Protein AF-A0A817ELL1-F1 (afdb_monomer_lite)

Sequence (654 aa):
MAMKWSDLLGENLIEANARQDSIIYRHVPISELDNKVVGIYFSAHWCGPCRNFTPKLAKCYEEVQSELQDRFEIVFVSSDQDEKSFDEYFQTMPWKAMPFSDRDRKKSLSEKFKVEGIPTLVVLSADGNLLSPDGSNDIASKGPDAIRSWLKDEPKSSAVQQEYLWPGVSCNGCQMNPLVGERHKCSTCDDYNLCSACQKKGHEHELTIVPDTLATVSELVYKEIIPSVTLYFGQYWHDNIGHALFDGLYPAYVALIRFSPRHLHPFRILAGLGDCNVCWSEDIYRSFGGLGILTQINLNKMSRGNWFMFEELIMGSGTLCHRCIQPNLQLSGGVELDASRLFRDKMYQQHGLVQPIVREKSSSEKRTSHDLLLAYVIDNQRFTSSDRTEINAAITEINNYTNSYLNKTLNSTTKLQWPLVHVSYLSYNQMKTLNLSSIQINSTPFNFQSSTYELSENDFIGQLKIFRQMDIHITGPGTRQMYQTFLSDGSVTINLGGIRPFGTENTERAYSSYLEQYMTSGTPYIKGLYYPINERHKGIKKNEVIKLIRQASQIILQGFSLPVNARDNLAPDGQLFVEMCENDKEFCSLVTMRTDDKHLACLDIWIEDFVHEHHQWQLEGFIDNGRNITCPFNHSLLHELREKYGIKHKQTNH

Radius of gyration: 31.67 Å; chains: 1; bounding box: 63×89×94 Å

pLDDT: mean 80.67, std 18.15, range [25.17, 98.62]

Foldseek 3Di:
DQDQQCVQQNQWWWDWDDDPDDTDTDIDGSCLLAQAKEKEWEAFLPDPVRVVQQVLVQVLCVVCVVVCVSRYFYEYQYPYPDVVRVRVVNNVHRGIYRDPVPVVSSVVNCVVLVPPDPRAIWIAGSSGHTPDSRVSVLCVVPNNVSVVVSPPPDDPPPDDPDWDWQAPQAAPQPRDHRATHWWWDFPPDDSHIHHPVRVVVPDPGDTDTPDPPDDDPVPPDPQVAAEDEEQEEEDDDLVQPLCCVFQTVLQSLLLQLVVPPSSVDAYEYEYAPPDDPDGPCQVLNQLLRVNGYDYPVNVVVVPPVNHHHYSHYRYGDHRQGVQPLDLLLARPCLPVSVSLQVSLQSSQVSVVHDAFAADDWWLQVVHALADEAEAEEEDDPQADPVQVVLQVLLQVVLQCLLVVVVPPDPPDPDDDPFRHYHYYYDYLVNLQPDPPPPDPDPDDDDDDPDPPDDDDDGSVNSNLVVQRRHQEYEYEDDSSVLCVSSHHFLHEYEYLFGWDDQPPDNDPLIFTGRRSLSSQLSNQRYAYHYQDRVCSNVHHHNVSSNVRVRVRSCCSNVIDTPRHHSLNSGALLSVLSSVQVVPKVLLSCQANDDDPPPPSPSDRDRSVCCLSCGAQNPPQHHQDPNDGHHDDGDPVSSVVSCVVSVPDDDPPDD

Structure (mmCIF, N/CA/C/O backbone):
data_AF-A0A817ELL1-F1
#
_entry.id   AF-A0A817ELL1-F1
#
loop_
_atom_site.group_PDB
_atom_site.id
_atom_site.type_symbol
_atom_site.label_atom_id
_atom_site.label_alt_id
_atom_site.label_comp_id
_atom_site.label_asym_id
_atom_site.label_entity_id
_atom_site.label_seq_id
_atom_site.pdbx_PDB_ins_code
_atom_site.Cartn_x
_atom_site.Cartn_y
_atom_site.Cartn_z
_atom_site.occupancy
_atom_site.B_iso_or_equiv
_atom_site.auth_seq_id
_atom_site.auth_comp_id
_atom_site.auth_asym_id
_atom_site.auth_atom_id
_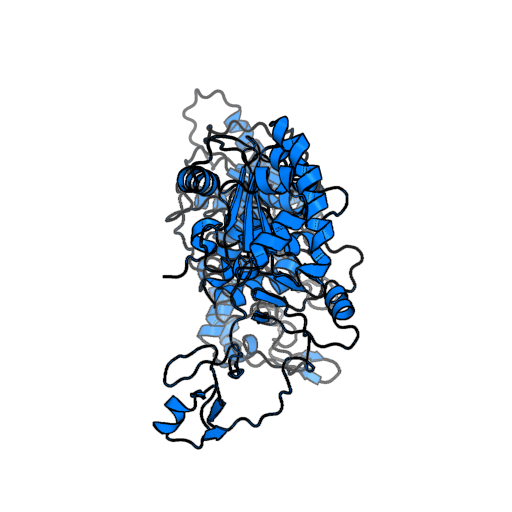atom_site.pdbx_PDB_model_num
ATOM 1 N N . MET A 1 1 ? -25.430 -28.702 30.426 1.00 43.25 1 MET A N 1
ATOM 2 C CA . MET A 1 1 ? -24.257 -28.237 29.656 1.00 43.25 1 MET A CA 1
ATOM 3 C C . MET A 1 1 ? -23.368 -27.510 30.636 1.00 43.25 1 MET A C 1
ATOM 5 O O . MET A 1 1 ? -23.906 -26.680 31.357 1.00 43.25 1 MET A O 1
ATOM 9 N N . ALA A 1 2 ? -22.085 -27.865 30.714 1.00 56.94 2 ALA A N 1
ATOM 10 C CA . ALA A 1 2 ? -21.123 -27.092 31.496 1.00 56.94 2 ALA A CA 1
ATOM 11 C C . ALA A 1 2 ? -21.108 -25.651 30.966 1.00 56.94 2 ALA A C 1
ATOM 13 O O . ALA A 1 2 ? -21.168 -25.444 29.749 1.00 56.94 2 ALA A O 1
ATOM 14 N N . MET A 1 3 ? -21.142 -24.674 31.869 1.00 67.25 3 MET A N 1
ATOM 15 C CA . MET A 1 3 ? -21.109 -23.262 31.499 1.00 67.25 3 MET A CA 1
ATOM 16 C C . MET A 1 3 ? -19.714 -22.933 30.967 1.00 67.25 3 MET A C 1
ATOM 18 O O . MET A 1 3 ? -18.726 -23.296 31.596 1.00 67.25 3 MET A O 1
ATOM 22 N N . LYS A 1 4 ? -19.619 -22.255 29.819 1.00 82.94 4 LYS A N 1
ATOM 23 C CA . LYS A 1 4 ? -18.327 -21.784 29.312 1.00 82.94 4 LYS A CA 1
ATOM 24 C C . LYS A 1 4 ? -17.996 -20.427 29.915 1.00 82.94 4 LYS A C 1
ATOM 26 O O . LYS A 1 4 ? -18.852 -19.544 29.969 1.00 82.94 4 LYS A O 1
ATOM 31 N N . TRP A 1 5 ? -16.740 -20.233 30.306 1.00 87.81 5 TRP A N 1
ATOM 32 C CA . TRP A 1 5 ? -16.265 -18.944 30.810 1.00 87.81 5 TRP A CA 1
ATOM 33 C C . TRP A 1 5 ? -16.415 -17.816 29.784 1.00 87.81 5 TRP A C 1
ATOM 35 O O . TRP A 1 5 ? -16.751 -16.694 30.165 1.00 87.81 5 TRP A O 1
ATOM 45 N N . SER A 1 6 ? -16.273 -18.119 28.489 1.00 87.69 6 SER A N 1
ATOM 46 C CA . SER A 1 6 ? -16.448 -17.148 27.401 1.00 87.69 6 SER A CA 1
ATOM 47 C C . SER A 1 6 ? -17.861 -16.554 27.333 1.00 87.69 6 SER A C 1
ATOM 49 O O . SER A 1 6 ? -18.027 -15.361 27.059 1.00 87.69 6 SER A O 1
ATOM 51 N N . ASP A 1 7 ? -18.887 -17.338 27.679 1.00 85.75 7 ASP A N 1
ATOM 52 C CA . ASP A 1 7 ? -20.273 -16.864 27.727 1.00 85.75 7 ASP A CA 1
ATOM 53 C C . ASP A 1 7 ? -20.470 -15.820 28.839 1.00 85.75 7 ASP A C 1
ATOM 55 O O . ASP A 1 7 ? -21.269 -14.895 28.695 1.00 85.75 7 ASP A O 1
ATOM 59 N N . LEU A 1 8 ? -19.727 -15.941 29.945 1.00 88.19 8 LEU A N 1
ATOM 60 C CA . LEU A 1 8 ? -19.797 -15.017 31.077 1.00 88.19 8 LEU A CA 1
ATOM 61 C C . LEU A 1 8 ? -18.898 -13.794 30.893 1.00 88.19 8 LEU A C 1
ATOM 63 O O . LEU A 1 8 ? -19.377 -12.669 31.001 1.00 88.19 8 LEU A O 1
ATOM 67 N N . LEU A 1 9 ? -17.611 -14.005 30.621 1.00 91.25 9 LEU A N 1
ATOM 68 C CA . LEU A 1 9 ? -16.551 -13.000 30.774 1.00 91.25 9 LEU A CA 1
ATOM 69 C C . LEU A 1 9 ? -15.925 -12.556 29.441 1.00 91.25 9 LEU A C 1
ATOM 71 O O . LEU A 1 9 ? -15.099 -11.649 29.432 1.00 91.25 9 LEU A O 1
ATOM 75 N N . GLY A 1 10 ? -16.368 -13.133 28.320 1.00 86.62 10 GLY A N 1
ATOM 76 C CA . GLY A 1 10 ? -15.834 -12.855 26.987 1.00 86.62 10 GLY A CA 1
ATOM 77 C C . GLY A 1 10 ? -14.631 -13.731 26.644 1.00 86.62 10 GLY A C 1
ATOM 78 O O . GLY A 1 10 ? -14.157 -14.510 27.462 1.00 86.62 10 GLY A O 1
ATOM 79 N N . GLU A 1 11 ? -14.149 -13.623 25.406 1.00 83.69 11 GLU A N 1
ATOM 80 C CA . GLU A 1 11 ? -13.059 -14.472 24.892 1.00 83.69 11 GLU A CA 1
ATOM 81 C C . GLU A 1 11 ? -11.677 -14.094 25.453 1.00 83.69 11 GLU A C 1
ATOM 83 O O . GLU A 1 11 ? -10.761 -14.915 25.456 1.00 83.69 11 GLU A O 1
ATOM 88 N N . ASN A 1 12 ? -11.517 -12.856 25.938 1.00 84.88 12 ASN A N 1
ATOM 89 C CA . ASN A 1 12 ? -10.245 -12.343 26.440 1.00 84.88 12 ASN A CA 1
ATOM 90 C C . ASN A 1 12 ? -10.427 -11.532 27.723 1.00 84.88 12 ASN A C 1
ATOM 92 O O . ASN A 1 12 ? -11.302 -10.671 27.815 1.00 84.88 12 ASN A O 1
ATOM 96 N N . LEU A 1 13 ? -9.519 -11.760 28.663 1.00 90.88 13 LEU A N 1
ATOM 97 C CA . LEU A 1 13 ? -9.296 -10.947 29.851 1.00 90.88 13 LEU A CA 1
ATOM 98 C C . LEU A 1 13 ? -8.080 -10.043 29.642 1.00 90.88 13 LEU A C 1
ATOM 100 O O . LEU A 1 13 ? -7.365 -10.155 28.642 1.00 90.88 13 LEU A O 1
ATOM 104 N N . ILE A 1 14 ? -7.837 -9.153 30.595 1.00 88.88 14 ILE A N 1
ATOM 105 C CA . ILE A 1 14 ? -6.638 -8.325 30.655 1.00 88.88 14 ILE A CA 1
ATOM 106 C C . ILE A 1 14 ? -5.896 -8.514 31.979 1.00 88.88 14 ILE A C 1
ATOM 108 O O . ILE A 1 14 ? -6.502 -8.754 33.020 1.00 88.88 14 ILE A O 1
ATOM 112 N N . GLU A 1 15 ? -4.578 -8.384 31.931 1.00 86.31 15 GLU A N 1
ATOM 113 C CA . GLU A 1 15 ? -3.664 -8.435 33.071 1.00 86.31 15 GLU A CA 1
ATOM 114 C C . GLU A 1 15 ? -2.775 -7.181 33.049 1.00 86.31 15 GLU A C 1
ATOM 116 O O . GLU A 1 15 ? -2.275 -6.782 31.989 1.00 86.31 15 GLU A O 1
ATOM 121 N N . ALA A 1 16 ? -2.603 -6.525 34.198 1.00 79.88 16 ALA A N 1
ATOM 122 C CA . ALA A 1 16 ? -1.780 -5.322 34.306 1.00 79.88 16 ALA A CA 1
ATOM 123 C C . ALA A 1 16 ? -0.283 -5.670 34.212 1.00 79.88 16 ALA A C 1
ATOM 125 O O . ALA A 1 16 ? 0.218 -6.495 34.972 1.00 79.88 16 ALA A O 1
ATOM 126 N N . ASN A 1 17 ? 0.454 -5.025 33.298 1.00 63.91 17 ASN A N 1
ATOM 127 C CA . ASN A 1 17 ? 1.904 -5.184 33.177 1.00 63.91 17 ASN A CA 1
ATOM 128 C C . ASN A 1 17 ? 2.611 -3.903 33.640 1.00 63.91 17 ASN A C 1
ATOM 130 O O . ASN A 1 17 ? 2.511 -2.858 32.998 1.00 63.91 17 ASN A O 1
ATOM 134 N N . ALA A 1 18 ? 3.329 -3.968 34.760 1.00 43.66 18 ALA A N 1
ATOM 135 C CA . ALA A 1 18 ? 4.050 -2.819 35.294 1.00 43.66 18 ALA A CA 1
ATOM 136 C C . ALA A 1 18 ? 5.368 -2.595 34.526 1.00 43.66 18 ALA A C 1
ATOM 138 O O . ALA A 1 18 ? 6.394 -3.208 34.827 1.00 43.66 18 ALA A O 1
ATOM 139 N N . ARG A 1 19 ? 5.370 -1.685 33.545 1.00 37.19 19 ARG A N 1
ATOM 140 C CA . ARG A 1 19 ? 6.595 -1.028 33.053 1.00 37.19 19 ARG A CA 1
ATOM 141 C C . ARG A 1 19 ? 6.382 0.483 32.972 1.00 37.19 19 ARG A C 1
ATOM 143 O O . ARG A 1 19 ? 5.321 0.942 32.577 1.00 37.19 19 ARG A O 1
ATOM 150 N N . GLN A 1 20 ? 7.404 1.221 33.405 1.00 37.47 20 GLN A N 1
ATOM 151 C CA . GLN A 1 20 ? 7.419 2.674 33.582 1.00 37.47 20 GLN A CA 1
ATOM 152 C C . GLN A 1 20 ? 6.841 3.462 32.389 1.00 37.47 20 GLN A C 1
ATOM 154 O O . GLN A 1 20 ? 7.184 3.211 31.235 1.00 37.47 20 GLN A O 1
ATOM 159 N N . ASP A 1 21 ? 5.997 4.435 32.745 1.00 39.38 21 ASP A N 1
ATOM 160 C CA . ASP A 1 21 ? 5.447 5.560 31.972 1.00 39.38 21 ASP A CA 1
ATOM 161 C C . ASP A 1 21 ? 4.326 5.305 30.939 1.00 39.38 21 ASP A C 1
ATOM 163 O O . ASP A 1 21 ? 3.870 6.253 30.303 1.00 39.38 21 ASP A O 1
ATOM 167 N N . SER A 1 22 ? 3.776 4.088 30.824 1.00 42.16 22 SER A N 1
ATOM 168 C CA . SER A 1 22 ? 2.471 3.861 30.160 1.00 42.16 22 SER A CA 1
ATOM 169 C C . SER A 1 22 ? 1.823 2.543 30.598 1.00 42.16 22 SER A C 1
ATOM 171 O O . SER A 1 22 ? 2.508 1.538 30.782 1.00 42.16 22 SER A O 1
ATOM 173 N N . ILE A 1 23 ? 0.499 2.537 30.774 1.00 52.78 23 ILE A N 1
ATOM 174 C CA . ILE A 1 23 ? -0.248 1.345 31.194 1.00 52.78 23 ILE A CA 1
ATOM 175 C C . ILE A 1 23 ? -0.482 0.485 29.953 1.00 52.78 23 ILE A C 1
ATOM 177 O O . ILE A 1 23 ? -1.244 0.863 29.066 1.00 52.78 23 ILE A O 1
ATOM 181 N N . ILE A 1 24 ? 0.197 -0.659 29.871 1.00 58.34 24 ILE A N 1
ATOM 182 C CA . ILE A 1 24 ? -0.016 -1.644 28.807 1.00 58.34 24 ILE A CA 1
ATOM 183 C C . ILE A 1 24 ? -0.639 -2.882 29.440 1.00 58.34 24 ILE A C 1
ATOM 185 O O . ILE A 1 24 ? -0.020 -3.553 30.268 1.00 58.34 24 ILE A O 1
ATOM 189 N N . TYR A 1 25 ? -1.859 -3.202 29.022 1.00 71.88 25 TYR A N 1
ATOM 190 C CA . TYR A 1 25 ? -2.520 -4.442 29.399 1.00 71.88 25 TYR A CA 1
ATOM 191 C C . TYR A 1 25 ? -2.069 -5.592 28.509 1.00 71.88 25 TYR A C 1
ATOM 193 O O . TYR A 1 25 ? -2.027 -5.478 27.283 1.00 71.88 25 TYR A O 1
ATOM 201 N N . ARG A 1 26 ? -1.757 -6.732 29.123 1.00 79.50 26 ARG A N 1
ATOM 202 C CA . ARG A 1 26 ? -1.608 -7.993 28.401 1.00 79.50 26 ARG A CA 1
ATOM 203 C C . ARG A 1 26 ? -2.991 -8.616 28.252 1.00 79.50 26 ARG A C 1
ATOM 205 O O . ARG A 1 26 ? -3.656 -8.853 29.254 1.00 79.50 26 ARG A O 1
ATOM 212 N N . HIS A 1 27 ? -3.408 -8.916 27.025 1.00 78.06 27 HIS A N 1
ATOM 213 C CA . HIS A 1 27 ? -4.591 -9.746 26.805 1.00 78.06 27 HIS A CA 1
ATOM 214 C C . HIS A 1 27 ? -4.284 -11.211 27.127 1.00 78.06 27 HIS A C 1
ATOM 216 O O . HIS A 1 27 ? -3.231 -11.734 26.752 1.00 78.06 27 HIS A O 1
ATOM 222 N N . VAL A 1 28 ? -5.219 -11.852 27.819 1.00 79.50 28 VAL A N 1
ATOM 223 C CA . VAL A 1 28 ? -5.116 -13.219 28.325 1.00 79.50 28 VAL A CA 1
ATOM 224 C C . VAL A 1 28 ? -6.321 -14.017 27.816 1.00 79.50 28 VAL A C 1
ATOM 226 O O . VAL A 1 28 ? -7.450 -13.555 28.006 1.00 79.50 28 VAL A O 1
ATOM 229 N N . PRO A 1 29 ? -6.130 -15.176 27.157 1.00 81.12 29 PRO A N 1
ATOM 230 C CA . PRO A 1 29 ? -7.250 -15.974 26.669 1.00 81.12 29 PRO A CA 1
ATOM 231 C C . PRO A 1 29 ? -8.090 -16.508 27.832 1.00 81.12 29 PRO A C 1
ATOM 233 O O . PRO A 1 29 ? -7.560 -16.900 28.874 1.00 81.12 29 PRO A O 1
ATOM 236 N N . ILE A 1 30 ? -9.409 -16.573 27.642 1.00 85.62 30 ILE A N 1
ATOM 237 C CA . ILE A 1 30 ? -10.339 -17.035 28.683 1.00 85.62 30 ILE A CA 1
ATOM 238 C C . ILE A 1 30 ? -10.102 -18.493 29.119 1.00 85.62 30 ILE A C 1
ATOM 240 O O . ILE A 1 30 ? -10.448 -18.856 30.240 1.00 85.62 30 ILE A O 1
ATOM 244 N N . SER A 1 31 ? -9.449 -19.305 28.278 1.00 84.56 31 SER A N 1
ATOM 245 C CA . SER A 1 31 ? -9.048 -20.683 28.595 1.00 84.56 31 SER A CA 1
ATOM 246 C C . SER A 1 31 ? -8.057 -20.778 29.759 1.00 84.56 31 SER A C 1
ATOM 248 O O . SER A 1 31 ? -7.905 -21.842 30.347 1.00 84.56 31 SER A O 1
ATOM 250 N N . GLU A 1 32 ? -7.397 -19.679 30.150 1.00 84.62 32 GLU A N 1
ATOM 251 C CA . GLU A 1 32 ? -6.609 -19.647 31.390 1.00 84.62 32 GLU A CA 1
ATOM 252 C C . GLU A 1 32 ? -7.464 -19.806 32.657 1.00 84.62 32 GLU A C 1
ATOM 254 O O . GLU A 1 32 ? -6.901 -19.988 33.733 1.00 84.62 32 GLU A O 1
ATOM 259 N N . LEU A 1 33 ? -8.796 -19.738 32.561 1.00 87.00 33 LEU A N 1
ATOM 260 C CA . LEU A 1 33 ? -9.714 -20.037 33.664 1.00 87.00 33 LEU A CA 1
ATOM 261 C C . LEU A 1 33 ? -10.180 -21.504 33.690 1.00 87.00 33 LEU A C 1
ATOM 263 O O . LEU A 1 33 ? -10.893 -21.902 34.615 1.00 87.00 33 LEU A O 1
ATOM 267 N N . ASP A 1 34 ? -9.814 -22.315 32.694 1.00 84.56 34 ASP A N 1
ATOM 268 C CA . ASP A 1 34 ? -10.263 -23.705 32.613 1.00 84.56 34 ASP A CA 1
ATOM 269 C C . ASP A 1 34 ? -9.728 -24.518 33.800 1.00 84.56 34 ASP A C 1
ATOM 271 O O . ASP A 1 34 ? -8.553 -24.439 34.158 1.00 84.56 34 ASP A O 1
ATOM 275 N N . ASN A 1 35 ? -10.599 -25.332 34.405 1.00 83.81 35 ASN A N 1
ATOM 276 C CA . ASN A 1 35 ? -10.306 -26.121 35.610 1.00 83.81 35 ASN A CA 1
ATOM 277 C C . ASN A 1 35 ? -9.949 -25.288 36.860 1.00 83.81 35 ASN A C 1
ATOM 279 O O . ASN A 1 35 ? -9.327 -25.815 37.785 1.00 83.81 35 ASN A O 1
ATOM 283 N N . LYS A 1 36 ? -10.337 -24.004 36.909 1.00 90.19 36 LYS A N 1
ATOM 284 C CA . LYS A 1 36 ? -10.125 -23.128 38.072 1.00 90.19 36 LYS A CA 1
ATOM 285 C C . LYS A 1 36 ? -11.435 -22.737 38.735 1.00 90.19 36 LYS A C 1
ATOM 287 O O . LYS A 1 36 ? -12.446 -22.506 38.079 1.00 90.19 36 LYS A O 1
ATOM 292 N N . VAL A 1 37 ? -11.387 -22.562 40.050 1.00 93.25 37 VAL A N 1
ATOM 293 C CA . VAL A 1 37 ? -12.403 -21.795 40.773 1.00 93.25 37 VAL A CA 1
ATOM 294 C C . VAL A 1 37 ? -12.199 -20.311 40.445 1.00 93.25 37 VAL A C 1
ATOM 296 O O . VAL A 1 37 ? -11.087 -19.799 40.559 1.00 93.25 37 VAL A O 1
ATOM 299 N N . VAL A 1 38 ? -13.259 -19.608 40.047 1.00 96.06 38 VAL A N 1
ATOM 300 C CA . VAL A 1 38 ? -13.180 -18.208 39.600 1.00 96.06 38 VAL A CA 1
ATOM 301 C C . VAL A 1 38 ? -13.977 -17.301 40.529 1.00 96.06 38 VAL A C 1
ATOM 303 O O . VAL A 1 38 ? -15.180 -17.486 40.723 1.00 96.06 38 VAL A O 1
ATOM 306 N N . GLY A 1 39 ? -13.311 -16.288 41.082 1.00 96.94 39 GLY A N 1
ATOM 307 C CA . GLY A 1 39 ? -13.937 -15.189 41.812 1.00 96.94 39 GLY A CA 1
ATOM 308 C C . GLY A 1 39 ? -14.216 -13.993 40.900 1.00 96.94 39 GLY A C 1
ATOM 309 O O . GLY A 1 39 ? -13.294 -13.286 40.510 1.00 96.94 39 GLY A O 1
ATOM 310 N N . ILE A 1 40 ? -15.479 -13.715 40.584 1.00 97.69 40 ILE A N 1
ATOM 311 C CA . ILE A 1 40 ? -15.891 -12.527 39.825 1.00 97.69 40 ILE A CA 1
ATOM 312 C C . ILE A 1 40 ? -16.054 -11.357 40.797 1.00 97.69 40 ILE A C 1
ATOM 314 O O . ILE A 1 40 ? -16.981 -11.332 41.611 1.00 97.69 40 ILE A O 1
ATOM 318 N N . TYR A 1 41 ? -15.142 -10.390 40.720 1.00 98.19 41 TYR A N 1
ATOM 319 C CA . TYR A 1 41 ? -15.037 -9.289 41.670 1.00 98.19 41 TYR A CA 1
ATOM 320 C C . TYR A 1 41 ? -15.611 -7.986 41.103 1.00 98.19 41 TYR A C 1
ATOM 322 O O . TYR A 1 41 ? -14.985 -7.320 40.284 1.00 98.19 41 TYR A O 1
ATOM 330 N N . PHE A 1 42 ? -16.791 -7.586 41.569 1.00 97.62 42 PHE A N 1
ATOM 331 C CA . PHE A 1 42 ? -17.432 -6.321 41.217 1.00 97.62 42 PHE A CA 1
ATOM 332 C C . PHE A 1 42 ? -16.993 -5.213 42.171 1.00 97.62 42 PHE A C 1
ATOM 334 O O . PHE A 1 42 ? -17.286 -5.252 43.370 1.00 97.62 42 PHE A O 1
ATOM 341 N N . SER A 1 43 ? -16.320 -4.197 41.633 1.00 96.94 43 SER A N 1
ATOM 342 C CA . SER A 1 43 ? -15.781 -3.088 42.426 1.00 96.94 43 SER A CA 1
ATOM 343 C C . SER A 1 43 ? -15.616 -1.807 41.599 1.00 96.94 43 SER A C 1
ATOM 345 O O . SER A 1 43 ? -15.798 -1.835 40.384 1.00 96.94 43 SER A O 1
ATOM 347 N N . ALA A 1 44 ? -15.301 -0.678 42.236 1.00 93.56 44 ALA A N 1
ATOM 348 C CA . ALA A 1 44 ? -14.974 0.579 41.557 1.00 93.56 44 ALA A CA 1
ATOM 349 C C . ALA A 1 44 ? -14.044 1.468 42.388 1.00 93.56 44 ALA A C 1
ATOM 351 O O . ALA A 1 44 ? -14.118 1.468 43.621 1.00 93.56 44 ALA A O 1
ATOM 352 N N . HIS A 1 45 ? -13.241 2.290 41.714 1.00 90.56 45 HIS A N 1
ATOM 353 C CA . HIS A 1 45 ? -12.310 3.224 42.337 1.00 90.56 45 HIS A CA 1
ATOM 354 C C . HIS A 1 45 ? -13.031 4.261 43.202 1.00 90.56 45 HIS A C 1
ATOM 356 O O . HIS A 1 45 ? -12.619 4.544 44.328 1.00 90.56 45 HIS A O 1
ATOM 362 N N . TRP A 1 46 ? -14.160 4.793 42.722 1.00 89.62 46 TRP A N 1
ATOM 363 C CA . TRP A 1 46 ? -14.949 5.817 43.421 1.00 89.62 46 TRP A CA 1
ATOM 364 C C . TRP A 1 46 ? -15.623 5.304 44.708 1.00 89.62 46 TRP A C 1
ATOM 366 O O . TRP A 1 46 ? -15.948 6.092 45.602 1.00 89.62 46 TRP A O 1
ATOM 376 N N . CYS A 1 47 ? -15.772 3.988 44.867 1.00 91.94 47 CYS A N 1
ATOM 377 C CA . CYS A 1 47 ? -16.473 3.358 45.984 1.00 91.94 47 CYS A CA 1
ATOM 378 C C . CYS A 1 47 ? -15.602 3.273 47.256 1.00 91.94 47 CYS A C 1
ATOM 380 O O . CYS A 1 47 ? -14.582 2.588 47.308 1.00 91.94 47 CYS A O 1
ATOM 382 N N . GLY A 1 48 ? -16.033 3.940 48.333 1.00 89.06 48 GLY A N 1
ATOM 383 C CA . GLY A 1 48 ? -15.321 3.951 49.621 1.00 89.06 48 GLY A CA 1
ATOM 384 C C . GLY A 1 48 ? -15.106 2.560 50.243 1.00 89.06 48 GLY A C 1
ATOM 385 O O . GLY A 1 48 ? -13.958 2.198 50.506 1.00 89.06 48 GLY A O 1
ATOM 386 N N . PRO A 1 49 ? -16.164 1.749 50.449 1.00 92.38 49 PRO A N 1
ATOM 387 C CA . PRO A 1 49 ? -16.029 0.382 50.965 1.00 92.38 49 PRO A CA 1
ATOM 388 C C . PRO A 1 49 ? -15.109 -0.508 50.112 1.00 92.38 49 PRO A C 1
ATOM 390 O O . PRO A 1 49 ? -14.341 -1.304 50.648 1.00 92.38 49 PRO A O 1
ATOM 393 N N . CYS A 1 50 ? -15.123 -0.317 48.793 1.00 94.44 50 CYS A N 1
ATOM 394 C CA . CYS A 1 50 ? -14.312 -1.054 47.829 1.00 94.44 50 CYS A CA 1
ATOM 395 C C . CYS A 1 50 ? -12.808 -0.823 48.012 1.00 94.44 50 CYS A C 1
ATOM 397 O O . CYS A 1 50 ? -12.025 -1.779 48.061 1.00 94.44 50 CYS A O 1
ATOM 399 N N . ARG A 1 51 ? -12.403 0.441 48.200 1.00 91.75 51 ARG A N 1
ATOM 400 C CA . ARG A 1 51 ? -11.005 0.807 48.484 1.00 91.75 51 ARG A CA 1
ATOM 401 C C . ARG A 1 51 ? -10.494 0.215 49.802 1.00 91.75 51 ARG A C 1
ATOM 403 O O . ARG A 1 51 ? -9.308 -0.063 49.917 1.00 91.75 51 ARG A O 1
ATOM 410 N N . ASN A 1 52 ? -11.380 -0.044 50.768 1.00 90.38 52 ASN A N 1
ATOM 411 C CA . ASN A 1 52 ? -11.019 -0.706 52.028 1.00 90.38 52 ASN A CA 1
ATOM 412 C C . ASN A 1 52 ? -10.942 -2.237 51.909 1.00 90.38 52 ASN A C 1
ATOM 414 O O . ASN A 1 52 ? -10.202 -2.877 52.658 1.00 90.38 52 ASN A O 1
ATOM 418 N N . PHE A 1 53 ? -11.732 -2.836 51.015 1.00 95.25 53 PHE A N 1
ATOM 419 C CA . PHE A 1 53 ? -11.795 -4.288 50.844 1.00 95.25 53 PHE A CA 1
ATOM 420 C C . PHE A 1 53 ? -10.702 -4.826 49.911 1.00 95.25 53 PHE A C 1
ATOM 422 O O . PHE A 1 53 ? -10.091 -5.845 50.215 1.00 95.25 53 PHE A O 1
ATOM 429 N N . THR A 1 54 ? -10.395 -4.115 48.824 1.00 95.88 54 THR A N 1
ATOM 430 C CA . THR A 1 54 ? -9.446 -4.574 47.785 1.00 95.88 54 THR A CA 1
ATOM 431 C C . THR A 1 54 ? -8.069 -4.950 48.330 1.00 95.88 54 THR A C 1
ATOM 433 O O . THR A 1 54 ? -7.613 -6.045 48.014 1.00 95.88 54 THR A O 1
ATOM 436 N N . PRO A 1 55 ? -7.427 -4.149 49.209 1.00 94.25 55 PRO A N 1
ATOM 437 C CA . PRO A 1 55 ? -6.129 -4.524 49.769 1.00 94.25 55 PRO A CA 1
ATOM 438 C C . PRO A 1 55 ? -6.198 -5.780 50.649 1.00 94.25 55 PRO A C 1
ATOM 440 O O . PRO A 1 55 ? -5.241 -6.545 50.718 1.00 94.25 55 PRO A O 1
ATOM 443 N N . LYS A 1 56 ? -7.337 -6.021 51.319 1.00 94.31 56 LYS A N 1
ATOM 444 C CA . LYS A 1 56 ? -7.546 -7.240 52.118 1.00 94.31 56 LYS A CA 1
ATOM 445 C C . LYS A 1 56 ? -7.684 -8.465 51.220 1.00 94.31 56 LYS A C 1
ATOM 447 O O . LYS A 1 56 ? -7.104 -9.501 51.530 1.00 94.31 56 LYS A O 1
ATOM 452 N N . LEU A 1 57 ? -8.429 -8.334 50.122 1.00 96.44 57 LEU A N 1
ATOM 453 C CA . LEU A 1 57 ? -8.602 -9.401 49.141 1.00 96.44 57 LEU A CA 1
ATOM 454 C C . LEU A 1 57 ? -7.276 -9.734 48.440 1.00 96.44 57 LEU A C 1
ATOM 456 O O . LEU A 1 57 ? -6.927 -10.907 48.375 1.00 96.44 57 LEU A O 1
ATOM 460 N N . ALA A 1 58 ? -6.513 -8.723 48.007 1.00 94.38 58 ALA A N 1
ATOM 461 C CA . ALA A 1 58 ? -5.185 -8.898 47.409 1.00 94.38 58 ALA A CA 1
ATOM 462 C C . ALA A 1 58 ? -4.235 -9.650 48.350 1.00 94.38 58 ALA A C 1
ATOM 464 O O . ALA A 1 58 ? -3.655 -10.659 47.963 1.00 94.38 58 ALA A O 1
ATOM 465 N N . LYS A 1 59 ? -4.183 -9.246 49.626 1.00 93.12 59 LYS A N 1
ATOM 466 C CA . LYS A 1 59 ? -3.381 -9.939 50.638 1.00 93.12 59 LYS A CA 1
ATOM 467 C C . LYS A 1 59 ? -3.789 -11.408 50.807 1.00 93.12 59 LYS A C 1
ATOM 469 O O . LYS A 1 59 ? -2.925 -12.275 50.853 1.00 93.12 59 LYS A O 1
ATOM 474 N N . CYS A 1 60 ? -5.091 -11.699 50.888 1.00 93.81 60 CYS A N 1
ATOM 475 C CA . CYS A 1 60 ? -5.563 -13.082 51.003 1.00 93.81 60 CYS A CA 1
ATOM 476 C C . CYS A 1 60 ? -5.215 -13.906 49.756 1.00 93.81 60 CYS A C 1
ATOM 478 O O . CYS A 1 60 ? -4.838 -15.063 49.899 1.00 93.81 60 CYS A O 1
ATOM 480 N N . TYR A 1 61 ? -5.339 -13.316 48.562 1.00 93.56 61 TYR A N 1
ATOM 481 C CA . TYR A 1 61 ? -5.020 -13.945 47.279 1.00 93.56 61 TYR A CA 1
ATOM 482 C C . TYR A 1 61 ? -3.535 -14.321 47.177 1.00 93.56 61 TYR A C 1
ATOM 484 O O . TYR A 1 61 ? -3.209 -15.472 46.896 1.00 93.56 61 TYR A O 1
ATOM 492 N N . GLU A 1 62 ? -2.646 -13.379 47.494 1.00 90.94 62 GLU A N 1
ATOM 493 C CA . GLU A 1 62 ? -1.193 -13.582 47.482 1.00 90.94 62 GLU A CA 1
ATOM 494 C C . GLU A 1 62 ? -0.742 -14.626 48.518 1.00 90.94 62 GLU A C 1
ATOM 496 O O . GLU A 1 62 ? 0.104 -15.470 48.220 1.00 90.94 62 GLU A O 1
ATOM 501 N N . GLU A 1 63 ? -1.328 -14.621 49.725 1.00 89.88 63 GLU A N 1
ATOM 502 C CA . GLU A 1 63 ? -0.985 -15.568 50.798 1.00 89.88 63 GLU A CA 1
ATOM 503 C C . GLU A 1 63 ? -1.216 -17.028 50.396 1.00 89.88 63 GLU A C 1
ATOM 505 O O . GLU A 1 63 ? -0.413 -17.900 50.732 1.00 89.88 63 GLU A O 1
ATOM 510 N N . VAL A 1 64 ? -2.302 -17.307 49.673 1.00 86.62 64 VAL A N 1
ATOM 511 C CA . VAL A 1 64 ? -2.644 -18.680 49.286 1.00 86.62 64 VAL A CA 1
ATOM 512 C C . VAL A 1 64 ? -2.017 -19.095 47.960 1.00 86.62 64 VAL A C 1
ATOM 514 O O . VAL A 1 64 ? -1.978 -20.287 47.683 1.00 86.62 64 VAL A O 1
ATOM 517 N N . GLN A 1 65 ? -1.478 -18.174 47.155 1.00 81.69 65 GLN A N 1
ATOM 518 C CA . GLN A 1 65 ? -1.073 -18.417 45.763 1.00 81.69 65 GLN A CA 1
ATOM 519 C C . GLN A 1 65 ? -0.118 -19.610 45.579 1.00 81.69 65 GLN A C 1
ATOM 521 O O . GLN A 1 65 ? -0.278 -20.393 44.642 1.00 81.69 65 GLN A O 1
ATOM 526 N N . SER A 1 66 ? 0.813 -19.814 46.517 1.00 75.75 66 SER A N 1
ATOM 527 C CA . SER A 1 66 ? 1.721 -20.976 46.518 1.00 75.75 66 SER A CA 1
ATOM 528 C C . SER A 1 66 ? 1.028 -22.322 46.805 1.00 75.75 66 SER A C 1
ATOM 530 O O . SER A 1 66 ? 1.489 -23.363 46.340 1.00 75.75 66 SER A O 1
ATOM 532 N N . GLU A 1 67 ? -0.098 -22.311 47.525 1.00 78.81 67 GLU A N 1
ATOM 533 C CA . GLU A 1 67 ? -0.919 -23.485 47.859 1.00 78.81 67 GLU A CA 1
ATOM 534 C C . GLU A 1 67 ? -1.910 -23.845 46.736 1.00 78.81 67 GLU A C 1
ATOM 536 O O . GLU A 1 67 ? -2.325 -25.001 46.616 1.00 78.81 67 GLU A O 1
ATOM 541 N N . LEU A 1 68 ? -2.312 -22.864 45.917 1.00 71.00 68 LEU A N 1
ATOM 542 C CA . LEU A 1 68 ? -3.376 -23.034 44.922 1.00 71.00 68 LEU A CA 1
ATOM 543 C C . LEU A 1 68 ? -2.955 -23.907 43.734 1.00 71.00 68 LEU A C 1
ATOM 545 O O . LEU A 1 68 ? -3.835 -24.515 43.132 1.00 71.00 68 LEU A O 1
ATOM 549 N N . GLN A 1 69 ? -1.659 -23.995 43.402 1.00 68.88 69 GLN A N 1
ATOM 550 C CA . GLN A 1 69 ? -1.158 -24.671 42.187 1.00 68.88 69 GLN A CA 1
ATOM 551 C C . GLN A 1 69 ? -1.954 -24.278 40.928 1.00 68.88 69 GLN A C 1
ATOM 553 O O . GLN A 1 69 ? -2.334 -25.134 40.137 1.00 68.88 69 GLN A O 1
ATOM 558 N N . ASP A 1 70 ? -2.249 -22.983 40.780 1.00 79.19 70 ASP A N 1
ATOM 559 C CA . ASP A 1 70 ? -3.032 -22.426 39.667 1.00 79.19 70 ASP A CA 1
ATOM 560 C C . ASP A 1 70 ? -4.524 -22.838 39.623 1.00 79.19 70 ASP A C 1
ATOM 562 O O . ASP A 1 70 ? -5.175 -22.691 38.601 1.00 79.19 70 ASP A O 1
ATOM 566 N N . ARG A 1 71 ? -5.120 -23.321 40.727 1.00 85.69 71 ARG A N 1
ATOM 567 C CA . ARG A 1 71 ? -6.542 -23.750 40.772 1.00 85.69 71 ARG A CA 1
ATOM 568 C C . ARG A 1 71 ? -7.565 -22.656 41.113 1.00 85.69 71 ARG A C 1
ATOM 570 O O . ARG A 1 71 ? -8.756 -22.951 41.194 1.00 85.69 71 ARG A O 1
ATOM 577 N N . PHE A 1 72 ? -7.139 -21.419 41.361 1.00 92.50 72 PHE A N 1
ATOM 578 C CA . PHE A 1 72 ? -8.035 -20.304 41.693 1.00 92.50 72 PHE A CA 1
ATOM 579 C C . PHE A 1 72 ? -7.565 -19.002 41.045 1.00 92.50 72 PHE A C 1
ATOM 581 O O . PHE A 1 72 ? -6.370 -18.722 41.046 1.00 92.50 72 PHE A O 1
ATOM 588 N N . GLU A 1 73 ? -8.504 -18.210 40.531 1.00 94.75 73 GLU A N 1
ATOM 589 C CA . GLU A 1 73 ? -8.246 -16.916 39.891 1.00 94.75 73 GLU A CA 1
ATOM 590 C C . GLU A 1 73 ? -9.358 -15.908 40.226 1.00 94.75 73 GLU A C 1
ATOM 592 O O . GLU A 1 73 ? -10.514 -16.283 40.441 1.00 94.75 73 GLU A O 1
ATOM 597 N N . ILE A 1 74 ? -9.020 -14.617 40.252 1.00 96.62 74 ILE A N 1
ATOM 598 C CA . ILE A 1 74 ? -9.979 -13.520 40.415 1.00 96.62 74 ILE A CA 1
ATOM 599 C C . ILE A 1 74 ? -10.081 -12.731 39.103 1.00 96.62 74 ILE A C 1
ATOM 601 O O . ILE A 1 74 ? -9.086 -12.402 38.463 1.00 96.62 74 ILE A O 1
ATOM 605 N N . VAL A 1 75 ? -11.308 -12.400 38.699 1.00 97.62 75 VAL A N 1
ATOM 606 C CA . VAL A 1 75 ? -11.578 -11.541 37.541 1.00 97.62 75 VAL A CA 1
ATOM 607 C C . VAL A 1 75 ? -12.311 -10.291 37.998 1.00 97.62 75 VAL A C 1
ATOM 609 O O . VAL A 1 75 ? -13.474 -10.336 38.402 1.00 97.62 75 VAL A O 1
ATOM 612 N N . PHE A 1 76 ? -11.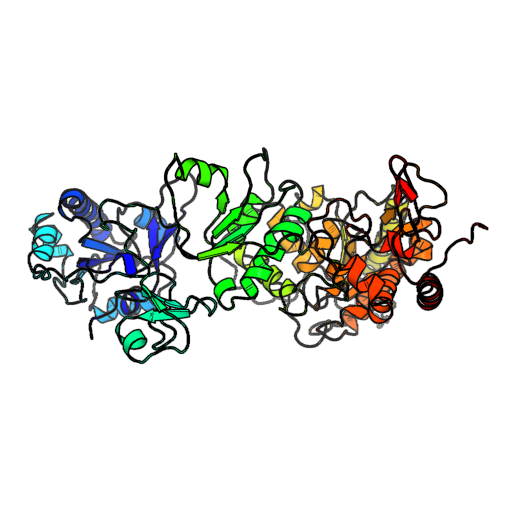625 -9.155 37.925 1.00 98.06 76 PHE A N 1
ATOM 613 C CA . PHE A 1 76 ? -12.182 -7.847 38.230 1.00 98.06 76 PHE A CA 1
ATOM 614 C C . PHE A 1 76 ? -13.168 -7.392 37.145 1.00 98.06 76 PHE A C 1
ATOM 616 O O . PHE A 1 76 ? -12.861 -7.368 35.953 1.00 98.06 76 PHE A O 1
ATOM 623 N N . VAL A 1 77 ? -14.363 -6.999 37.579 1.00 97.38 77 VAL A N 1
ATOM 624 C CA . VAL A 1 77 ? -15.443 -6.452 36.757 1.00 97.38 77 VAL A CA 1
ATOM 625 C C . VAL A 1 77 ? -15.768 -5.048 37.262 1.00 97.38 77 VAL A C 1
ATOM 627 O O . VAL A 1 77 ? -16.461 -4.852 38.266 1.00 97.38 77 VAL A O 1
ATOM 630 N N . SER A 1 78 ? -15.246 -4.046 36.561 1.00 96.75 78 SER A N 1
ATOM 631 C CA . SER A 1 78 ? -15.306 -2.662 37.021 1.00 96.75 78 SER A CA 1
ATOM 632 C C . SER A 1 78 ? -16.698 -2.040 36.934 1.00 96.75 78 SER A C 1
ATOM 634 O O . SER A 1 78 ? -17.435 -2.189 35.961 1.00 96.75 78 SER A O 1
ATOM 636 N N . SER A 1 79 ? -17.049 -1.291 37.977 1.00 95.19 79 SER A N 1
ATOM 637 C CA . SER A 1 79 ? -18.187 -0.372 38.022 1.00 95.19 79 SER A CA 1
ATOM 638 C C . SER A 1 79 ? -17.747 1.097 37.954 1.00 95.19 79 SER A C 1
ATOM 640 O O . SER A 1 79 ? -18.537 1.988 38.271 1.00 95.19 79 SER A O 1
ATOM 642 N N . ASP A 1 80 ? -16.506 1.368 37.544 1.00 93.81 80 ASP A N 1
ATOM 643 C CA . ASP A 1 80 ? -16.026 2.720 37.260 1.00 93.81 80 ASP A CA 1
ATOM 644 C C . ASP A 1 80 ? -16.796 3.348 36.094 1.00 93.81 80 ASP A C 1
ATOM 646 O O . ASP A 1 80 ? -17.369 2.657 35.238 1.00 93.81 80 ASP A O 1
ATOM 650 N N . GLN A 1 81 ? -16.876 4.677 36.111 1.00 91.00 81 GLN A N 1
ATOM 651 C CA . GLN A 1 81 ? -17.629 5.453 35.124 1.00 91.00 81 GLN A CA 1
ATOM 652 C C . GLN A 1 81 ? -16.778 5.822 33.906 1.00 91.00 81 GLN A C 1
ATOM 654 O O . GLN A 1 81 ? -17.329 6.077 32.838 1.00 91.00 81 GLN A O 1
ATOM 659 N N . ASP A 1 82 ? -15.457 5.795 34.055 1.00 90.56 82 ASP A N 1
ATOM 660 C CA . ASP A 1 82 ? -14.478 6.139 33.034 1.00 90.56 82 ASP A CA 1
ATOM 661 C C . ASP A 1 82 ? -13.273 5.186 33.086 1.00 90.56 82 ASP A C 1
ATOM 663 O O . ASP A 1 82 ? -12.976 4.586 34.123 1.00 90.56 82 ASP A O 1
ATOM 667 N N . GLU A 1 83 ? -12.602 5.042 31.944 1.00 87.06 83 GLU A N 1
ATOM 668 C CA . GLU A 1 83 ? -11.504 4.088 31.758 1.00 87.06 83 GLU A CA 1
ATOM 669 C C . GLU A 1 83 ? -10.263 4.475 32.567 1.00 87.06 83 GLU A C 1
ATOM 671 O O . GLU A 1 83 ? -9.575 3.611 33.089 1.00 87.06 83 GLU A O 1
ATOM 676 N N . LYS A 1 84 ? -10.029 5.772 32.796 1.00 86.25 84 LYS A N 1
ATOM 677 C CA . LYS A 1 84 ? -8.902 6.235 33.611 1.00 86.25 84 LYS A CA 1
ATOM 678 C C . LYS A 1 84 ? -9.041 5.798 35.074 1.00 86.25 84 LYS A C 1
ATOM 680 O O . LYS A 1 84 ? -8.086 5.292 35.656 1.00 86.25 84 LYS A O 1
ATOM 685 N N . SER A 1 85 ? -10.222 5.965 35.668 1.00 86.25 85 SER A N 1
ATOM 686 C CA . SER A 1 85 ? -10.500 5.496 37.032 1.00 86.25 85 SER A CA 1
ATOM 687 C C . SER A 1 85 ? -10.380 3.974 37.144 1.00 86.25 85 SER A C 1
ATOM 689 O O . SER A 1 85 ? -9.871 3.468 38.144 1.00 86.25 85 SER A O 1
ATOM 691 N N . PHE A 1 86 ? -10.829 3.249 36.113 1.00 93.25 86 PHE A N 1
ATOM 692 C CA . PHE A 1 86 ? -10.623 1.807 36.011 1.00 93.25 86 PHE A CA 1
ATOM 693 C C . PHE A 1 86 ? -9.137 1.455 36.012 1.00 93.25 86 PHE A C 1
ATOM 695 O O . PHE A 1 86 ? -8.709 0.619 36.806 1.00 93.25 86 PHE A O 1
ATOM 702 N N . ASP A 1 87 ? -8.364 2.129 35.169 1.00 88.56 87 ASP A N 1
ATOM 703 C CA . ASP A 1 87 ? -6.951 1.874 34.963 1.00 88.56 87 ASP A CA 1
ATOM 704 C C . ASP A 1 87 ? -6.122 2.108 36.230 1.00 88.56 87 ASP A C 1
ATOM 706 O O . ASP A 1 87 ? -5.317 1.262 36.627 1.00 88.56 87 ASP A O 1
ATOM 710 N N . GLU A 1 88 ? -6.325 3.251 36.890 1.00 87.50 88 GLU A N 1
ATOM 711 C CA . GLU A 1 88 ? -5.635 3.615 38.135 1.00 87.50 88 GLU A CA 1
ATOM 712 C C . GLU A 1 88 ? -5.898 2.592 39.244 1.00 87.50 88 GLU A C 1
ATOM 714 O O . GLU A 1 88 ? -5.010 2.259 40.030 1.00 87.50 88 GLU A O 1
ATOM 719 N N . TYR A 1 89 ? -7.118 2.063 39.298 1.00 91.69 89 TYR A N 1
ATOM 720 C CA . TYR A 1 89 ? -7.524 1.131 40.333 1.00 91.69 89 TYR A CA 1
ATOM 721 C C . TYR A 1 89 ? -7.109 -0.309 40.035 1.00 91.69 89 TYR A C 1
ATOM 723 O O . TYR A 1 89 ? -6.608 -0.995 40.928 1.00 91.69 89 TYR A O 1
ATOM 731 N N . PHE A 1 90 ? -7.262 -0.764 38.791 1.00 93.69 90 PHE A N 1
ATOM 732 C CA . PHE A 1 90 ? -6.907 -2.119 38.378 1.00 93.69 90 PHE A CA 1
ATOM 733 C C . PHE A 1 90 ? -5.404 -2.394 38.521 1.00 93.69 90 PHE A C 1
ATOM 735 O O . PHE A 1 90 ? -5.029 -3.476 38.960 1.00 93.69 90 PHE A O 1
ATOM 742 N N . GLN A 1 91 ? -4.542 -1.400 38.283 1.00 88.50 91 GLN A N 1
ATOM 743 C CA . GLN A 1 91 ? -3.090 -1.517 38.506 1.00 88.50 91 GLN A CA 1
ATOM 744 C C . GLN A 1 91 ? -2.691 -1.905 39.935 1.00 88.50 91 GLN A C 1
ATOM 746 O O . GLN A 1 91 ? -1.580 -2.381 40.158 1.00 88.50 91 GLN A O 1
ATOM 751 N N . THR A 1 92 ? -3.569 -1.686 40.914 1.00 87.19 92 THR A N 1
ATOM 752 C CA . THR A 1 92 ? -3.314 -2.058 42.312 1.00 87.19 92 THR A CA 1
ATOM 753 C C . THR A 1 92 ? -3.663 -3.516 42.623 1.00 87.19 92 THR A C 1
ATOM 755 O O . THR A 1 92 ? -3.511 -3.945 43.766 1.00 87.19 92 THR A O 1
ATOM 758 N N . MET A 1 93 ? -4.160 -4.274 41.639 1.00 92.25 93 MET A N 1
ATOM 759 C CA . MET A 1 93 ? -4.703 -5.617 41.824 1.00 92.25 93 MET A CA 1
ATOM 760 C C . MET A 1 93 ? -3.787 -6.697 41.215 1.00 92.25 93 MET A C 1
ATOM 762 O O . MET A 1 93 ? -3.347 -6.540 40.078 1.00 92.25 93 MET A O 1
ATOM 766 N N . PRO A 1 94 ? -3.536 -7.820 41.916 1.00 91.88 94 PRO A N 1
ATOM 767 C CA . PRO A 1 94 ? -2.634 -8.886 41.457 1.00 91.88 94 PRO A CA 1
ATOM 768 C C . PRO A 1 94 ? -3.307 -9.935 40.547 1.00 91.88 94 PRO A C 1
ATOM 770 O O . PRO A 1 94 ? -2.784 -11.036 40.382 1.00 91.88 94 PRO A O 1
ATOM 773 N N . TRP A 1 95 ? -4.489 -9.638 40.006 1.00 93.94 95 TRP A N 1
ATOM 774 C CA . TRP A 1 95 ? -5.340 -10.585 39.276 1.00 93.94 95 TRP A CA 1
ATOM 775 C C . TRP A 1 95 ? -5.808 -10.017 37.932 1.00 93.94 95 TRP A C 1
ATOM 777 O O . TRP A 1 95 ? -5.424 -8.915 37.540 1.00 93.94 95 TRP A O 1
ATOM 787 N N . LYS A 1 96 ? -6.640 -10.766 37.204 1.00 95.38 96 LYS A N 1
ATOM 788 C CA . LYS A 1 96 ? -7.117 -10.405 35.859 1.00 95.38 96 LYS A CA 1
ATOM 789 C C . LYS A 1 96 ? -8.338 -9.478 35.914 1.00 95.38 96 LYS A C 1
ATOM 791 O O . LYS A 1 96 ? -9.019 -9.386 36.934 1.00 95.38 96 LYS A O 1
ATOM 796 N N . ALA A 1 97 ? -8.669 -8.815 34.809 1.00 96.44 97 ALA A N 1
ATOM 797 C CA . ALA A 1 97 ? -9.905 -8.047 34.656 1.00 96.44 97 ALA A CA 1
ATOM 798 C C . ALA A 1 97 ? -10.615 -8.343 33.334 1.00 96.44 97 ALA A C 1
ATOM 800 O O . ALA A 1 97 ? -10.001 -8.719 32.337 1.00 96.44 97 ALA A O 1
ATOM 801 N N . MET A 1 98 ? -11.927 -8.136 33.323 1.00 96.00 98 MET A N 1
ATOM 802 C CA . MET A 1 98 ? -12.692 -8.012 32.088 1.00 96.00 98 MET A CA 1
ATOM 803 C C . MET A 1 98 ? -12.408 -6.632 31.462 1.00 96.00 98 MET A C 1
ATOM 805 O O . MET A 1 98 ? -12.378 -5.645 32.206 1.00 96.00 98 MET A O 1
ATOM 809 N N . PRO A 1 99 ? -12.220 -6.523 30.130 1.00 93.38 99 PRO A N 1
ATOM 810 C CA . PRO A 1 99 ? -11.969 -5.241 29.474 1.00 93.38 99 PRO A CA 1
ATOM 811 C C . PRO A 1 99 ? -13.021 -4.181 29.822 1.00 93.38 99 PRO A C 1
ATOM 813 O O . PRO A 1 99 ? -14.224 -4.449 29.757 1.00 93.38 99 PRO A O 1
ATOM 816 N N . PHE A 1 100 ? -12.579 -2.960 30.140 1.00 91.38 100 PHE A N 1
ATOM 817 C CA . PHE A 1 100 ? -13.477 -1.861 30.517 1.00 91.38 100 PHE A CA 1
ATOM 818 C C . PHE A 1 100 ? -14.499 -1.519 29.424 1.00 91.38 100 PHE A C 1
ATOM 820 O O . PHE A 1 100 ? -15.628 -1.126 29.727 1.00 91.38 100 PHE A O 1
ATOM 827 N N . SER A 1 101 ? -14.118 -1.704 28.160 1.00 91.50 101 SER A N 1
ATOM 828 C CA . SER A 1 101 ? -14.960 -1.448 26.992 1.00 91.50 101 SER A CA 1
ATOM 829 C C . SER A 1 101 ? -16.199 -2.352 26.905 1.00 91.50 101 SER A C 1
ATOM 831 O O . SER A 1 101 ? -17.193 -1.938 26.307 1.00 91.50 101 SER A O 1
ATOM 833 N N . ASP A 1 102 ? -16.211 -3.533 27.539 1.00 90.62 102 ASP A N 1
ATOM 834 C CA . ASP A 1 102 ? -17.341 -4.477 27.482 1.00 90.62 102 ASP A CA 1
ATOM 835 C C . ASP A 1 102 ? -18.423 -4.168 28.542 1.00 90.62 102 ASP A C 1
ATOM 837 O O . ASP A 1 102 ? -18.700 -4.917 29.489 1.00 90.62 102 ASP A O 1
ATOM 841 N N . ARG A 1 103 ? -19.042 -2.991 28.398 1.00 93.06 103 ARG A N 1
ATOM 842 C CA . ARG A 1 103 ? -20.042 -2.466 29.345 1.00 93.06 103 ARG A CA 1
ATOM 843 C C . ARG A 1 103 ? -21.351 -3.256 29.339 1.00 93.06 103 ARG A C 1
ATOM 845 O O . ARG A 1 103 ? -21.984 -3.381 30.392 1.00 93.06 103 ARG A O 1
ATOM 852 N N . ASP A 1 104 ? -21.744 -3.806 28.194 1.00 91.94 104 ASP A N 1
ATOM 853 C CA . ASP A 1 104 ? -22.969 -4.599 28.061 1.00 91.94 104 ASP A CA 1
ATOM 854 C C . ASP A 1 104 ? -22.844 -5.941 28.787 1.00 91.94 104 ASP A C 1
ATOM 856 O O . ASP A 1 104 ? -23.758 -6.355 29.513 1.00 91.94 104 ASP A O 1
ATOM 860 N N . ARG A 1 105 ? -21.678 -6.592 28.692 1.00 93.56 105 ARG A N 1
ATOM 861 C CA . ARG A 1 105 ? -21.387 -7.801 29.466 1.00 93.56 105 ARG A CA 1
ATOM 862 C C . ARG A 1 105 ? -21.299 -7.511 30.951 1.00 93.56 105 ARG A C 1
ATOM 864 O O . ARG A 1 105 ? -21.897 -8.240 31.740 1.00 93.56 105 ARG A O 1
ATOM 871 N N . LYS A 1 106 ? -20.657 -6.404 31.345 1.00 94.88 106 LYS A N 1
ATOM 872 C CA . LYS A 1 106 ? -20.658 -5.943 32.743 1.00 94.88 106 LYS A CA 1
ATOM 873 C C . LYS A 1 106 ? -22.075 -5.844 33.297 1.00 94.88 106 LYS A C 1
ATOM 875 O O . LYS A 1 106 ? -22.345 -6.339 34.395 1.00 94.88 106 LYS A O 1
ATOM 880 N N . LYS A 1 107 ? -22.975 -5.192 32.553 1.00 91.56 107 LYS A N 1
ATOM 881 C CA . LYS A 1 107 ? -24.382 -5.028 32.933 1.00 91.56 107 LYS A CA 1
ATOM 882 C C . LYS A 1 107 ? -25.080 -6.385 33.058 1.00 91.56 107 LYS A C 1
ATOM 884 O O . LYS A 1 107 ? -25.677 -6.658 34.096 1.00 91.56 107 LYS A O 1
ATOM 889 N N . SER A 1 108 ? -24.909 -7.254 32.065 1.00 92.69 108 SER A N 1
ATOM 890 C CA . SER A 1 108 ? -25.477 -8.608 32.049 1.00 92.69 108 SER A CA 1
ATOM 891 C C . SER A 1 108 ? -25.003 -9.457 33.236 1.00 92.69 108 SER A C 1
ATOM 893 O O . SER A 1 108 ? -25.797 -10.163 33.854 1.00 92.69 108 SER A O 1
ATOM 895 N N . LEU A 1 109 ? -23.722 -9.359 33.605 1.00 93.81 109 LEU A N 1
ATOM 896 C CA . LEU A 1 109 ? -23.148 -10.034 34.771 1.00 93.81 109 LEU A CA 1
ATOM 897 C C . LEU A 1 109 ? -23.717 -9.492 36.088 1.00 93.81 109 LEU A C 1
ATOM 899 O O . LEU A 1 109 ? -24.080 -10.278 36.962 1.00 93.81 109 LEU A O 1
ATOM 903 N N . SER A 1 110 ? -23.832 -8.164 36.219 1.00 92.75 110 SER A N 1
ATOM 904 C CA . SER A 1 110 ? -24.438 -7.533 37.402 1.00 92.75 110 SER A CA 1
ATOM 905 C C . SER A 1 110 ? -25.894 -7.982 37.593 1.00 92.75 110 SER A C 1
ATOM 907 O O . SER A 1 110 ? -26.286 -8.319 38.707 1.00 92.75 110 SER A O 1
ATOM 909 N N . GLU A 1 111 ? -26.678 -8.054 36.514 1.00 93.31 111 GLU A N 1
ATOM 910 C CA . GLU A 1 111 ? -28.066 -8.537 36.544 1.00 93.31 111 GLU A CA 1
ATOM 911 C C . GLU A 1 111 ? -28.145 -10.037 36.873 1.00 93.31 111 GLU A C 1
ATOM 913 O O . GLU A 1 111 ? -28.905 -10.441 37.756 1.00 93.31 111 GLU A O 1
ATOM 918 N N . LYS A 1 112 ? -27.320 -10.866 36.218 1.00 92.19 112 LYS A N 1
ATOM 919 C CA . LYS A 1 112 ? -27.292 -12.326 36.402 1.00 92.19 112 LYS A CA 1
ATOM 920 C C . LYS A 1 112 ? -27.003 -12.735 37.843 1.00 92.19 112 LYS A C 1
ATOM 922 O O . LYS A 1 112 ? -27.659 -13.638 38.361 1.00 92.19 112 LYS A O 1
ATOM 927 N N . PHE A 1 113 ? -26.040 -12.074 38.482 1.00 93.19 113 PHE A N 1
ATOM 928 C CA . PHE A 1 113 ? -25.647 -12.364 39.860 1.00 93.19 113 PHE A CA 1
ATOM 929 C C . PHE A 1 113 ? -26.350 -11.485 40.900 1.00 93.19 113 PHE A C 1
ATOM 931 O O . PHE A 1 113 ? -26.021 -11.574 42.078 1.00 93.19 113 PHE A O 1
ATOM 938 N N . LYS A 1 114 ? -27.344 -10.681 40.488 1.00 92.44 114 LYS A N 1
ATOM 939 C CA . LYS A 1 114 ? -28.135 -9.805 41.370 1.00 92.44 114 LYS A CA 1
ATOM 940 C C . LYS A 1 114 ? -27.255 -8.894 42.235 1.00 92.44 114 LYS A C 1
ATOM 942 O O . LYS A 1 114 ? -27.441 -8.784 43.443 1.00 92.44 114 LYS A O 1
ATOM 947 N N . VAL A 1 115 ? -26.274 -8.252 41.606 1.00 91.81 115 VAL A N 1
ATOM 948 C CA . VAL A 1 115 ? -25.337 -7.348 42.281 1.00 91.81 115 VAL A CA 1
ATOM 949 C C . VAL A 1 115 ? -26.047 -6.028 42.599 1.00 91.81 115 VAL A C 1
ATOM 951 O O . VAL A 1 115 ? -26.165 -5.155 41.741 1.00 91.81 115 VAL A O 1
ATOM 954 N N . GLU A 1 116 ? -26.524 -5.882 43.837 1.00 88.19 116 GLU A N 1
ATOM 955 C CA . GLU A 1 116 ? -27.218 -4.674 44.324 1.00 88.19 116 GLU A CA 1
ATOM 956 C C . GLU A 1 116 ? -26.263 -3.612 44.901 1.00 88.19 116 GLU A C 1
ATOM 958 O O . GLU A 1 116 ? -26.630 -2.446 45.047 1.00 88.19 116 GLU A O 1
ATOM 963 N N . GLY A 1 117 ? -25.017 -3.992 45.201 1.00 88.56 117 GLY A N 1
ATOM 964 C CA . GLY A 1 117 ? -23.996 -3.109 45.760 1.00 88.56 117 GLY A CA 1
ATOM 965 C C . GLY A 1 117 ? -22.576 -3.610 45.501 1.00 88.56 117 GLY A C 1
ATOM 966 O O . GLY A 1 117 ? -22.365 -4.757 45.112 1.00 88.56 117 GLY A O 1
ATOM 967 N N . ILE A 1 118 ? -21.591 -2.737 45.710 1.00 94.81 118 ILE A N 1
ATOM 968 C CA . ILE A 1 118 ? -20.158 -3.056 45.626 1.00 94.81 118 ILE A CA 1
ATOM 969 C C . ILE A 1 118 ? -19.458 -2.689 46.950 1.00 94.81 118 ILE A C 1
ATOM 971 O O . ILE A 1 118 ? -19.860 -1.709 47.585 1.00 94.81 118 ILE A O 1
ATOM 975 N N . PRO A 1 119 ? -18.417 -3.430 47.381 1.00 95.00 119 PRO A N 1
ATOM 976 C CA . PRO A 1 119 ? -17.767 -4.545 46.684 1.00 95.00 119 PRO A CA 1
ATOM 977 C C . PRO A 1 119 ? -18.541 -5.869 46.800 1.00 95.00 119 PRO A C 1
ATOM 979 O O . PRO A 1 119 ? -18.910 -6.272 47.900 1.00 95.00 119 PRO A O 1
ATOM 982 N N . THR A 1 120 ? -18.701 -6.589 45.689 1.00 96.94 120 THR A N 1
ATOM 983 C CA . THR A 1 120 ? -19.309 -7.935 45.657 1.00 96.94 120 THR A CA 1
ATOM 984 C C . THR A 1 120 ? -18.348 -8.912 44.989 1.00 96.94 120 THR A C 1
ATOM 986 O O . THR A 1 120 ? -17.850 -8.628 43.904 1.00 96.94 120 THR A O 1
ATOM 989 N N . LEU A 1 121 ? -18.091 -10.062 45.612 1.00 97.31 121 LEU A N 1
ATOM 990 C CA . LEU A 1 121 ? -17.269 -11.142 45.063 1.00 97.31 121 LEU A CA 1
ATOM 991 C C . LEU A 1 121 ? -18.130 -12.399 44.925 1.00 97.31 121 LEU A C 1
ATOM 993 O O . LEU A 1 121 ? -18.576 -12.945 45.928 1.00 97.31 121 LEU A O 1
ATOM 997 N N . VAL A 1 122 ? -18.353 -12.859 43.698 1.00 97.00 122 VAL A N 1
ATOM 998 C CA . VAL A 1 122 ? -19.110 -14.087 43.414 1.00 97.00 122 VAL A CA 1
ATOM 999 C C . VAL A 1 122 ? -18.133 -15.194 43.055 1.00 97.00 122 VAL A C 1
ATOM 1001 O O . VAL A 1 122 ? -17.330 -15.018 42.146 1.00 97.00 122 VAL A O 1
ATOM 1004 N N . VAL A 1 123 ? -18.196 -16.332 43.737 1.00 96.44 123 VAL A N 1
ATOM 1005 C CA . VAL A 1 123 ? -17.261 -17.448 43.548 1.00 96.44 123 VAL A CA 1
ATOM 1006 C C . VAL A 1 123 ? -17.957 -18.606 42.853 1.00 96.44 123 VAL A C 1
ATOM 1008 O O . VAL A 1 123 ? -19.004 -19.073 43.309 1.00 96.44 123 VAL A O 1
ATOM 1011 N N . LEU A 1 124 ? -17.357 -19.077 41.764 1.00 94.38 124 LEU A N 1
ATOM 1012 C CA . LEU A 1 124 ? -17.862 -20.151 40.918 1.00 94.38 124 LEU A CA 1
ATOM 1013 C C . LEU A 1 124 ? -16.839 -21.295 40.821 1.00 94.38 124 LEU A C 1
ATOM 1015 O O . LEU A 1 124 ? -15.639 -21.040 40.784 1.00 94.38 124 LEU A O 1
ATOM 1019 N N . SER A 1 125 ? -17.302 -22.545 40.760 1.00 90.75 125 SER A N 1
ATOM 1020 C CA . SER A 1 125 ? -16.456 -23.724 40.516 1.00 90.75 125 SER A CA 1
ATOM 1021 C C . SER A 1 125 ? -15.934 -23.764 39.075 1.00 90.75 125 SER A C 1
ATOM 1023 O O . SER A 1 125 ? -16.456 -23.043 38.226 1.00 90.75 125 SER A O 1
ATOM 1025 N N . ALA A 1 126 ? -15.003 -24.676 38.765 1.00 86.62 126 ALA A N 1
ATOM 1026 C CA . ALA A 1 126 ? -14.508 -24.900 37.399 1.00 86.62 126 ALA A CA 1
ATOM 1027 C C . ALA A 1 126 ? -15.622 -25.139 36.361 1.00 86.62 126 ALA A C 1
ATOM 1029 O O . ALA A 1 126 ? -15.559 -24.618 35.252 1.00 86.62 126 ALA A O 1
ATOM 1030 N N . ASP A 1 127 ? -16.682 -25.859 36.744 1.00 82.19 127 ASP A N 1
ATOM 1031 C CA . ASP A 1 127 ? -17.857 -26.107 35.889 1.00 82.19 127 ASP A CA 1
ATOM 1032 C C . ASP A 1 127 ? -18.871 -24.939 35.825 1.00 82.19 127 ASP A C 1
ATOM 1034 O O . ASP A 1 127 ? -19.935 -25.058 35.204 1.00 82.19 127 ASP A O 1
ATOM 1038 N N . GLY A 1 128 ? -18.585 -23.821 36.502 1.00 84.25 128 GLY A N 1
ATOM 1039 C CA . GLY A 1 128 ? -19.440 -22.634 36.570 1.00 84.25 128 GLY A CA 1
ATOM 1040 C C . GLY A 1 128 ? -20.584 -22.704 37.591 1.00 84.25 128 GLY A C 1
ATOM 1041 O O . GLY A 1 128 ? -21.521 -21.905 37.509 1.00 84.25 128 GLY A O 1
ATOM 1042 N N . ASN A 1 129 ? -20.546 -23.633 38.555 1.00 88.38 129 ASN A N 1
ATOM 1043 C CA . ASN A 1 129 ? -21.545 -23.707 39.627 1.00 88.38 129 ASN A CA 1
ATOM 1044 C C . ASN A 1 129 ? -21.253 -22.675 40.719 1.00 88.38 129 ASN A C 1
ATOM 1046 O O . ASN A 1 129 ? -20.101 -22.442 41.069 1.00 88.38 129 ASN A O 1
ATOM 1050 N N . LEU A 1 130 ? -22.297 -22.085 41.300 1.00 91.44 130 LEU A N 1
ATOM 1051 C CA . LEU A 1 130 ? -22.154 -21.099 42.369 1.00 91.44 130 LEU A CA 1
ATOM 1052 C C . LEU A 1 130 ? -21.663 -21.748 43.671 1.00 91.44 130 LEU A C 1
ATOM 1054 O O . LEU A 1 130 ? -22.390 -22.537 44.270 1.00 91.44 130 LEU A O 1
ATOM 1058 N N . LEU A 1 131 ? -20.460 -21.373 44.115 1.00 92.50 131 LEU A N 1
ATOM 1059 C CA . LEU A 1 131 ? -19.874 -21.795 45.392 1.00 92.50 131 LEU A CA 1
ATOM 1060 C C . LEU A 1 131 ? -20.159 -20.787 46.509 1.00 92.50 131 LEU A C 1
ATOM 1062 O O . LEU A 1 131 ? -20.532 -21.179 47.611 1.00 92.50 131 LEU A O 1
ATOM 1066 N N . SER A 1 132 ? -20.019 -19.487 46.228 1.00 94.19 132 SER A N 1
ATOM 1067 C CA . SER A 1 132 ? -20.365 -18.426 47.182 1.00 94.19 132 SER A CA 1
ATOM 1068 C C . SER A 1 132 ? -20.947 -17.203 46.466 1.00 94.19 132 SER A C 1
ATOM 1070 O O . SER A 1 132 ? -20.285 -16.642 45.591 1.00 94.19 132 SER A O 1
ATOM 1072 N N . PRO A 1 133 ? -22.172 -16.759 46.807 1.00 90.62 133 PRO A N 1
ATOM 1073 C CA . PRO A 1 133 ? -22.736 -15.515 46.281 1.00 90.62 133 PRO A CA 1
ATOM 1074 C C . PRO A 1 133 ? -22.172 -14.255 46.955 1.00 90.62 133 PRO A C 1
ATOM 1076 O O . PRO A 1 133 ? -22.359 -13.166 46.423 1.00 90.62 133 PRO A O 1
ATOM 1079 N N . ASP A 1 134 ? -21.517 -14.392 48.114 1.00 90.38 134 ASP A N 1
ATOM 1080 C CA . ASP A 1 134 ? -20.987 -13.280 48.914 1.00 90.38 134 ASP A CA 1
ATOM 1081 C C . ASP A 1 134 ? -19.592 -13.622 49.461 1.00 90.38 134 ASP A C 1
ATOM 1083 O O . ASP A 1 134 ? -19.327 -13.701 50.666 1.00 90.38 134 ASP A O 1
ATOM 1087 N N . GLY A 1 135 ? -18.668 -13.828 48.525 1.00 92.94 135 GLY A N 1
ATOM 1088 C CA . GLY A 1 135 ? -17.257 -14.051 48.811 1.00 92.94 135 GLY A CA 1
ATOM 1089 C C . GLY A 1 135 ? -16.610 -12.874 49.549 1.00 92.94 135 GLY A C 1
ATOM 1090 O O . GLY A 1 135 ? -15.617 -13.062 50.250 1.00 92.94 135 GLY A O 1
ATOM 1091 N N . SER A 1 136 ? -17.181 -11.666 49.448 1.00 92.50 136 SER A N 1
ATOM 1092 C CA . SER A 1 136 ? -16.705 -10.488 50.177 1.00 92.50 136 SER A CA 1
ATOM 1093 C C . SER A 1 136 ? -16.840 -10.692 51.687 1.00 92.50 136 SER A C 1
ATOM 1095 O O . SER A 1 136 ? -15.885 -10.458 52.434 1.00 92.50 136 SER A O 1
ATOM 1097 N N . ASN A 1 137 ? -17.999 -11.176 52.142 1.00 92.69 137 ASN A N 1
ATOM 1098 C CA . ASN A 1 137 ? -18.240 -11.489 53.549 1.00 92.69 137 ASN A CA 1
ATOM 1099 C C . ASN A 1 137 ? -17.464 -12.732 54.024 1.00 92.69 137 ASN A C 1
ATOM 1101 O O . ASN A 1 137 ? -16.964 -12.763 55.153 1.00 92.69 137 ASN A O 1
ATOM 1105 N N . ASP A 1 138 ? -17.292 -13.738 53.164 1.00 94.88 138 ASP A N 1
ATOM 1106 C CA . ASP A 1 138 ? -16.433 -14.892 53.461 1.00 94.88 138 ASP A CA 1
ATOM 1107 C C . ASP A 1 138 ? -14.981 -14.464 53.734 1.00 94.88 138 ASP A C 1
ATOM 1109 O O . ASP A 1 138 ? -14.412 -14.841 54.759 1.00 94.88 138 ASP A O 1
ATOM 1113 N N . ILE A 1 139 ? -14.397 -13.620 52.876 1.00 95.69 139 ILE A N 1
ATOM 1114 C CA . ILE A 1 139 ? -13.041 -13.076 53.067 1.00 95.69 139 ILE A CA 1
ATOM 1115 C C . ILE A 1 139 ? -12.981 -12.190 54.316 1.00 95.69 139 ILE A C 1
ATOM 1117 O O . ILE A 1 139 ? -12.023 -12.266 55.082 1.00 95.69 139 ILE A O 1
ATOM 1121 N N . ALA A 1 140 ? -14.007 -11.371 54.568 1.00 90.56 140 ALA A N 1
ATOM 1122 C CA . ALA A 1 140 ? -14.052 -10.513 55.751 1.00 90.56 140 ALA A CA 1
ATOM 1123 C C . ALA A 1 140 ? -14.107 -11.302 57.073 1.00 90.56 140 ALA A C 1
ATOM 1125 O O . ALA A 1 140 ? -13.564 -10.839 58.076 1.00 90.56 140 ALA A O 1
ATOM 1126 N N . SER A 1 141 ? -14.752 -12.472 57.078 1.00 92.94 141 SER A N 1
ATOM 1127 C CA . SER A 1 141 ? -14.950 -13.299 58.275 1.00 92.94 141 SER A CA 1
ATOM 1128 C C . SER A 1 141 ? -13.859 -14.353 58.489 1.00 92.94 141 SER A C 1
ATOM 1130 O O . SER A 1 141 ? -13.482 -14.601 59.634 1.00 92.94 141 SER A O 1
ATOM 1132 N N . LYS A 1 142 ? -13.347 -14.967 57.415 1.00 94.12 142 LYS A N 1
ATOM 1133 C CA . LYS A 1 142 ? -12.416 -16.113 57.465 1.00 94.12 142 LYS A CA 1
ATOM 1134 C C . LYS A 1 142 ? -11.026 -15.806 56.893 1.00 94.12 142 LYS A C 1
ATOM 1136 O O . LYS A 1 142 ? -10.126 -16.630 57.025 1.00 94.12 142 LYS A O 1
ATOM 1141 N N . GLY A 1 143 ? -10.823 -14.654 56.251 1.00 93.38 143 GLY A N 1
ATOM 1142 C CA . GLY A 1 143 ? -9.554 -14.313 55.601 1.00 93.38 143 GLY A CA 1
ATOM 1143 C C . GLY A 1 143 ? -9.152 -15.341 54.524 1.00 93.38 143 GLY A C 1
ATOM 1144 O O . GLY A 1 143 ? -10.027 -15.804 53.788 1.00 93.38 143 GLY A O 1
ATOM 1145 N N . PRO A 1 144 ? -7.869 -15.742 54.419 1.00 92.12 144 PRO A N 1
ATOM 1146 C CA . PRO A 1 144 ? -7.397 -16.679 53.387 1.00 92.12 144 PRO A CA 1
ATOM 1147 C C . PRO A 1 144 ? -8.042 -18.075 53.476 1.00 92.12 144 PRO A C 1
ATOM 1149 O O . PRO A 1 144 ? -8.132 -18.780 52.469 1.00 92.12 144 PRO A O 1
ATOM 1152 N N . ASP A 1 145 ? -8.560 -18.474 54.646 1.00 92.25 145 ASP A N 1
ATOM 1153 C CA . ASP A 1 145 ? -9.252 -19.759 54.810 1.00 92.25 145 ASP A CA 1
ATOM 1154 C C . ASP A 1 145 ? -10.558 -19.843 54.007 1.00 92.25 145 ASP A C 1
ATOM 1156 O O . ASP A 1 145 ? -10.995 -20.947 53.675 1.00 92.25 145 ASP A O 1
ATOM 1160 N N . ALA A 1 146 ? -11.154 -18.703 53.631 1.00 93.75 146 ALA A N 1
ATOM 1161 C CA . ALA A 1 146 ? -12.271 -18.673 52.690 1.00 93.75 146 ALA A CA 1
ATOM 1162 C C . ALA A 1 146 ? -11.877 -19.300 51.343 1.00 93.75 146 ALA A C 1
ATOM 1164 O O . ALA A 1 146 ? -12.539 -20.236 50.893 1.00 93.75 146 ALA A O 1
ATOM 1165 N N . ILE A 1 147 ? -10.746 -18.875 50.766 1.00 92.50 147 ILE A N 1
ATOM 1166 C CA . ILE A 1 147 ? -10.247 -19.380 49.476 1.00 92.50 147 ILE A CA 1
ATOM 1167 C C . ILE A 1 147 ? -9.924 -20.872 49.580 1.00 92.50 147 ILE A C 1
ATOM 1169 O O . ILE A 1 147 ? -10.338 -21.667 48.735 1.00 92.50 147 ILE A O 1
ATOM 1173 N N . ARG A 1 148 ? -9.269 -21.284 50.674 1.00 91.62 148 ARG A N 1
ATOM 1174 C CA . ARG A 1 148 ? -8.993 -22.705 50.942 1.00 91.62 148 ARG A CA 1
ATOM 1175 C C . ARG A 1 148 ? -10.270 -23.537 51.021 1.00 91.62 148 ARG A C 1
ATOM 1177 O O . ARG A 1 148 ? -10.252 -24.698 50.625 1.00 91.62 148 ARG A O 1
ATOM 1184 N N . SER A 1 149 ? -11.359 -22.980 51.556 1.00 91.19 149 SER A N 1
ATOM 1185 C CA . SER A 1 149 ? -12.636 -23.689 51.666 1.00 91.19 149 SER A CA 1
ATOM 1186 C C . SER A 1 149 ? -13.320 -23.884 50.312 1.00 91.19 149 SER A C 1
ATOM 1188 O O . SER A 1 149 ? -13.783 -24.987 50.046 1.00 91.19 149 SER A O 1
ATOM 1190 N N . TRP A 1 150 ? -13.279 -22.887 49.421 1.00 91.50 150 TRP A N 1
ATOM 1191 C CA . TRP A 1 150 ? -13.860 -22.993 48.076 1.00 91.50 150 TRP A CA 1
ATOM 1192 C C . TRP A 1 150 ? -13.181 -24.066 47.213 1.00 91.50 150 TRP A C 1
ATOM 1194 O O . TRP A 1 150 ? -13.793 -24.600 46.296 1.00 91.50 150 TRP A O 1
ATOM 1204 N N . LEU A 1 151 ? -11.935 -24.422 47.537 1.00 85.44 151 LEU A N 1
ATOM 1205 C CA . LEU A 1 151 ? -11.163 -25.459 46.849 1.00 85.44 151 LEU A CA 1
ATOM 1206 C C . LEU A 1 151 ? -11.298 -26.874 47.434 1.00 85.44 151 LEU A C 1
ATOM 1208 O O . LEU A 1 151 ? -10.714 -27.806 46.876 1.00 85.44 151 LEU A O 1
ATOM 1212 N N . LYS A 1 152 ? -11.990 -27.056 48.569 1.00 74.81 152 LYS A N 1
ATOM 1213 C CA . LYS A 1 152 ? -12.137 -28.372 49.226 1.00 74.81 152 LYS A CA 1
ATOM 1214 C C . LYS A 1 152 ? -13.249 -29.231 48.629 1.00 74.81 152 LYS A C 1
ATOM 1216 O O . LYS A 1 152 ? -13.186 -30.449 48.778 1.00 74.81 152 LYS A O 1
ATOM 1221 N N . ASP A 1 153 ? -14.211 -28.613 47.950 1.00 56.69 153 ASP A N 1
ATOM 1222 C CA . ASP A 1 153 ? -15.407 -29.284 47.431 1.00 56.69 153 ASP A CA 1
ATOM 1223 C C . ASP A 1 153 ? -15.248 -29.807 45.991 1.00 56.69 153 ASP A C 1
ATOM 1225 O O . ASP A 1 153 ? -16.206 -30.320 45.412 1.00 56.69 153 ASP A O 1
ATOM 1229 N N . GLU A 1 154 ? -14.043 -29.747 45.409 1.00 48.22 154 GLU A N 1
ATOM 1230 C CA . GLU A 1 154 ? -13.789 -30.406 44.128 1.00 48.22 154 GLU A CA 1
ATOM 1231 C C . GLU A 1 154 ? -13.536 -31.912 44.308 1.00 48.22 154 GLU A C 1
ATOM 1233 O O . GLU A 1 154 ? -12.630 -32.315 45.053 1.00 48.22 154 GLU A O 1
ATOM 1238 N N . PRO A 1 155 ? -14.277 -32.786 43.601 1.00 41.34 155 PRO A N 1
ATOM 1239 C CA . PRO A 1 155 ? -13.872 -34.173 43.481 1.00 41.34 155 PRO A CA 1
ATOM 1240 C C . PRO A 1 155 ? -12.503 -34.216 42.799 1.00 41.34 155 PRO A C 1
ATOM 1242 O O . PRO A 1 155 ? -12.320 -33.675 41.711 1.00 41.34 155 PRO A O 1
ATOM 1245 N N . LYS A 1 156 ? -11.535 -34.895 43.429 1.00 38.66 156 LYS A N 1
ATOM 1246 C CA . LYS A 1 156 ? -10.273 -35.270 42.779 1.00 38.66 156 LYS A CA 1
ATOM 1247 C C . LYS A 1 156 ? -10.622 -36.034 41.502 1.00 38.66 156 LYS A C 1
ATOM 1249 O O . LYS A 1 156 ? -10.998 -37.203 41.584 1.00 38.66 156 LYS A O 1
ATOM 1254 N N . SER A 1 157 ? -10.540 -35.363 40.355 1.00 38.16 157 SER A N 1
ATOM 1255 C CA . SER A 1 157 ? -10.751 -35.966 39.043 1.00 38.16 157 SER A CA 1
ATOM 1256 C C . SER A 1 157 ? -9.930 -37.250 38.950 1.00 38.16 157 SER A C 1
ATOM 1258 O O . SER A 1 157 ? -8.711 -37.243 39.130 1.00 38.16 157 SER A O 1
ATOM 1260 N N . SER A 1 158 ? -10.629 -38.359 38.717 1.00 33.41 158 SER A N 1
ATOM 1261 C CA . SER A 1 158 ? -10.065 -39.673 38.434 1.00 33.41 158 SER A CA 1
ATOM 1262 C C . SER A 1 158 ? -8.967 -39.572 37.381 1.00 33.41 158 SER A C 1
ATOM 1264 O O . SER A 1 158 ? -9.136 -38.862 36.392 1.00 33.41 158 SER A O 1
ATOM 1266 N N . ALA A 1 159 ? -7.871 -40.305 37.582 1.00 36.03 159 ALA A N 1
ATOM 1267 C CA . ALA A 1 159 ? -6.801 -40.458 36.607 1.00 36.03 159 ALA A CA 1
ATOM 1268 C C . ALA A 1 159 ? -7.375 -40.853 35.235 1.00 36.03 159 ALA A C 1
ATOM 1270 O O . ALA A 1 159 ? -7.768 -42.000 35.019 1.00 36.03 159 ALA A O 1
ATOM 1271 N N . VAL A 1 160 ? -7.445 -39.887 34.322 1.00 36.53 160 VAL A N 1
ATOM 1272 C CA . VAL A 1 160 ? -7.697 -40.129 32.905 1.00 36.53 160 VAL A CA 1
ATOM 1273 C C . VAL A 1 160 ? -6.427 -40.781 32.365 1.00 36.53 160 VAL A C 1
ATOM 1275 O O . VAL A 1 160 ? -5.337 -40.229 32.521 1.00 36.53 160 VAL A O 1
ATOM 1278 N N . GLN A 1 161 ? -6.545 -41.979 31.786 1.00 39.22 161 GLN A N 1
ATOM 1279 C CA . GLN A 1 161 ? -5.478 -42.549 30.963 1.00 39.22 161 GLN A CA 1
ATOM 1280 C C . GLN A 1 161 ? -5.123 -41.503 29.903 1.00 39.22 161 GLN A C 1
ATOM 1282 O O . GLN A 1 161 ? -5.984 -41.136 29.111 1.00 39.22 161 GLN A O 1
ATOM 1287 N N . GLN A 1 162 ? -3.902 -40.967 29.950 1.00 39.66 162 GLN A N 1
ATOM 1288 C CA . GLN A 1 162 ? -3.448 -39.916 29.041 1.00 39.66 162 GLN A CA 1
ATOM 1289 C C . GLN A 1 162 ? -3.590 -40.389 27.591 1.00 39.66 162 GLN A C 1
ATOM 1291 O O . GLN A 1 162 ? -2.827 -41.232 27.126 1.00 39.66 162 GLN A O 1
ATOM 1296 N N . GLU A 1 163 ? -4.581 -39.854 26.883 1.00 50.09 163 GLU A N 1
ATOM 1297 C CA . GLU A 1 163 ? -4.713 -40.029 25.443 1.00 50.09 163 GLU A CA 1
ATOM 1298 C C . GLU A 1 163 ? -3.714 -39.103 24.738 1.00 50.09 163 GLU A C 1
ATOM 1300 O O . GLU A 1 163 ? -3.634 -37.907 25.027 1.00 50.09 163 GLU A O 1
ATOM 1305 N N . TYR A 1 164 ? -2.924 -39.661 23.819 1.00 58.88 164 TYR A N 1
ATOM 1306 C CA . TYR A 1 164 ? -1.954 -38.906 23.027 1.00 58.88 164 TYR A CA 1
ATOM 1307 C C . TYR A 1 164 ? -2.666 -37.879 22.141 1.00 58.88 164 TYR A C 1
ATOM 1309 O O . TYR A 1 164 ? -3.613 -38.220 21.438 1.00 58.88 164 TYR A O 1
ATOM 1317 N N . LEU A 1 165 ? -2.191 -36.635 22.144 1.00 53.06 165 LEU A N 1
ATOM 1318 C CA . LEU A 1 165 ? -2.730 -35.542 21.338 1.00 53.06 165 LEU A CA 1
ATOM 1319 C C . LEU A 1 165 ? -1.718 -35.176 20.247 1.00 53.06 165 LEU A C 1
ATOM 1321 O O . LEU A 1 165 ? -0.547 -34.958 20.553 1.00 53.06 165 LEU A O 1
ATOM 1325 N N . TRP A 1 166 ? -2.162 -35.050 18.995 1.00 61.69 166 TRP A N 1
ATOM 1326 C CA . TRP A 1 166 ? -1.344 -34.583 17.869 1.00 61.69 166 TRP A CA 1
ATOM 1327 C C . TRP A 1 166 ? -1.841 -33.211 17.372 1.00 61.69 166 TRP A C 1
ATOM 1329 O O . TRP A 1 166 ? -2.651 -33.150 16.440 1.00 61.69 166 TRP A O 1
ATOM 1339 N N . PRO A 1 167 ? -1.386 -32.095 17.982 1.00 49.47 167 PRO A N 1
ATOM 1340 C CA . PRO A 1 167 ? -1.747 -30.735 17.581 1.00 49.47 167 PRO A CA 1
ATOM 1341 C C . PRO A 1 167 ? -1.505 -30.467 16.093 1.00 49.47 167 PRO A C 1
ATOM 1343 O O . PRO A 1 167 ? -0.450 -30.812 15.562 1.00 49.47 167 PRO A O 1
ATOM 1346 N N . GLY A 1 168 ? -2.482 -29.856 15.418 1.00 55.59 168 GLY A N 1
ATOM 1347 C CA . GLY A 1 168 ? -2.382 -29.485 14.001 1.00 55.59 168 GLY A CA 1
ATOM 1348 C C . GLY A 1 168 ? -2.466 -30.654 13.015 1.00 55.59 168 GLY A C 1
ATOM 1349 O O . GLY A 1 168 ? -2.410 -30.434 11.809 1.00 55.59 168 GLY A O 1
ATOM 1350 N N . VAL A 1 169 ? -2.631 -31.889 13.496 1.00 70.56 169 VAL A N 1
ATOM 1351 C CA . VAL A 1 169 ? -2.822 -33.071 12.653 1.00 70.56 169 VAL A CA 1
ATOM 1352 C C . VAL A 1 169 ? -4.302 -33.417 12.642 1.00 70.56 169 VAL A C 1
ATOM 1354 O O . VAL A 1 169 ? -4.872 -33.747 13.677 1.00 70.56 169 VAL A O 1
ATOM 1357 N N . SER A 1 170 ? -4.923 -33.375 11.466 1.00 83.81 170 SER A N 1
ATOM 1358 C CA . SER A 1 170 ? -6.309 -33.812 11.292 1.00 83.81 170 SER A CA 1
ATOM 1359 C C . SER A 1 170 ? -6.357 -35.267 10.835 1.00 83.81 170 SER A C 1
ATOM 1361 O O . SER A 1 170 ? -5.593 -35.671 9.965 1.00 83.81 170 SER A O 1
ATOM 1363 N N . CYS A 1 171 ? -7.284 -36.061 11.367 1.00 85.88 171 CYS A N 1
ATOM 1364 C CA . CYS A 1 171 ? -7.616 -37.356 10.786 1.00 85.88 171 CYS A CA 1
ATOM 1365 C C . CYS A 1 171 ? -8.403 -37.146 9.483 1.00 85.88 171 CYS A C 1
ATOM 1367 O O . CYS A 1 171 ? -9.541 -36.692 9.527 1.00 85.88 171 CYS A O 1
ATOM 1369 N N . ASN A 1 172 ? -7.872 -37.536 8.328 1.00 92.00 172 ASN A N 1
ATOM 1370 C CA . ASN A 1 172 ? -8.537 -37.366 7.030 1.00 92.00 172 ASN A CA 1
ATOM 1371 C C . ASN A 1 172 ? -9.819 -38.212 6.891 1.00 92.00 172 ASN A C 1
ATOM 1373 O O . ASN A 1 172 ? -10.657 -37.924 6.043 1.00 92.00 172 ASN A O 1
ATOM 1377 N N . GLY A 1 173 ? -10.003 -39.236 7.734 1.00 86.31 173 GLY A N 1
ATOM 1378 C CA . GLY A 1 173 ? -11.192 -40.094 7.722 1.00 86.31 173 GLY A CA 1
ATOM 1379 C C . GLY A 1 173 ? -12.382 -39.567 8.534 1.00 86.31 173 GLY A C 1
ATOM 1380 O O . GLY A 1 173 ? -13.526 -39.811 8.157 1.00 86.31 173 GLY A O 1
ATOM 1381 N N . CYS A 1 174 ? -12.143 -38.870 9.652 1.00 84.12 174 CYS A N 1
ATOM 1382 C CA . CYS A 1 174 ? -13.211 -38.344 10.523 1.00 84.12 174 CYS A CA 1
ATOM 1383 C C . CYS A 1 174 ? -13.103 -36.847 10.824 1.00 84.12 174 CYS A C 1
ATOM 1385 O O . CYS A 1 174 ? -13.913 -36.328 11.583 1.00 84.12 174 CYS A O 1
ATOM 1387 N N . GLN A 1 175 ? -12.105 -36.173 10.253 1.00 83.19 175 GLN A N 1
ATOM 1388 C CA . GLN A 1 175 ? -11.788 -34.757 10.456 1.00 83.19 175 GLN A CA 1
ATOM 1389 C C . GLN A 1 175 ? -11.475 -34.378 11.914 1.00 83.19 175 GLN A C 1
ATOM 1391 O O . GLN A 1 175 ? -11.453 -33.201 12.255 1.00 83.19 175 GLN A O 1
ATOM 1396 N N . MET A 1 176 ? -11.192 -35.363 12.776 1.00 74.56 176 MET A N 1
ATOM 1397 C CA . MET A 1 176 ? -10.737 -35.127 14.148 1.00 74.56 176 MET A CA 1
ATOM 1398 C C . MET A 1 176 ? -9.432 -34.329 14.127 1.00 74.56 176 MET A C 1
ATOM 1400 O O . MET A 1 176 ? -8.431 -34.823 13.612 1.00 74.56 176 MET A O 1
ATOM 1404 N N . ASN A 1 177 ? -9.460 -33.126 14.693 1.00 64.31 177 ASN A N 1
ATOM 1405 C CA . ASN A 1 177 ? -8.318 -32.234 14.832 1.00 64.31 177 ASN A CA 1
ATOM 1406 C C . ASN A 1 177 ? -8.395 -31.529 16.198 1.00 64.31 177 ASN A C 1
ATOM 1408 O O . ASN A 1 177 ? -9.413 -30.883 16.465 1.00 64.31 177 ASN A O 1
ATOM 1412 N N . PRO A 1 178 ? -7.359 -31.626 17.046 1.00 54.19 178 PRO A N 1
ATOM 1413 C CA . PRO A 1 178 ? -6.166 -32.464 16.878 1.00 54.19 178 PRO A CA 1
ATOM 1414 C C . PRO A 1 178 ? -6.491 -33.963 16.898 1.00 54.19 178 PRO A C 1
ATOM 1416 O O . PRO A 1 178 ? -7.437 -34.394 17.553 1.00 54.19 178 PRO A O 1
ATOM 1419 N N . LEU A 1 179 ? -5.723 -34.765 16.160 1.00 75.06 179 LEU A N 1
ATOM 1420 C CA . LEU A 1 179 ? -5.856 -36.221 16.160 1.00 75.06 179 LEU A CA 1
ATOM 1421 C C . LEU A 1 179 ? -5.522 -36.747 17.561 1.00 75.06 179 LEU A C 1
ATOM 1423 O O . LEU A 1 179 ? -4.468 -36.430 18.108 1.00 75.06 179 LEU A O 1
ATOM 1427 N N . VAL A 1 180 ? -6.423 -37.548 18.130 1.00 72.62 180 VAL A N 1
ATOM 1428 C CA . VAL A 1 180 ? -6.272 -38.159 19.458 1.00 72.62 180 VAL A CA 1
ATOM 1429 C C . VAL A 1 180 ? -6.006 -39.662 19.309 1.00 72.62 180 VAL A C 1
ATOM 1431 O O . VAL A 1 180 ? -6.688 -40.338 18.533 1.00 72.62 180 VAL A O 1
ATOM 1434 N N . GLY A 1 181 ? -5.021 -40.186 20.042 1.00 75.00 181 GLY A N 1
ATOM 1435 C CA . GLY A 1 181 ? -4.597 -41.590 20.024 1.00 75.00 181 GLY A CA 1
ATOM 1436 C C . GLY A 1 181 ? -3.444 -41.885 19.056 1.00 75.00 181 GLY A C 1
ATOM 1437 O O . GLY A 1 181 ? -2.661 -41.001 18.710 1.00 75.00 181 GLY A O 1
ATOM 1438 N N . GLU A 1 182 ? -3.298 -43.143 18.626 1.00 81.19 182 GLU A N 1
ATOM 1439 C CA . GLU A 1 182 ? -2.237 -43.524 17.683 1.00 81.19 182 GLU A CA 1
ATOM 1440 C C . GLU A 1 182 ? -2.446 -42.852 16.318 1.00 81.19 182 GLU A C 1
ATOM 1442 O O . GLU A 1 182 ? -3.548 -42.842 15.753 1.00 81.19 182 GLU A O 1
ATOM 1447 N N . ARG A 1 183 ? -1.358 -42.307 15.768 1.00 88.44 183 ARG A N 1
ATOM 1448 C CA . ARG A 1 183 ? -1.336 -41.679 14.448 1.00 88.44 183 ARG A CA 1
ATOM 1449 C C . ARG A 1 183 ? -0.843 -42.669 13.400 1.00 88.44 183 ARG A C 1
ATOM 1451 O O . ARG A 1 183 ? 0.305 -43.111 13.438 1.00 88.44 183 ARG A O 1
ATOM 1458 N N . HIS A 1 184 ? -1.684 -42.926 12.405 1.00 90.31 184 HIS A N 1
ATOM 1459 C CA . HIS A 1 184 ? -1.327 -43.698 11.220 1.00 90.31 184 HIS A CA 1
ATOM 1460 C C . HIS A 1 184 ? -1.124 -42.746 10.043 1.00 90.31 184 HIS A C 1
ATOM 1462 O O . HIS A 1 184 ? -2.066 -42.068 9.634 1.00 90.31 184 HIS A O 1
ATOM 1468 N N . LYS A 1 185 ? 0.094 -42.673 9.503 1.00 89.19 185 LYS A N 1
ATOM 1469 C CA . LYS A 1 185 ? 0.427 -41.811 8.365 1.00 89.19 185 LYS A CA 1
ATOM 1470 C C . LYS A 1 185 ? 0.533 -42.641 7.090 1.00 89.19 185 LYS A C 1
ATOM 1472 O O . LYS A 1 185 ? 1.149 -43.703 7.083 1.00 89.19 185 LYS A O 1
ATOM 1477 N N . CYS A 1 186 ? -0.044 -42.144 6.004 1.00 86.88 186 CYS A N 1
ATOM 1478 C CA . CYS A 1 186 ? 0.134 -42.733 4.684 1.00 86.88 186 CYS A CA 1
ATOM 1479 C C . CYS A 1 186 ? 1.561 -42.499 4.169 1.00 86.88 186 CYS A C 1
ATOM 1481 O O . CYS A 1 186 ? 2.071 -41.382 4.236 1.00 86.88 186 CYS A O 1
ATOM 1483 N N . SER A 1 187 ? 2.200 -43.539 3.630 1.00 80.00 187 SER A N 1
ATOM 1484 C CA . SER A 1 187 ? 3.538 -43.431 3.031 1.00 80.00 187 SER A CA 1
ATOM 1485 C C . SER A 1 187 ? 3.536 -42.803 1.631 1.00 80.00 187 SER A C 1
ATOM 1487 O O . SER A 1 187 ? 4.574 -42.326 1.183 1.00 80.00 187 SER A O 1
ATOM 1489 N N . THR A 1 188 ? 2.386 -42.798 0.946 1.00 85.12 188 THR A N 1
ATOM 1490 C CA . THR A 1 188 ? 2.249 -42.317 -0.442 1.00 85.12 188 THR A CA 1
ATOM 1491 C C . THR A 1 188 ? 1.538 -40.965 -0.580 1.00 85.12 188 THR A C 1
ATOM 1493 O O . THR A 1 188 ? 2.011 -40.111 -1.319 1.00 85.12 188 THR A O 1
ATOM 1496 N N . CYS A 1 189 ? 0.407 -40.746 0.096 1.00 80.00 189 CYS A N 1
ATOM 1497 C CA . CYS A 1 189 ? -0.331 -39.483 0.048 1.00 80.00 189 CYS A CA 1
ATOM 1498 C C . CYS A 1 189 ? 0.315 -38.386 0.904 1.00 80.00 189 CYS A C 1
ATOM 1500 O O . CYS A 1 189 ? 0.671 -38.618 2.064 1.00 80.00 189 CYS A O 1
ATOM 1502 N N . ASP A 1 190 ? 0.348 -37.169 0.364 1.00 75.69 190 ASP A N 1
ATOM 1503 C CA . ASP A 1 190 ? 0.752 -35.975 1.103 1.00 75.69 190 ASP A CA 1
ATOM 1504 C C . ASP A 1 190 ? -0.258 -35.634 2.207 1.00 75.69 190 ASP A C 1
ATOM 1506 O O . ASP A 1 190 ? -1.469 -35.631 1.992 1.00 75.69 190 ASP A O 1
ATOM 1510 N N . ASP A 1 191 ? 0.270 -35.365 3.403 1.00 78.75 191 ASP A N 1
ATOM 1511 C CA . ASP A 1 191 ? -0.466 -34.970 4.614 1.00 78.75 191 ASP A CA 1
ATOM 1512 C C . ASP A 1 191 ? -1.735 -35.791 4.932 1.00 78.75 191 ASP A C 1
ATOM 1514 O O . ASP A 1 191 ? -2.770 -35.275 5.361 1.00 78.75 191 ASP A O 1
ATOM 1518 N N . TYR A 1 192 ? -1.655 -37.108 4.730 1.00 84.88 192 TYR A N 1
ATOM 1519 C CA . TYR A 1 192 ? -2.768 -38.015 4.991 1.00 84.88 192 TYR A CA 1
ATOM 1520 C C . TYR A 1 192 ? -2.538 -38.834 6.268 1.00 84.88 192 TYR A C 1
ATOM 1522 O O . TYR A 1 192 ? -1.657 -39.697 6.341 1.00 84.88 192 TYR A O 1
ATOM 1530 N N . ASN A 1 193 ? -3.349 -38.556 7.286 1.00 90.44 193 ASN A N 1
ATOM 1531 C CA . ASN A 1 193 ? -3.269 -39.098 8.635 1.00 90.44 193 ASN A CA 1
ATOM 1532 C C . ASN A 1 193 ? -4.612 -39.723 9.036 1.00 90.44 193 ASN A C 1
ATOM 1534 O O . ASN A 1 193 ? -5.675 -39.174 8.763 1.00 90.44 193 ASN A O 1
ATOM 1538 N N . LEU A 1 194 ? -4.590 -40.856 9.731 1.00 91.31 194 LEU A N 1
ATOM 1539 C CA . LEU A 1 194 ? -5.783 -41.512 10.262 1.00 91.31 194 LEU A CA 1
ATOM 1540 C C . LEU A 1 194 ? -5.602 -41.820 11.749 1.00 91.31 194 LEU A C 1
ATOM 1542 O O . LEU A 1 194 ? -4.534 -42.257 12.173 1.00 91.31 194 LEU A O 1
ATOM 1546 N N . CYS A 1 195 ? -6.660 -41.620 12.538 1.00 88.56 195 CYS A N 1
ATOM 1547 C CA . CYS A 1 195 ? -6.742 -42.173 13.890 1.00 88.56 195 CYS A CA 1
ATOM 1548 C C . CYS A 1 195 ? -6.961 -43.692 13.821 1.00 88.56 195 CYS A C 1
ATOM 1550 O O . CYS A 1 195 ? -7.448 -44.195 12.803 1.00 88.56 195 CYS A O 1
ATOM 1552 N N . SER A 1 196 ? -6.699 -44.426 14.904 1.00 87.06 196 SER A N 1
ATOM 1553 C CA . SER A 1 196 ? -6.854 -45.892 14.941 1.00 87.06 196 SER A CA 1
ATOM 1554 C C . SER A 1 196 ? -8.249 -46.368 14.510 1.00 87.06 196 SER A C 1
ATOM 1556 O O . SER A 1 196 ? -8.398 -47.410 13.874 1.00 87.06 196 SER A O 1
ATOM 1558 N N . ALA A 1 197 ? -9.301 -45.596 14.807 1.00 86.62 197 ALA A N 1
ATOM 1559 C CA . ALA A 1 197 ? -10.662 -45.924 14.383 1.00 86.62 197 ALA A CA 1
ATOM 1560 C C . ALA A 1 197 ? -10.860 -45.791 12.864 1.00 86.62 197 ALA A C 1
ATOM 1562 O O . ALA A 1 197 ? -11.578 -46.590 12.263 1.00 86.62 197 ALA A O 1
ATOM 1563 N N . CYS A 1 198 ? -10.232 -44.793 12.236 1.00 89.44 198 CYS A N 1
ATOM 1564 C CA . CYS A 1 198 ? -10.314 -44.599 10.791 1.00 89.44 198 CYS A CA 1
ATOM 1565 C C . CYS A 1 198 ? -9.327 -45.486 10.031 1.00 89.44 198 CYS A C 1
ATOM 1567 O O . CYS A 1 198 ? -9.657 -45.933 8.940 1.00 89.44 198 CYS A O 1
ATOM 1569 N N . GLN A 1 199 ? -8.177 -45.818 10.619 1.00 91.62 199 GLN A N 1
ATOM 1570 C CA . GLN A 1 199 ? -7.236 -46.779 10.049 1.00 91.62 199 GLN A CA 1
ATOM 1571 C C . GLN A 1 199 ? -7.888 -48.153 9.844 1.00 91.62 199 GLN A C 1
ATOM 1573 O O . GLN A 1 199 ? -7.727 -48.750 8.782 1.00 91.62 199 GLN A O 1
ATOM 1578 N N . LYS A 1 200 ? -8.701 -48.622 10.799 1.00 89.00 200 LYS A N 1
ATOM 1579 C CA . LYS A 1 200 ? -9.442 -49.894 10.690 1.00 89.00 200 LYS A CA 1
ATOM 1580 C C . LYS A 1 200 ? -10.415 -49.955 9.510 1.00 89.00 200 LYS A C 1
ATOM 1582 O O . LYS A 1 200 ? -10.798 -51.048 9.107 1.00 89.00 200 LYS A O 1
ATOM 1587 N N . LYS A 1 201 ? -10.831 -48.806 8.964 1.00 88.75 201 LYS A N 1
ATOM 1588 C CA . LYS A 1 201 ? -11.702 -48.742 7.778 1.00 88.75 201 LYS A CA 1
ATOM 1589 C C . LYS A 1 201 ? -10.943 -48.997 6.471 1.00 88.75 201 LYS A C 1
ATOM 1591 O O . LYS A 1 201 ? -11.584 -49.185 5.443 1.00 88.75 201 LYS A O 1
ATOM 1596 N N . GLY A 1 202 ? -9.611 -49.046 6.524 1.00 77.81 202 GLY A N 1
ATOM 1597 C CA . GLY A 1 202 ? -8.741 -49.253 5.374 1.00 77.81 202 GLY A CA 1
ATOM 1598 C C . GLY A 1 202 ? -8.444 -47.963 4.608 1.00 77.81 202 GLY A C 1
ATOM 1599 O O . GLY A 1 202 ? -9.254 -47.039 4.546 1.00 77.81 202 GLY A O 1
ATOM 1600 N N . HIS A 1 203 ? -7.252 -47.914 4.023 1.00 87.94 203 HIS A N 1
ATOM 1601 C CA . HIS A 1 203 ? -6.808 -46.919 3.053 1.00 87.94 203 HIS A CA 1
ATOM 1602 C C . HIS A 1 203 ? -6.004 -47.654 1.972 1.00 87.94 203 HIS A C 1
ATOM 1604 O O . HIS A 1 203 ? -5.400 -48.683 2.266 1.00 87.94 203 HIS A O 1
ATOM 1610 N N . GLU A 1 204 ? -6.043 -47.166 0.733 1.00 86.50 204 GLU A N 1
ATOM 1611 C CA . GLU A 1 204 ? -5.488 -47.860 -0.441 1.00 86.50 204 GLU A CA 1
ATOM 1612 C C . GLU A 1 204 ? -3.957 -47.998 -0.394 1.00 86.50 204 GLU A C 1
ATOM 1614 O O . GLU A 1 204 ? -3.406 -48.983 -0.879 1.00 86.50 204 GLU A O 1
ATOM 1619 N N . HIS A 1 205 ? -3.275 -47.046 0.245 1.00 87.75 205 HIS A N 1
ATOM 1620 C CA . HIS A 1 205 ? -1.826 -47.049 0.425 1.00 87.75 205 HIS A CA 1
ATOM 1621 C C . HIS A 1 205 ? -1.409 -47.567 1.805 1.00 87.75 205 HIS A C 1
ATOM 1623 O O . HIS A 1 205 ? -2.169 -47.517 2.776 1.00 87.75 205 HIS A O 1
ATOM 1629 N N . GLU A 1 206 ? -0.156 -48.011 1.901 1.00 87.81 206 GLU A N 1
ATOM 1630 C CA . GLU A 1 206 ? 0.433 -48.482 3.150 1.00 87.81 206 GLU A CA 1
ATOM 1631 C C . GLU A 1 206 ? 0.432 -47.377 4.223 1.00 87.81 206 GLU A C 1
ATOM 1633 O O . GLU A 1 206 ? 0.882 -46.246 4.008 1.00 87.81 206 GLU A O 1
ATOM 1638 N N . LEU A 1 207 ? -0.091 -47.720 5.401 1.00 87.50 207 LEU A N 1
ATOM 1639 C CA . LEU A 1 207 ? -0.126 -46.847 6.567 1.00 87.50 207 LEU A CA 1
ATOM 1640 C C . LEU A 1 207 ? 0.973 -47.268 7.538 1.00 87.50 207 LEU A C 1
ATOM 1642 O O . LEU A 1 207 ? 0.971 -48.394 8.033 1.00 87.50 207 LEU A O 1
ATOM 1646 N N . THR A 1 208 ? 1.871 -46.344 7.865 1.00 84.00 208 THR A N 1
ATOM 1647 C CA . THR A 1 208 ? 2.858 -46.538 8.925 1.00 84.00 208 THR A CA 1
ATOM 1648 C C . THR A 1 208 ? 2.330 -45.961 10.232 1.00 84.00 208 THR A C 1
ATOM 1650 O O . THR A 1 208 ? 1.801 -44.846 10.282 1.00 84.00 208 THR A O 1
ATOM 1653 N N . ILE A 1 209 ? 2.446 -46.738 11.310 1.00 80.38 209 ILE A N 1
ATOM 1654 C CA . ILE A 1 209 ? 2.282 -46.195 12.659 1.00 80.38 209 ILE A CA 1
ATOM 1655 C C . ILE A 1 209 ? 3.472 -45.276 12.883 1.00 80.38 209 ILE A C 1
ATOM 1657 O O . ILE A 1 209 ? 4.616 -45.704 12.730 1.00 80.38 209 ILE A O 1
ATOM 1661 N N . VAL A 1 210 ? 3.205 -44.016 13.211 1.00 73.50 210 VAL A N 1
ATOM 1662 C CA . VAL A 1 210 ? 4.269 -43.085 13.582 1.00 73.50 210 VAL A CA 1
ATOM 1663 C C . VAL A 1 210 ? 4.800 -43.544 14.950 1.00 73.50 210 VAL A C 1
ATOM 1665 O O . VAL A 1 210 ? 4.028 -43.501 15.909 1.00 73.50 210 VAL A O 1
ATOM 1668 N N . PRO A 1 211 ? 6.053 -44.046 15.053 1.00 52.94 211 PRO A N 1
ATOM 1669 C CA . PRO A 1 211 ? 6.568 -44.621 16.292 1.00 52.94 211 PRO A CA 1
ATOM 1670 C C . PRO A 1 211 ? 6.627 -43.578 17.406 1.00 52.94 211 PRO A C 1
ATOM 1672 O O . PRO A 1 211 ? 6.890 -42.402 17.146 1.00 52.94 211 PRO A O 1
ATOM 1675 N N . ASP A 1 212 ? 6.434 -44.033 18.643 1.00 55.91 212 ASP A N 1
ATOM 1676 C CA . ASP A 1 212 ? 6.620 -43.223 19.843 1.00 55.91 212 ASP A CA 1
ATOM 1677 C C . ASP A 1 212 ? 8.095 -42.814 19.988 1.00 55.91 212 ASP A C 1
ATOM 1679 O O . ASP A 1 212 ? 8.933 -43.552 20.506 1.00 55.91 212 ASP A O 1
ATOM 1683 N N . THR A 1 213 ? 8.426 -41.630 19.479 1.00 43.06 213 THR A N 1
ATOM 1684 C CA . THR A 1 213 ? 9.681 -40.934 19.785 1.00 43.06 213 THR A CA 1
ATOM 1685 C C . THR A 1 213 ? 9.438 -39.671 20.612 1.00 43.06 213 THR A C 1
ATOM 1687 O O . THR A 1 213 ? 10.273 -38.769 20.613 1.00 43.06 213 THR A O 1
ATOM 1690 N N . LEU A 1 214 ? 8.299 -39.571 21.304 1.00 40.16 214 LEU A N 1
ATOM 1691 C CA . LEU A 1 214 ? 7.916 -38.403 22.097 1.00 40.16 214 LEU A CA 1
ATOM 1692 C C . LEU A 1 214 ? 7.394 -38.860 23.461 1.00 40.16 214 LEU A C 1
ATOM 1694 O O . LEU A 1 214 ? 6.213 -38.792 23.761 1.00 40.16 214 LEU A O 1
ATOM 1698 N N . ALA A 1 215 ? 8.337 -39.335 24.263 1.00 32.53 215 ALA A N 1
ATOM 1699 C CA . ALA A 1 215 ? 8.485 -39.053 25.679 1.00 32.53 215 ALA A CA 1
ATOM 1700 C C . ALA A 1 215 ? 7.311 -38.494 26.496 1.00 32.53 215 ALA A C 1
ATOM 1702 O O . ALA A 1 215 ? 6.648 -37.520 26.149 1.00 32.53 215 ALA A O 1
ATOM 1703 N N . THR A 1 216 ? 7.220 -39.052 27.703 1.00 34.12 216 THR A N 1
ATOM 1704 C CA . THR A 1 216 ? 6.483 -38.553 28.863 1.00 34.12 216 THR A CA 1
ATOM 1705 C C . THR A 1 216 ? 6.347 -37.027 28.879 1.00 34.12 216 THR A C 1
ATOM 1707 O O . THR A 1 216 ? 7.321 -36.282 29.013 1.00 34.12 216 THR A O 1
ATOM 1710 N N . VAL A 1 217 ? 5.091 -36.578 28.800 1.00 41.19 217 VAL A N 1
ATOM 1711 C CA . VAL A 1 217 ? 4.640 -35.174 28.743 1.00 41.19 217 VAL A CA 1
ATOM 1712 C C . VAL A 1 217 ? 5.167 -34.311 29.908 1.00 41.19 217 VAL A C 1
ATOM 1714 O O . VAL A 1 217 ? 5.116 -33.090 29.830 1.00 41.19 217 VAL A O 1
ATOM 1717 N N . SER A 1 218 ? 5.727 -34.899 30.973 1.00 36.56 218 SER A N 1
ATOM 1718 C CA . SER A 1 218 ? 6.319 -34.140 32.084 1.00 36.56 218 SER A CA 1
ATOM 1719 C C . SER A 1 218 ? 7.815 -33.833 31.948 1.00 36.56 218 SER A C 1
ATOM 1721 O O . SER A 1 218 ? 8.297 -32.960 32.663 1.00 36.56 218 SER A O 1
ATOM 1723 N N . GLU A 1 219 ? 8.567 -34.527 31.087 1.00 33.41 219 GLU A N 1
ATOM 1724 C CA . GLU A 1 219 ? 10.036 -34.376 31.019 1.00 33.41 219 GLU A CA 1
ATOM 1725 C C . GLU A 1 219 ? 10.564 -33.969 29.644 1.00 33.41 219 GLU A C 1
ATOM 1727 O O . GLU A 1 219 ? 11.647 -33.391 29.557 1.00 33.41 219 GLU A O 1
ATOM 1732 N N . LEU A 1 220 ? 9.792 -34.156 28.573 1.00 34.6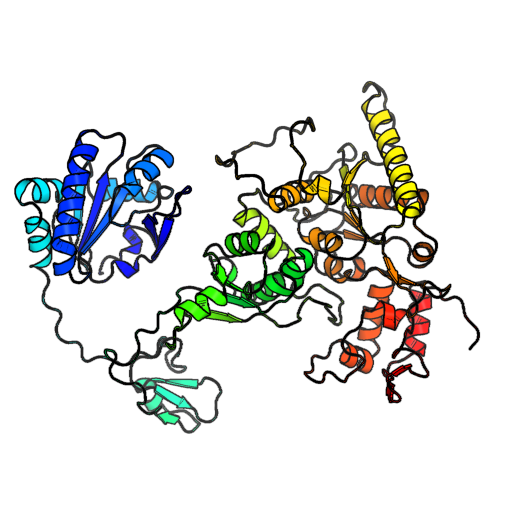9 220 LEU A N 1
ATOM 1733 C CA . LEU A 1 220 ? 10.147 -33.624 27.263 1.00 34.69 220 LEU A CA 1
ATOM 1734 C C . LEU A 1 220 ? 9.249 -32.449 26.896 1.00 34.69 220 LEU A C 1
ATOM 1736 O O . LEU A 1 220 ? 8.343 -32.513 26.074 1.00 34.69 220 LEU A O 1
ATOM 1740 N N . VAL A 1 221 ? 9.716 -31.326 27.440 1.00 38.62 221 VAL A N 1
ATOM 1741 C CA . VAL A 1 221 ? 9.709 -30.006 26.828 1.00 38.62 221 VAL A CA 1
ATOM 1742 C C . VAL A 1 221 ? 8.577 -29.085 27.304 1.00 38.62 221 VAL A C 1
ATOM 1744 O O . VAL A 1 221 ? 7.546 -28.929 26.658 1.00 38.62 221 VAL A O 1
ATOM 1747 N N . TYR A 1 222 ? 8.881 -28.316 28.358 1.00 39.81 222 TYR A N 1
ATOM 1748 C CA . TYR A 1 222 ? 8.516 -26.895 28.430 1.00 39.81 222 TYR A CA 1
ATOM 1749 C C . TYR A 1 222 ? 9.077 -26.166 27.191 1.00 39.81 222 TYR A C 1
ATOM 1751 O O . TYR A 1 222 ? 10.036 -25.401 27.271 1.00 39.81 222 TYR A O 1
ATOM 1759 N N . LYS A 1 223 ? 8.525 -26.438 26.005 1.00 49.38 223 LYS A N 1
ATOM 1760 C CA . LYS A 1 223 ? 8.659 -25.528 24.869 1.00 49.38 223 LYS A CA 1
ATOM 1761 C C . LYS A 1 223 ? 7.717 -24.422 25.266 1.00 49.38 223 LYS A C 1
ATOM 1763 O O . LYS A 1 223 ? 6.514 -24.655 25.341 1.00 49.38 223 LYS A O 1
ATOM 1768 N N . GLU A 1 224 ? 8.256 -23.249 25.558 1.00 61.62 224 GLU A N 1
ATOM 1769 C CA . GLU A 1 224 ? 7.438 -22.047 25.575 1.00 61.62 224 GLU A CA 1
ATOM 1770 C C . GLU A 1 224 ? 6.703 -22.013 24.228 1.00 61.62 224 GLU A C 1
ATOM 1772 O O . GLU A 1 224 ? 7.323 -21.874 23.169 1.00 61.62 224 GLU A O 1
ATOM 1777 N N . ILE A 1 225 ? 5.397 -22.286 24.247 1.00 67.31 225 ILE A N 1
ATOM 1778 C CA . ILE A 1 225 ? 4.571 -22.131 23.059 1.00 67.31 225 ILE A CA 1
ATOM 1779 C C . ILE A 1 225 ? 4.352 -20.637 22.926 1.00 67.31 225 ILE A C 1
ATOM 1781 O O . ILE A 1 225 ? 3.852 -19.988 23.841 1.00 67.31 225 ILE A O 1
ATOM 1785 N N . ILE A 1 226 ? 4.760 -20.087 21.794 1.00 72.56 226 ILE A N 1
ATOM 1786 C CA . ILE A 1 226 ? 4.498 -18.708 21.429 1.00 72.56 226 ILE A CA 1
ATOM 1787 C C . ILE A 1 226 ? 3.077 -18.689 20.853 1.00 72.56 226 ILE A C 1
ATOM 1789 O O . ILE A 1 226 ? 2.882 -19.204 19.746 1.00 72.56 226 ILE A O 1
ATOM 1793 N N . PRO A 1 227 ? 2.088 -18.143 21.588 1.00 64.94 227 PRO A N 1
ATOM 1794 C CA . PRO A 1 227 ? 0.689 -18.255 21.212 1.00 64.94 227 PRO A CA 1
ATOM 1795 C C . PRO A 1 227 ? 0.344 -17.279 20.090 1.00 64.94 227 PRO A C 1
ATOM 1797 O O . PRO A 1 227 ? 1.031 -16.263 19.895 1.00 64.94 227 PRO A O 1
ATOM 1800 N N . SER A 1 228 ? -0.786 -17.546 19.446 1.00 75.44 228 SER A N 1
ATOM 1801 C CA . SER A 1 228 ? -1.369 -16.780 18.350 1.00 75.44 228 SER A CA 1
ATOM 1802 C C . SER A 1 228 ? -0.543 -16.808 17.062 1.00 75.44 228 SER A C 1
ATOM 1804 O O . SER A 1 228 ? 0.603 -17.262 17.010 1.00 75.44 228 SER A O 1
ATOM 1806 N N . VAL A 1 229 ? -1.139 -16.268 15.998 1.00 85.88 229 VAL A N 1
ATOM 1807 C CA . VAL A 1 229 ? -0.483 -16.121 14.699 1.00 85.88 229 VAL A CA 1
ATOM 1808 C C . VAL A 1 229 ? 0.769 -15.263 14.847 1.00 85.88 229 VAL A C 1
ATOM 1810 O O . VAL A 1 229 ? 0.708 -14.124 15.314 1.00 85.88 229 VAL A O 1
ATOM 1813 N N . THR A 1 230 ? 1.902 -15.795 14.408 1.00 89.00 230 THR A N 1
ATOM 1814 C CA . THR A 1 230 ? 3.144 -15.049 14.234 1.00 89.00 230 THR A CA 1
ATOM 1815 C C . THR A 1 230 ? 3.433 -14.911 12.748 1.00 89.00 230 THR A C 1
ATOM 1817 O O . THR A 1 230 ? 3.548 -15.899 12.029 1.00 89.00 230 THR A O 1
ATOM 1820 N N . LEU A 1 231 ? 3.556 -13.672 12.287 1.00 91.00 231 LEU A N 1
ATOM 1821 C CA . LEU A 1 231 ? 3.934 -13.333 10.928 1.00 91.00 231 LEU A CA 1
ATOM 1822 C C . LEU A 1 231 ? 5.438 -13.071 10.868 1.00 91.00 231 LEU A C 1
ATOM 1824 O O . LEU A 1 231 ? 5.925 -12.086 11.425 1.00 91.00 231 LEU A O 1
ATOM 1828 N N . TYR A 1 232 ? 6.169 -13.953 10.196 1.00 89.25 232 TYR A N 1
ATOM 1829 C CA . TYR A 1 232 ? 7.614 -13.863 10.037 1.00 89.25 232 TYR A CA 1
ATOM 1830 C C . TYR A 1 232 ? 8.005 -13.298 8.679 1.00 89.25 232 TYR A C 1
ATOM 1832 O O . TYR A 1 232 ? 7.512 -13.757 7.653 1.00 89.25 232 TYR A O 1
ATOM 1840 N N . PHE A 1 233 ? 8.969 -12.382 8.654 1.00 84.88 233 PHE A N 1
ATOM 1841 C CA . PHE A 1 233 ? 9.682 -12.027 7.431 1.00 84.88 233 PHE A CA 1
ATOM 1842 C C . PHE A 1 233 ? 11.121 -11.607 7.736 1.00 84.88 233 PHE A C 1
ATOM 1844 O O . PHE A 1 233 ? 11.408 -10.944 8.735 1.00 84.88 233 PHE A O 1
ATOM 1851 N N . GLY A 1 234 ? 12.039 -12.007 6.857 1.00 73.69 234 GLY A N 1
ATOM 1852 C CA . GLY A 1 234 ? 13.415 -11.527 6.863 1.00 73.69 234 GLY A CA 1
ATOM 1853 C C . GLY A 1 234 ? 13.532 -10.338 5.922 1.00 73.69 234 GLY A C 1
ATOM 1854 O O . GLY A 1 234 ? 13.215 -10.471 4.743 1.00 73.69 234 GLY A O 1
ATOM 1855 N N . GLN A 1 235 ? 13.983 -9.189 6.419 1.00 67.75 235 GLN A N 1
ATOM 1856 C CA . GLN A 1 235 ? 14.289 -8.061 5.553 1.00 67.75 235 GLN A CA 1
ATOM 1857 C C . GLN A 1 235 ? 15.532 -7.320 6.025 1.00 67.75 235 GLN A C 1
ATOM 1859 O O . GLN A 1 235 ? 15.826 -7.247 7.214 1.00 67.75 235 GLN A O 1
ATOM 1864 N N . TYR A 1 236 ? 16.238 -6.760 5.054 1.00 58.75 236 TYR A N 1
ATOM 1865 C CA . TYR A 1 236 ? 17.283 -5.778 5.253 1.00 58.75 236 TYR A CA 1
ATOM 1866 C C . TYR A 1 236 ? 16.658 -4.370 5.059 1.00 58.75 236 TYR A C 1
ATOM 1868 O O . TYR A 1 236 ? 15.700 -4.235 4.306 1.00 58.75 236 TYR A O 1
ATOM 1876 N N . TRP A 1 237 ? 17.222 -3.331 5.698 1.00 68.31 237 TRP A N 1
ATOM 1877 C CA . TRP A 1 237 ? 16.913 -1.894 5.479 1.00 68.31 237 TRP A CA 1
ATOM 1878 C C . TRP A 1 237 ? 15.746 -1.340 6.320 1.00 68.31 237 TRP A C 1
ATOM 1880 O O . TRP A 1 237 ? 14.874 -0.613 5.845 1.00 68.31 237 TRP A O 1
ATOM 1890 N N . HIS A 1 238 ? 15.755 -1.653 7.618 1.00 73.56 238 HIS A N 1
ATOM 1891 C CA . HIS A 1 238 ? 14.795 -1.144 8.611 1.00 73.56 238 HIS A CA 1
ATOM 1892 C C . HIS A 1 238 ? 14.853 0.377 8.860 1.00 73.56 238 HIS A C 1
ATOM 1894 O O . HIS A 1 238 ? 13.979 0.921 9.544 1.00 73.56 238 HIS A O 1
ATOM 1900 N N . ASP A 1 239 ? 15.874 1.041 8.323 1.00 70.88 239 ASP A N 1
ATOM 1901 C CA . ASP A 1 239 ? 16.120 2.482 8.334 1.00 70.88 239 ASP A CA 1
ATOM 1902 C C . ASP A 1 239 ? 15.409 3.223 7.186 1.00 70.88 239 ASP A C 1
ATOM 1904 O O . ASP A 1 239 ? 15.174 4.429 7.284 1.00 70.88 239 ASP A O 1
ATOM 1908 N N . ASN A 1 240 ? 15.008 2.516 6.123 1.00 77.88 240 ASN A N 1
ATOM 1909 C CA . ASN A 1 240 ? 14.184 3.063 5.051 1.00 77.88 240 ASN A CA 1
ATOM 1910 C C . ASN A 1 240 ? 12.758 2.521 5.139 1.00 77.88 240 ASN A C 1
ATOM 1912 O O . ASN A 1 240 ? 12.479 1.368 4.824 1.00 77.88 240 ASN A O 1
ATOM 1916 N N . ILE A 1 241 ? 11.832 3.403 5.498 1.00 80.56 241 ILE A N 1
ATOM 1917 C CA . ILE A 1 241 ? 10.429 3.048 5.700 1.00 80.56 241 ILE A CA 1
ATOM 1918 C C . ILE A 1 241 ? 9.737 2.460 4.461 1.00 80.56 241 ILE A C 1
ATOM 1920 O O . ILE A 1 241 ? 8.903 1.573 4.597 1.00 80.56 241 ILE A O 1
ATOM 1924 N N . GLY A 1 242 ? 10.094 2.901 3.253 1.00 82.69 242 GLY A N 1
ATOM 1925 C CA . GLY A 1 242 ? 9.524 2.352 2.020 1.00 82.69 242 GLY A CA 1
ATOM 1926 C C . GLY A 1 242 ? 9.889 0.886 1.855 1.00 82.69 242 GLY A C 1
ATOM 1927 O O . GLY A 1 242 ? 9.004 0.052 1.692 1.00 82.69 242 GLY A O 1
ATOM 1928 N N . HIS A 1 243 ? 11.178 0.579 2.005 1.00 82.19 243 HIS A N 1
ATOM 1929 C CA . HIS A 1 243 ? 11.661 -0.795 1.972 1.00 82.19 243 HIS A CA 1
ATOM 1930 C C . HIS A 1 243 ? 11.022 -1.609 3.096 1.00 82.19 243 HIS A C 1
ATOM 1932 O O . HIS A 1 243 ? 10.343 -2.590 2.806 1.00 82.19 243 HIS A O 1
ATOM 1938 N N . ALA A 1 244 ? 11.126 -1.162 4.349 1.00 83.31 244 ALA A N 1
ATOM 1939 C CA . ALA A 1 244 ? 10.539 -1.836 5.509 1.00 83.31 244 ALA A CA 1
ATOM 1940 C C . ALA A 1 244 ? 9.063 -2.245 5.295 1.00 83.31 244 ALA A C 1
ATOM 1942 O O . ALA A 1 244 ? 8.648 -3.378 5.554 1.00 83.31 244 ALA A O 1
ATOM 1943 N N . LEU A 1 245 ? 8.256 -1.324 4.768 1.00 88.12 245 LEU A N 1
ATOM 1944 C CA . LEU A 1 245 ? 6.853 -1.598 4.498 1.00 88.12 245 LEU A CA 1
ATOM 1945 C C . LEU A 1 245 ? 6.660 -2.515 3.297 1.00 88.12 245 LEU A C 1
ATOM 1947 O O . LEU A 1 245 ? 5.931 -3.494 3.415 1.00 88.12 245 LEU A O 1
ATOM 1951 N N . PHE A 1 246 ? 7.269 -2.209 2.154 1.00 87.94 246 PHE A N 1
ATOM 1952 C CA . PHE A 1 246 ? 6.868 -2.827 0.895 1.00 87.94 246 PHE A CA 1
ATOM 1953 C C . PHE A 1 246 ? 7.684 -4.037 0.491 1.00 87.94 246 PHE A C 1
ATOM 1955 O O . PHE A 1 246 ? 7.114 -4.880 -0.182 1.00 87.94 246 PHE A O 1
ATOM 1962 N N . ASP A 1 247 ? 8.919 -4.218 0.957 1.00 82.06 247 ASP A N 1
ATOM 1963 C CA . ASP A 1 247 ? 9.663 -5.464 0.704 1.00 82.06 247 ASP A CA 1
ATOM 1964 C C . ASP A 1 247 ? 9.694 -6.414 1.907 1.00 82.06 247 ASP A C 1
ATOM 1966 O O . ASP A 1 247 ? 10.172 -7.540 1.777 1.00 82.06 247 ASP A O 1
ATOM 1970 N N . GLY A 1 248 ? 9.139 -6.001 3.051 1.00 83.94 248 GLY A N 1
ATOM 1971 C CA . GLY A 1 248 ? 9.000 -6.830 4.250 1.00 83.94 248 GLY A CA 1
ATOM 1972 C C . GLY A 1 248 ? 7.549 -7.035 4.651 1.00 83.94 248 GLY A C 1
ATOM 1973 O O . GLY A 1 248 ? 6.963 -8.091 4.400 1.00 83.94 248 GLY A O 1
ATOM 1974 N N . LEU A 1 249 ? 6.964 -6.022 5.291 1.00 89.25 249 LEU A N 1
ATOM 1975 C CA . LEU A 1 249 ? 5.673 -6.165 5.959 1.00 89.25 249 LEU A CA 1
ATOM 1976 C C . LEU A 1 249 ? 4.515 -6.471 4.999 1.00 89.25 249 LEU A C 1
ATOM 1978 O O . LEU A 1 249 ? 3.702 -7.350 5.277 1.00 89.25 249 LEU A O 1
ATOM 1982 N N . TYR A 1 250 ? 4.428 -5.755 3.880 1.00 91.00 250 TYR A N 1
ATOM 1983 C CA . TYR A 1 250 ? 3.365 -5.896 2.891 1.00 91.00 250 TYR A CA 1
ATOM 1984 C C . TYR A 1 250 ? 3.317 -7.309 2.287 1.00 91.00 250 TYR A C 1
ATOM 1986 O O . TYR A 1 250 ? 2.271 -7.944 2.411 1.00 91.00 250 TYR A O 1
ATOM 1994 N N . PRO A 1 251 ? 4.398 -7.873 1.705 1.00 88.44 251 PRO A N 1
ATOM 1995 C CA . PRO A 1 251 ? 4.362 -9.239 1.179 1.00 88.44 251 PRO A CA 1
ATOM 1996 C C . PRO A 1 251 ? 4.061 -10.288 2.258 1.00 88.44 251 PRO A C 1
ATOM 1998 O O . PRO A 1 251 ? 3.324 -11.241 2.002 1.00 88.44 251 PRO A O 1
ATOM 2001 N N . ALA A 1 252 ? 4.551 -10.099 3.488 1.00 89.56 252 ALA A N 1
ATOM 2002 C CA . ALA A 1 252 ? 4.177 -10.959 4.607 1.00 89.56 252 ALA A CA 1
ATOM 2003 C C . ALA A 1 252 ? 2.663 -10.881 4.890 1.00 89.56 252 ALA A C 1
ATOM 2005 O O . ALA A 1 252 ? 1.988 -11.903 5.013 1.00 89.56 252 ALA A O 1
ATOM 2006 N N . TYR A 1 253 ? 2.099 -9.673 4.908 1.00 91.88 253 TYR A N 1
ATOM 2007 C CA . TYR A 1 253 ? 0.668 -9.465 5.102 1.00 91.88 253 TYR A CA 1
ATOM 2008 C C . TYR A 1 253 ? -0.176 -10.027 3.947 1.00 91.88 253 TYR A C 1
ATOM 2010 O O . TYR A 1 253 ? -1.220 -10.624 4.192 1.00 91.88 253 TYR A O 1
ATOM 2018 N N . VAL A 1 254 ? 0.294 -9.936 2.699 1.00 90.69 254 VAL A N 1
ATOM 2019 C CA . VAL A 1 254 ? -0.326 -10.599 1.537 1.00 90.69 254 VAL A CA 1
ATOM 2020 C C . VAL A 1 254 ? -0.376 -12.115 1.738 1.00 90.69 254 VAL A C 1
ATOM 2022 O O . VAL A 1 254 ? -1.411 -12.733 1.484 1.00 90.69 254 VAL A O 1
ATOM 2025 N N . ALA A 1 255 ? 0.707 -12.721 2.237 1.00 89.25 255 ALA A N 1
ATOM 2026 C CA . ALA A 1 255 ? 0.723 -14.137 2.603 1.00 89.25 255 ALA A CA 1
ATOM 2027 C C . ALA A 1 255 ? -0.341 -14.456 3.667 1.00 89.25 255 ALA A C 1
ATOM 2029 O O . ALA A 1 255 ? -1.065 -15.437 3.528 1.00 89.25 255 ALA A O 1
ATOM 2030 N N . LEU A 1 256 ? -0.493 -13.600 4.681 1.00 90.19 256 LEU A N 1
ATOM 2031 C CA . LEU A 1 256 ? -1.507 -13.754 5.725 1.00 90.19 256 LEU A CA 1
ATOM 2032 C C . LEU A 1 256 ? -2.948 -13.608 5.195 1.00 90.19 256 LEU A C 1
ATOM 2034 O O . LEU A 1 256 ? -3.830 -14.354 5.621 1.00 90.19 256 LEU A O 1
ATOM 2038 N N . ILE A 1 257 ? -3.203 -12.693 4.251 1.00 90.44 257 ILE A N 1
ATOM 2039 C CA . ILE A 1 257 ? -4.533 -12.498 3.641 1.00 90.44 257 ILE A CA 1
ATOM 2040 C C . ILE A 1 257 ? -5.029 -13.780 2.961 1.00 90.44 257 ILE A C 1
ATOM 2042 O O . ILE A 1 257 ? -6.216 -14.099 3.052 1.00 90.44 257 ILE A O 1
ATOM 2046 N N . ARG A 1 258 ? -4.127 -14.561 2.349 1.00 86.19 258 ARG A N 1
ATOM 2047 C CA . ARG A 1 258 ? -4.462 -15.846 1.705 1.00 86.19 258 ARG A CA 1
ATOM 2048 C C . ARG A 1 258 ? -5.032 -16.887 2.675 1.00 86.19 258 ARG A C 1
ATOM 2050 O O . ARG A 1 258 ? -5.706 -17.808 2.230 1.00 86.19 258 ARG A O 1
ATOM 2057 N N . PHE A 1 259 ? -4.830 -16.710 3.980 1.00 84.38 259 PHE A N 1
ATOM 2058 C CA . PHE A 1 259 ? -5.413 -17.531 5.044 1.00 84.38 259 PHE A CA 1
ATOM 2059 C C . PHE A 1 259 ? -6.588 -16.822 5.739 1.00 84.38 259 PHE A C 1
ATOM 2061 O O . PHE A 1 259 ? -6.741 -16.888 6.957 1.00 84.38 259 PHE A O 1
ATOM 2068 N N . SER A 1 260 ? -7.413 -16.084 4.991 1.00 74.50 260 SER A N 1
ATOM 2069 C CA . SER A 1 260 ? -8.622 -15.428 5.512 1.00 74.50 260 SER A CA 1
ATOM 2070 C C . SER A 1 260 ? -9.485 -16.372 6.378 1.00 74.50 260 SER A C 1
ATOM 2072 O O . SER A 1 260 ? -9.644 -17.538 6.011 1.00 74.50 260 SER A O 1
ATOM 2074 N N . PRO A 1 261 ? -10.048 -15.906 7.517 1.00 78.69 261 PRO A N 1
ATOM 2075 C CA . PRO A 1 261 ? -10.066 -14.527 8.026 1.00 78.69 261 PRO A CA 1
ATOM 2076 C C . PRO A 1 261 ? -8.879 -14.157 8.937 1.00 78.69 261 PRO A C 1
ATOM 2078 O O . PRO A 1 261 ? -8.935 -13.136 9.615 1.00 78.69 261 PRO A O 1
ATOM 2081 N N . ARG A 1 262 ? -7.789 -14.942 8.977 1.00 78.31 262 ARG A N 1
ATOM 2082 C CA . ARG A 1 262 ? -6.698 -14.770 9.965 1.00 78.31 262 ARG A CA 1
ATOM 2083 C C . ARG A 1 262 ? -6.068 -13.371 9.984 1.00 78.31 262 ARG A C 1
ATOM 2085 O O . ARG A 1 262 ? -5.693 -12.901 11.050 1.00 78.31 262 ARG A O 1
ATOM 2092 N N . HIS A 1 263 ? -6.007 -12.683 8.843 1.00 82.00 263 HIS A N 1
ATOM 2093 C CA . HIS A 1 263 ? -5.487 -11.312 8.726 1.00 82.00 263 HIS A CA 1
ATOM 2094 C C . HIS A 1 263 ? -6.304 -10.246 9.490 1.00 82.00 263 HIS A C 1
ATOM 2096 O O . HIS A 1 263 ? -5.774 -9.171 9.803 1.00 82.00 263 HIS A O 1
ATOM 2102 N N . LEU A 1 264 ? -7.574 -10.541 9.800 1.00 77.50 264 LEU A N 1
ATOM 2103 C CA . LEU A 1 264 ? -8.469 -9.669 10.566 1.00 77.50 264 LEU A CA 1
ATOM 2104 C C . LEU A 1 264 ? -8.190 -9.724 12.074 1.00 77.50 264 LEU A C 1
ATOM 2106 O O . LEU A 1 264 ? -8.493 -8.766 12.782 1.00 77.50 264 LEU A O 1
ATOM 2110 N N . HIS A 1 265 ? -7.592 -10.810 12.565 1.00 78.56 265 HIS A N 1
ATOM 2111 C CA . HIS A 1 265 ? -7.235 -10.954 13.974 1.00 78.56 265 HIS A CA 1
ATOM 2112 C C . HIS A 1 265 ? -5.876 -10.298 14.281 1.00 78.56 265 HIS A C 1
ATOM 2114 O O . HIS A 1 265 ? -5.056 -10.108 13.375 1.00 78.56 265 HIS A O 1
ATOM 2120 N N . PRO A 1 266 ? -5.612 -9.936 15.549 1.00 80.06 266 PRO A N 1
ATOM 2121 C CA . PRO A 1 266 ? -4.276 -9.548 15.986 1.00 80.06 266 PRO A CA 1
ATOM 2122 C C . PRO A 1 266 ? -3.261 -10.676 15.745 1.00 80.06 266 PRO A C 1
ATOM 2124 O O . PRO A 1 266 ? -3.556 -11.852 15.954 1.00 80.06 266 PRO A O 1
ATOM 2127 N N . PHE A 1 267 ? -2.053 -10.314 15.325 1.00 81.88 267 PHE A N 1
ATOM 2128 C CA . PHE A 1 267 ? -0.934 -11.228 15.115 1.00 81.88 267 PHE A CA 1
ATOM 2129 C C . PHE A 1 267 ? 0.373 -10.593 15.583 1.00 81.88 267 PHE A C 1
ATOM 2131 O O . PHE A 1 267 ? 0.539 -9.374 15.632 1.00 81.88 267 PHE A O 1
ATOM 2138 N N . ARG A 1 268 ? 1.336 -11.432 15.943 1.00 87.06 268 ARG A N 1
ATOM 2139 C CA . ARG A 1 268 ? 2.670 -10.980 16.328 1.00 87.06 268 ARG A CA 1
ATOM 2140 C C . ARG A 1 268 ? 3.535 -10.843 15.091 1.00 87.06 268 ARG A C 1
ATOM 2142 O O . ARG A 1 268 ? 3.455 -11.679 14.198 1.00 87.06 268 ARG A O 1
ATOM 2149 N N . ILE A 1 269 ? 4.397 -9.838 15.048 1.00 88.31 269 ILE A N 1
ATOM 2150 C CA . ILE A 1 269 ? 5.421 -9.751 14.005 1.00 88.31 269 ILE A CA 1
ATOM 2151 C C . ILE A 1 269 ? 6.719 -10.349 14.529 1.00 88.31 269 ILE A C 1
ATOM 2153 O O . ILE A 1 269 ? 7.181 -9.969 15.601 1.00 88.31 269 ILE A O 1
ATOM 2157 N N . LEU A 1 270 ? 7.319 -11.259 13.767 1.00 87.69 270 LEU A N 1
ATOM 2158 C CA . LEU A 1 270 ? 8.691 -11.712 13.963 1.00 87.69 270 LEU A CA 1
ATOM 2159 C C . LEU A 1 270 ? 9.556 -11.128 12.844 1.00 87.69 270 LEU A C 1
ATOM 2161 O O . LEU A 1 270 ? 9.455 -11.549 11.692 1.00 87.69 270 LEU A O 1
ATOM 2165 N N . ALA A 1 271 ? 10.402 -10.156 13.188 1.00 82.00 271 ALA A N 1
ATOM 2166 C CA . ALA A 1 271 ? 11.269 -9.467 12.234 1.00 82.00 271 ALA A CA 1
ATOM 2167 C C . ALA A 1 271 ? 12.713 -9.350 12.747 1.00 82.00 271 ALA A C 1
ATOM 2169 O O . ALA A 1 271 ? 12.982 -9.263 13.953 1.00 82.00 271 ALA A O 1
ATOM 2170 N N . GLY A 1 272 ? 13.656 -9.330 11.805 1.00 74.00 272 GLY A N 1
ATOM 2171 C CA . GLY A 1 272 ? 15.099 -9.266 12.043 1.00 74.00 272 GLY A CA 1
ATOM 2172 C C . GLY A 1 272 ? 15.632 -7.888 12.452 1.00 74.00 272 GLY A C 1
ATOM 2173 O O . GLY A 1 272 ? 16.596 -7.424 11.861 1.00 74.00 272 GLY A O 1
ATOM 2174 N N . LEU A 1 273 ? 15.075 -7.242 13.484 1.00 69.75 273 LEU A N 1
ATOM 2175 C CA . LEU A 1 273 ? 15.525 -5.917 13.967 1.00 69.75 273 LEU A CA 1
ATOM 2176 C C . LEU A 1 273 ? 16.860 -5.938 14.753 1.00 69.75 273 LEU A C 1
ATOM 2178 O O . LEU A 1 273 ? 17.090 -5.096 15.614 1.00 69.75 273 LEU A O 1
ATOM 2182 N N . GLY A 1 274 ? 17.722 -6.933 14.529 1.00 57.06 274 GLY A N 1
ATOM 2183 C CA . GLY A 1 274 ? 18.853 -7.238 15.415 1.00 57.06 274 GLY A CA 1
ATOM 2184 C C . GLY A 1 274 ? 20.005 -6.226 15.408 1.00 57.06 274 GLY A C 1
ATOM 2185 O O . GLY A 1 274 ? 20.650 -6.051 16.434 1.00 57.06 274 GLY A O 1
ATOM 2186 N N . ASP A 1 275 ? 20.236 -5.533 14.293 1.00 55.34 275 ASP A N 1
ATOM 2187 C CA . ASP A 1 275 ? 21.464 -4.745 14.090 1.00 55.34 275 ASP A CA 1
ATOM 2188 C C . ASP A 1 275 ? 21.208 -3.250 13.825 1.00 55.34 275 ASP A C 1
ATOM 2190 O O . ASP A 1 275 ? 22.077 -2.544 13.311 1.00 55.34 275 ASP A O 1
ATOM 2194 N N . CYS A 1 276 ? 20.016 -2.732 14.141 1.00 58.81 276 CYS A N 1
ATOM 2195 C CA . CYS A 1 276 ? 19.722 -1.314 13.932 1.00 58.81 276 CYS A CA 1
ATOM 2196 C C . CYS A 1 276 ? 19.951 -0.492 15.208 1.00 58.81 276 CYS A C 1
ATOM 2198 O O . CYS A 1 276 ? 19.454 -0.814 16.283 1.00 58.81 276 CYS A O 1
ATOM 2200 N N . ASN A 1 277 ? 20.659 0.632 15.077 1.00 53.84 277 ASN A N 1
ATOM 2201 C CA . ASN A 1 277 ? 20.772 1.616 16.160 1.00 53.84 277 ASN A CA 1
ATOM 2202 C C . ASN A 1 277 ? 19.516 2.509 16.262 1.00 53.84 277 ASN A C 1
ATOM 2204 O O . ASN A 1 277 ? 19.222 3.020 17.338 1.00 53.84 277 ASN A O 1
ATOM 2208 N N . VAL A 1 278 ? 18.785 2.705 15.151 1.00 57.69 278 VAL A N 1
ATOM 2209 C CA . VAL A 1 278 ? 17.513 3.451 15.069 1.00 57.69 278 VAL A CA 1
ATOM 2210 C C . VAL A 1 278 ? 16.611 2.786 14.016 1.00 57.69 278 VAL A C 1
ATOM 2212 O O . VAL A 1 278 ? 16.814 2.979 12.818 1.00 57.69 278 VAL A O 1
ATOM 2215 N N . CYS A 1 279 ? 15.619 1.997 14.436 1.00 66.12 279 CYS A N 1
ATOM 2216 C CA . CYS A 1 279 ? 14.648 1.366 13.535 1.00 66.12 279 CYS A CA 1
ATOM 2217 C C . CYS A 1 279 ? 13.369 2.201 13.432 1.00 66.12 279 CYS A C 1
ATOM 2219 O O . CYS A 1 279 ? 12.521 2.147 14.317 1.00 66.12 279 CYS A O 1
ATOM 2221 N N . TRP A 1 280 ? 13.167 2.911 12.321 1.00 66.19 280 TRP A N 1
ATOM 2222 C CA . TRP A 1 280 ? 11.924 3.676 12.101 1.00 66.19 280 TRP A CA 1
ATOM 2223 C C . TRP A 1 280 ? 10.704 2.766 11.932 1.00 66.19 280 TRP A C 1
ATOM 2225 O O . TRP A 1 280 ? 9.567 3.185 12.119 1.00 66.19 280 TRP A O 1
ATOM 2235 N N . SER A 1 281 ? 10.950 1.513 11.556 1.00 76.56 281 SER A N 1
ATOM 2236 C CA . SER A 1 281 ? 9.922 0.508 11.322 1.00 76.56 281 SER A CA 1
ATOM 2237 C C . SER A 1 281 ? 9.465 -0.224 12.583 1.00 76.56 281 SER A C 1
ATOM 2239 O O . SER A 1 281 ? 8.420 -0.866 12.536 1.00 76.56 281 SER A O 1
ATOM 2241 N N . GLU A 1 282 ? 10.185 -0.127 13.709 1.00 76.75 282 GLU A N 1
ATOM 2242 C CA . GLU A 1 282 ? 9.854 -0.904 14.911 1.00 76.75 282 GLU A CA 1
ATOM 2243 C C . GLU A 1 282 ? 8.475 -0.538 15.470 1.00 76.75 282 GLU A C 1
ATOM 2245 O O . GLU A 1 282 ? 7.645 -1.427 15.668 1.00 76.75 282 GLU A O 1
ATOM 2250 N N . ASP A 1 283 ? 8.206 0.754 15.666 1.00 74.62 283 ASP A N 1
ATOM 2251 C CA . ASP A 1 283 ? 6.921 1.231 16.192 1.00 74.62 283 ASP A CA 1
ATOM 2252 C C . ASP A 1 283 ? 5.762 0.896 15.250 1.00 74.62 283 ASP A C 1
ATOM 2254 O O . ASP A 1 283 ? 4.667 0.529 15.684 1.00 74.62 283 ASP A O 1
ATOM 2258 N N . ILE A 1 284 ? 6.023 0.958 13.945 1.00 83.19 284 ILE A N 1
ATOM 2259 C CA . ILE A 1 284 ? 5.036 0.673 12.906 1.00 83.19 284 ILE A CA 1
ATOM 2260 C C . ILE A 1 284 ? 4.706 -0.817 12.886 1.00 83.19 284 ILE A C 1
ATOM 2262 O O . ILE A 1 284 ? 3.536 -1.189 12.844 1.00 83.19 284 ILE A O 1
ATOM 2266 N N . TYR A 1 285 ? 5.714 -1.686 12.972 1.00 84.44 285 TYR A N 1
ATOM 2267 C CA . TYR A 1 285 ? 5.519 -3.132 13.057 1.00 84.44 285 TYR A CA 1
ATOM 2268 C C . TYR A 1 285 ? 4.794 -3.518 14.345 1.00 84.44 285 TYR A C 1
ATOM 2270 O O . TYR A 1 285 ? 3.820 -4.273 14.314 1.00 84.44 285 TYR A O 1
ATOM 2278 N N . ARG A 1 286 ? 5.238 -2.964 15.477 1.00 74.75 286 ARG A N 1
ATOM 2279 C CA . ARG A 1 286 ? 4.633 -3.208 16.787 1.00 74.75 286 ARG A CA 1
ATOM 2280 C C . ARG A 1 286 ? 3.139 -2.884 16.771 1.00 74.75 286 ARG A C 1
ATOM 2282 O O . ARG A 1 286 ? 2.353 -3.691 17.262 1.00 74.75 286 ARG A O 1
ATOM 2289 N N . SER A 1 287 ? 2.773 -1.756 16.166 1.00 81.38 287 SER A N 1
ATOM 2290 C CA . SER A 1 287 ? 1.383 -1.312 16.053 1.00 81.38 287 SER A CA 1
ATOM 2291 C C . SER A 1 287 ? 0.603 -2.152 15.039 1.00 81.38 287 SER A C 1
ATOM 2293 O O . SER A 1 287 ? -0.458 -2.671 15.359 1.00 81.38 287 SER A O 1
ATOM 2295 N N . PHE A 1 288 ? 1.140 -2.374 13.835 1.00 87.44 288 PHE A N 1
ATOM 2296 C CA . PHE A 1 288 ? 0.413 -3.030 12.740 1.00 87.44 288 PHE A CA 1
ATOM 2297 C C . PHE A 1 288 ? -0.086 -4.447 13.069 1.00 87.44 288 PHE A C 1
ATOM 2299 O O . PHE A 1 288 ? -1.184 -4.821 12.652 1.00 87.44 288 PHE A O 1
ATOM 2306 N N . GLY A 1 289 ? 0.701 -5.248 13.795 1.00 79.00 289 GLY A N 1
ATOM 2307 C CA . GLY A 1 289 ? 0.296 -6.602 14.189 1.00 79.00 289 GLY A CA 1
ATOM 2308 C C . GLY A 1 289 ? -0.742 -6.637 15.319 1.00 79.00 289 GLY A C 1
ATOM 2309 O O . GLY A 1 289 ? -1.571 -7.543 15.376 1.00 79.00 289 GLY A O 1
ATOM 2310 N N . GLY A 1 290 ? -0.733 -5.653 16.219 1.00 77.50 290 GLY A N 1
ATOM 2311 C CA . GLY A 1 290 ? -1.614 -5.601 17.391 1.00 77.50 290 GLY A CA 1
ATOM 2312 C C . GLY A 1 290 ? -1.200 -6.505 18.564 1.00 77.50 290 GLY A C 1
ATOM 2313 O O . GLY A 1 290 ? -1.620 -6.251 19.686 1.00 77.50 290 GLY A O 1
ATOM 2314 N N . LEU A 1 291 ? -0.339 -7.517 18.359 1.00 74.75 291 LEU A N 1
ATOM 2315 C CA . LEU A 1 291 ? 0.272 -8.318 19.445 1.00 74.75 291 LEU A CA 1
ATOM 2316 C C . LEU A 1 291 ? 1.742 -7.956 19.715 1.00 74.75 291 LEU A C 1
ATOM 2318 O O . LEU A 1 291 ? 2.450 -8.667 20.434 1.00 74.75 291 LEU A O 1
ATOM 2322 N N . GLY A 1 292 ? 2.214 -6.861 19.118 1.00 73.94 292 GLY A N 1
ATOM 2323 C CA . GLY A 1 292 ? 3.585 -6.389 19.233 1.00 73.94 292 GLY A CA 1
ATOM 2324 C C . GLY A 1 292 ? 4.586 -7.149 18.361 1.00 73.94 292 GLY A C 1
ATOM 2325 O O . GLY A 1 292 ? 4.238 -7.904 17.448 1.00 73.94 292 GLY A O 1
ATOM 2326 N N . ILE A 1 293 ? 5.866 -6.911 18.648 1.00 78.19 293 ILE A N 1
ATOM 2327 C CA . ILE A 1 293 ? 6.995 -7.437 17.884 1.00 78.19 293 ILE A CA 1
ATOM 2328 C C . ILE A 1 293 ? 7.855 -8.376 18.731 1.00 78.19 293 ILE A C 1
ATOM 2330 O O . ILE A 1 293 ? 8.259 -8.057 19.849 1.00 78.19 293 ILE A O 1
ATOM 2334 N N . LEU A 1 294 ? 8.165 -9.537 18.166 1.00 79.62 294 LEU A N 1
ATOM 2335 C CA . LEU A 1 294 ? 9.190 -10.450 18.639 1.00 79.62 294 LEU A CA 1
ATOM 2336 C C . LEU A 1 294 ? 10.445 -10.202 17.809 1.00 79.62 294 LEU A C 1
ATOM 2338 O O . LEU A 1 294 ? 10.479 -10.492 16.618 1.00 79.62 294 LEU A O 1
ATOM 2342 N N . THR A 1 295 ? 11.476 -9.617 18.410 1.00 77.69 295 THR A N 1
ATOM 2343 C CA . THR A 1 295 ? 12.739 -9.382 17.701 1.00 77.69 295 THR A CA 1
ATOM 2344 C C . THR A 1 295 ? 13.571 -10.657 17.669 1.00 77.69 295 THR A C 1
ATOM 2346 O O . THR A 1 295 ? 13.530 -11.451 18.611 1.00 77.69 295 THR A O 1
ATOM 2349 N N . GLN A 1 296 ? 14.393 -10.834 16.633 1.00 75.62 296 GLN A N 1
ATOM 2350 C CA . GLN A 1 296 ? 15.328 -11.964 16.569 1.00 75.62 296 GLN A CA 1
ATOM 2351 C C . GLN A 1 296 ? 16.272 -12.009 17.787 1.00 75.62 296 GLN A C 1
ATOM 2353 O O . GLN A 1 296 ? 16.594 -13.089 18.273 1.00 75.62 296 GLN A O 1
ATOM 2358 N N . ILE A 1 297 ? 16.671 -10.853 18.339 1.00 74.12 297 ILE A N 1
ATOM 2359 C CA . ILE A 1 297 ? 17.458 -10.785 19.584 1.00 74.12 297 ILE A CA 1
ATOM 2360 C C . ILE A 1 297 ? 16.684 -11.394 20.750 1.00 74.12 297 ILE A C 1
ATOM 2362 O O . ILE A 1 297 ? 17.237 -12.202 21.496 1.00 74.12 297 ILE A O 1
ATOM 2366 N N . ASN A 1 298 ? 15.426 -10.990 20.939 1.00 75.94 298 ASN A N 1
ATOM 2367 C CA . ASN A 1 298 ? 14.604 -11.511 22.025 1.00 75.94 298 ASN A CA 1
ATOM 2368 C C . ASN A 1 298 ? 14.337 -13.000 21.824 1.00 75.94 298 ASN A C 1
ATOM 2370 O O . ASN A 1 298 ? 14.461 -13.754 22.780 1.00 75.94 298 ASN A O 1
ATOM 2374 N N . LEU A 1 299 ? 14.108 -13.436 20.585 1.00 77.25 299 LEU A N 1
ATOM 2375 C CA . LEU A 1 299 ? 13.961 -14.845 20.243 1.00 77.25 299 LEU A CA 1
ATOM 2376 C C . LEU A 1 299 ? 15.220 -15.658 20.582 1.00 77.25 299 LEU A C 1
ATOM 2378 O O . LEU A 1 299 ? 15.137 -16.698 21.231 1.00 77.25 299 LEU A O 1
ATOM 2382 N N . ASN A 1 300 ? 16.405 -15.152 20.231 1.00 76.75 300 ASN A N 1
ATOM 2383 C CA . ASN A 1 300 ? 17.679 -15.783 20.576 1.00 76.75 300 ASN A CA 1
ATOM 2384 C C . ASN A 1 300 ? 17.885 -15.828 22.104 1.00 76.75 300 ASN A C 1
ATOM 2386 O O . ASN A 1 300 ? 18.330 -16.845 22.638 1.00 76.75 300 ASN A O 1
ATOM 2390 N N . LYS A 1 301 ? 17.514 -14.761 22.829 1.00 73.69 301 LYS A N 1
ATOM 2391 C CA . LYS A 1 301 ? 17.563 -14.698 24.302 1.00 73.69 301 LYS A CA 1
ATOM 2392 C C . LYS A 1 301 ? 16.546 -15.611 24.989 1.00 73.69 301 LYS A C 1
ATOM 2394 O O . LYS A 1 301 ? 16.842 -16.068 26.089 1.00 73.69 301 LYS A O 1
ATOM 2399 N N . MET A 1 302 ? 15.378 -15.829 24.387 1.00 70.88 302 MET A N 1
ATOM 2400 C CA . MET A 1 302 ? 14.374 -16.791 24.852 1.00 70.88 302 MET A CA 1
ATOM 2401 C C . MET A 1 302 ? 14.865 -18.216 24.619 1.00 70.88 302 MET A C 1
ATOM 2403 O O . MET A 1 302 ? 14.713 -19.058 25.493 1.00 70.88 302 MET A O 1
ATOM 2407 N N . SER A 1 303 ? 15.534 -18.458 23.484 1.00 74.00 303 SER A N 1
ATOM 2408 C CA . SER A 1 303 ? 16.079 -19.775 23.173 1.00 74.00 303 SER A CA 1
ATOM 2409 C C . SER A 1 303 ? 17.057 -20.243 24.253 1.00 74.00 303 SER A C 1
ATOM 2411 O O . SER A 1 303 ? 16.800 -21.268 24.853 1.00 74.00 303 SER A O 1
ATOM 2413 N N . ARG A 1 304 ? 18.147 -19.519 24.578 1.00 67.75 304 ARG A N 1
ATOM 2414 C CA . ARG A 1 304 ? 19.168 -19.940 25.582 1.00 67.75 304 ARG A CA 1
ATOM 2415 C C . ARG A 1 304 ? 19.582 -21.430 25.491 1.00 67.75 304 ARG A C 1
ATOM 2417 O O . ARG A 1 304 ? 19.970 -22.024 26.490 1.00 67.75 304 ARG A O 1
ATOM 2424 N N . GLY A 1 305 ? 19.523 -22.032 24.300 1.00 64.94 305 GLY A N 1
ATOM 2425 C CA . GLY A 1 305 ? 19.781 -23.467 24.086 1.00 64.94 305 GLY A CA 1
ATOM 2426 C C . GLY A 1 305 ? 18.562 -24.395 24.229 1.00 64.94 305 GLY A C 1
ATOM 2427 O O . GLY A 1 305 ? 18.678 -25.589 23.976 1.00 64.94 305 GLY A O 1
ATOM 2428 N N . ASN A 1 306 ? 17.396 -23.855 24.573 1.00 67.56 306 ASN A N 1
ATOM 2429 C CA . ASN A 1 306 ? 16.094 -24.507 24.577 1.00 67.56 306 ASN A CA 1
ATOM 2430 C C . ASN A 1 306 ? 15.345 -24.283 23.258 1.00 67.56 306 ASN A C 1
ATOM 2432 O O . ASN A 1 306 ? 15.505 -23.277 22.561 1.00 67.56 306 ASN A O 1
ATOM 2436 N N . TRP A 1 307 ? 14.470 -25.233 22.954 1.00 72.50 307 TRP A N 1
ATOM 2437 C CA . TRP A 1 307 ? 13.522 -25.136 21.857 1.00 72.50 307 TRP A CA 1
ATOM 2438 C C . TRP A 1 307 ? 12.239 -24.448 22.337 1.00 72.50 307 TRP A C 1
ATOM 2440 O O . TRP A 1 307 ? 11.776 -24.712 23.442 1.00 72.50 307 TRP A O 1
ATOM 2450 N N . PHE A 1 308 ? 11.625 -23.638 21.480 1.00 73.75 308 PHE A N 1
ATOM 2451 C CA . PHE A 1 308 ? 10.255 -23.127 21.624 1.00 73.75 308 PHE A CA 1
ATOM 2452 C C . PHE A 1 308 ? 9.444 -23.543 20.388 1.00 73.75 308 PHE A C 1
ATOM 2454 O O . PHE A 1 308 ? 10.003 -24.033 19.401 1.00 73.75 308 PHE A O 1
ATOM 2461 N N . MET A 1 309 ? 8.124 -23.397 20.449 1.00 80.19 309 MET A N 1
ATOM 2462 C CA . MET A 1 309 ? 7.228 -23.725 19.338 1.00 80.19 309 MET A CA 1
ATOM 2463 C C . MET A 1 309 ? 6.303 -22.545 19.074 1.00 80.19 309 MET A C 1
ATOM 2465 O O . MET A 1 309 ? 5.813 -21.938 20.015 1.00 80.19 309 MET A O 1
ATOM 2469 N N . PHE A 1 310 ? 6.051 -22.213 17.814 1.00 84.31 310 PHE A N 1
ATOM 2470 C CA . PHE A 1 310 ? 4.973 -21.285 17.474 1.00 84.31 310 PHE A CA 1
ATOM 2471 C C . PHE A 1 310 ? 3.666 -22.062 17.365 1.00 84.31 310 PHE A C 1
ATOM 2473 O O . PHE A 1 310 ? 3.657 -23.126 16.750 1.00 84.31 310 PHE A O 1
ATOM 2480 N N . GLU A 1 311 ? 2.585 -21.531 17.936 1.00 80.88 311 GLU A N 1
ATOM 2481 C CA . GLU A 1 311 ? 1.241 -22.085 17.734 1.00 80.88 311 GLU A CA 1
ATOM 2482 C C . GLU A 1 311 ? 0.857 -22.022 16.250 1.00 80.88 311 GLU A C 1
ATOM 2484 O O . GLU A 1 311 ? 0.526 -23.036 15.641 1.00 80.88 311 GLU A O 1
ATOM 2489 N N . GLU A 1 312 ? 0.996 -20.840 15.646 1.00 87.56 312 GLU A N 1
ATOM 2490 C CA . GLU A 1 312 ? 0.859 -20.636 14.208 1.00 87.56 312 GLU A CA 1
ATOM 2491 C C . GLU A 1 312 ? 1.977 -19.705 13.725 1.00 87.56 312 GLU A C 1
ATOM 2493 O O . GLU A 1 312 ? 2.136 -18.587 14.219 1.00 87.56 312 GLU A O 1
ATOM 2498 N N . LEU A 1 313 ? 2.760 -20.156 12.744 1.00 89.56 313 LEU A N 1
ATOM 2499 C CA . LEU A 1 313 ? 3.798 -19.356 12.098 1.00 89.56 313 LEU A CA 1
ATOM 2500 C C . LEU A 1 313 ? 3.482 -19.236 10.612 1.00 89.56 313 LEU A C 1
ATOM 2502 O O . LEU A 1 313 ? 3.520 -20.221 9.878 1.00 89.56 313 LEU A O 1
ATOM 2506 N N . ILE A 1 314 ? 3.214 -18.016 10.165 1.00 88.19 314 ILE A N 1
ATOM 2507 C CA . ILE A 1 314 ? 3.079 -17.695 8.749 1.00 88.19 314 ILE A CA 1
ATOM 2508 C C . ILE A 1 314 ? 4.383 -17.046 8.323 1.00 88.19 314 ILE A C 1
ATOM 2510 O O . ILE A 1 314 ? 4.750 -15.971 8.794 1.00 88.19 314 ILE A O 1
ATOM 2514 N N . MET A 1 315 ? 5.114 -17.737 7.457 1.00 81.00 315 MET A N 1
ATOM 2515 C CA . MET A 1 315 ? 6.384 -17.255 6.936 1.00 81.00 315 MET A CA 1
ATOM 2516 C C . MET A 1 315 ? 6.146 -16.494 5.637 1.00 81.00 315 MET A C 1
ATOM 2518 O O . MET A 1 315 ? 5.368 -16.917 4.781 1.00 81.00 315 MET A O 1
ATOM 2522 N N . GLY A 1 316 ? 6.800 -15.340 5.538 1.00 68.38 316 GLY A N 1
ATOM 2523 C CA . GLY A 1 316 ? 6.642 -14.379 4.465 1.00 68.38 316 GLY A CA 1
ATOM 2524 C C . GLY A 1 316 ? 6.907 -14.969 3.087 1.00 68.38 316 GLY A C 1
ATOM 2525 O O . GLY A 1 316 ? 7.487 -16.035 2.906 1.00 68.38 316 GLY A O 1
ATOM 2526 N N . SER A 1 317 ? 6.481 -14.225 2.081 1.00 62.19 317 SER A N 1
ATOM 2527 C CA . SER A 1 317 ? 6.337 -14.731 0.725 1.00 62.19 317 SER A CA 1
ATOM 2528 C C . SER A 1 317 ? 7.599 -14.528 -0.148 1.00 62.19 317 SER A C 1
ATOM 2530 O O . SER A 1 317 ? 7.530 -14.528 -1.378 1.00 62.19 317 SER A O 1
ATOM 2532 N N . GLY A 1 318 ? 8.766 -14.324 0.475 1.00 60.97 318 GLY A N 1
ATOM 2533 C CA . GLY A 1 318 ? 10.047 -14.070 -0.201 1.00 60.97 318 GLY A CA 1
ATOM 2534 C C . GLY A 1 318 ? 10.160 -12.658 -0.791 1.00 60.97 318 GLY A C 1
ATOM 2535 O O . GLY A 1 318 ? 9.616 -11.703 -0.248 1.00 60.97 318 GLY A O 1
ATOM 2536 N N . THR A 1 319 ? 10.831 -12.512 -1.936 1.00 55.53 319 THR A N 1
ATOM 2537 C CA . THR A 1 319 ? 11.097 -11.232 -2.635 1.00 55.53 319 THR A CA 1
ATOM 2538 C C . THR A 1 319 ? 9.874 -10.625 -3.337 1.00 55.53 319 THR A C 1
ATOM 2540 O O . THR A 1 319 ? 10.015 -9.842 -4.275 1.00 55.53 319 THR A O 1
ATOM 2543 N N . LEU A 1 320 ? 8.661 -10.970 -2.892 1.00 60.41 320 LEU A N 1
ATOM 2544 C CA . LEU A 1 320 ? 7.393 -10.780 -3.607 1.00 60.41 320 LEU A CA 1
ATOM 2545 C C . LEU A 1 320 ? 7.023 -9.324 -3.936 1.00 60.41 320 LEU A C 1
ATOM 2547 O O . LEU A 1 320 ? 6.022 -9.118 -4.618 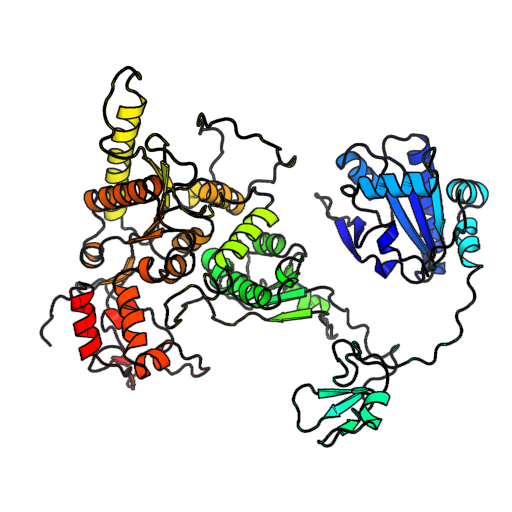1.00 60.41 320 LEU A O 1
ATOM 2551 N N . CYS A 1 321 ? 7.822 -8.341 -3.515 1.00 60.84 321 CYS A N 1
ATOM 2552 C CA . CYS A 1 321 ? 7.562 -6.921 -3.725 1.00 60.84 321 CYS A CA 1
ATOM 2553 C C . CYS A 1 321 ? 8.796 -6.033 -3.973 1.00 60.84 321 CYS A C 1
ATOM 2555 O O . CYS A 1 321 ? 8.608 -4.893 -4.391 1.00 60.84 321 CYS A O 1
ATOM 2557 N N . HIS A 1 322 ? 10.027 -6.544 -3.814 1.00 55.72 322 HIS A N 1
ATOM 2558 C CA . HIS A 1 322 ? 11.246 -5.726 -3.946 1.00 55.72 322 HIS A CA 1
ATOM 2559 C C . HIS A 1 322 ? 11.457 -5.216 -5.378 1.00 55.72 322 HIS A C 1
ATOM 2561 O O . HIS A 1 322 ? 12.040 -4.154 -5.571 1.00 55.72 322 HIS A O 1
ATOM 2567 N N . ARG A 1 323 ? 10.976 -5.972 -6.379 1.00 61.97 323 ARG A N 1
ATOM 2568 C CA . ARG A 1 323 ? 11.082 -5.650 -7.814 1.00 61.97 323 ARG A CA 1
ATOM 2569 C C . ARG A 1 323 ? 9.940 -6.227 -8.657 1.00 61.97 323 ARG A C 1
ATOM 2571 O O . ARG A 1 323 ? 10.178 -6.538 -9.808 1.00 61.97 323 ARG A O 1
ATOM 2578 N N . CYS A 1 324 ? 8.745 -6.435 -8.073 1.00 57.44 324 CYS A N 1
ATOM 2579 C CA . CYS A 1 324 ? 7.584 -7.140 -8.666 1.00 57.44 324 CYS A CA 1
ATOM 2580 C C . CYS A 1 324 ? 7.630 -7.286 -10.201 1.00 57.44 324 CYS A C 1
ATOM 2582 O O . CYS A 1 324 ? 7.092 -6.444 -10.918 1.00 57.44 324 CYS A O 1
ATOM 2584 N N . ILE A 1 325 ? 8.200 -8.387 -10.699 1.00 64.75 325 ILE A N 1
ATOM 2585 C CA . ILE A 1 325 ? 8.088 -8.764 -12.109 1.00 64.75 325 ILE A CA 1
ATOM 2586 C C . ILE A 1 325 ? 6.992 -9.817 -12.207 1.00 64.75 325 ILE A C 1
ATOM 2588 O O . ILE A 1 325 ? 7.222 -11.002 -12.432 1.00 64.75 325 ILE A O 1
ATOM 2592 N N . GLN A 1 326 ? 5.767 -9.393 -11.908 1.00 80.19 326 GLN A N 1
ATOM 2593 C CA . GLN A 1 326 ? 4.605 -10.161 -12.325 1.00 80.19 326 GLN A CA 1
ATOM 2594 C C . GLN A 1 326 ? 4.405 -9.933 -13.831 1.00 80.19 326 GLN A C 1
ATOM 2596 O O . GLN A 1 326 ? 4.665 -8.820 -14.293 1.00 80.19 326 GLN A O 1
ATOM 2601 N N . PRO A 1 327 ? 3.885 -10.912 -14.595 1.00 87.62 327 PRO A N 1
ATOM 2602 C CA . PRO A 1 327 ? 3.583 -10.715 -16.017 1.00 87.62 327 PRO A CA 1
ATOM 2603 C C . PRO A 1 327 ? 2.704 -9.482 -16.297 1.00 87.62 327 PRO A C 1
ATOM 2605 O O . PRO A 1 327 ? 2.776 -8.879 -17.360 1.00 87.62 327 PRO A O 1
ATOM 2608 N N . ASN A 1 328 ? 1.872 -9.099 -15.325 1.00 88.50 328 ASN A N 1
ATOM 2609 C CA . ASN A 1 328 ? 0.951 -7.965 -15.389 1.00 88.50 328 ASN A CA 1
ATOM 2610 C C . ASN A 1 328 ? 1.518 -6.658 -14.789 1.00 88.50 328 ASN A C 1
ATOM 2612 O O . ASN A 1 328 ? 0.795 -5.663 -14.753 1.00 88.50 328 ASN A O 1
ATOM 2616 N N . LEU A 1 329 ? 2.764 -6.669 -14.293 1.00 90.00 329 LEU A N 1
ATOM 2617 C CA . LEU A 1 329 ? 3.450 -5.550 -13.640 1.00 90.00 329 LEU A CA 1
ATOM 2618 C C . LEU A 1 329 ? 2.621 -4.898 -12.518 1.00 90.00 329 LEU A C 1
ATOM 2620 O O . LEU A 1 329 ? 2.480 -3.677 -12.463 1.00 90.00 329 LEU A O 1
ATOM 2624 N N . GLN A 1 330 ? 2.037 -5.704 -11.630 1.00 89.88 330 GLN A N 1
ATOM 2625 C CA . GLN A 1 330 ? 1.253 -5.233 -10.482 1.00 89.88 330 GLN A CA 1
ATOM 2626 C C . GLN A 1 330 ? 1.951 -5.510 -9.151 1.00 89.88 330 GLN A C 1
ATOM 2628 O O . GLN A 1 330 ? 2.689 -6.486 -9.003 1.00 89.88 330 GLN A O 1
ATOM 2633 N N . LEU A 1 331 ? 1.669 -4.667 -8.152 1.00 89.88 331 LEU A N 1
ATOM 2634 C CA . LEU A 1 331 ? 1.957 -4.980 -6.756 1.00 89.88 331 LEU A CA 1
ATOM 2635 C C . LEU A 1 331 ? 1.234 -6.276 -6.373 1.00 89.88 331 LEU A C 1
ATOM 2637 O O . LEU A 1 331 ? 0.007 -6.368 -6.445 1.00 89.88 331 LEU A O 1
ATOM 2641 N N . SER A 1 332 ? 2.009 -7.276 -5.964 1.00 86.69 332 SER A N 1
ATOM 2642 C CA . SER A 1 332 ? 1.508 -8.619 -5.687 1.00 86.69 332 SER A CA 1
ATOM 2643 C C . SER A 1 332 ? 0.347 -8.648 -4.694 1.00 86.69 332 SER A C 1
ATOM 2645 O O . SER A 1 332 ? 0.473 -8.167 -3.575 1.00 86.69 332 SER A O 1
ATOM 2647 N N . GLY A 1 333 ? -0.777 -9.254 -5.090 1.00 89.44 333 GLY A N 1
ATOM 2648 C CA . GLY A 1 333 ? -1.991 -9.334 -4.271 1.00 89.44 333 GLY A CA 1
ATOM 2649 C C . GLY A 1 333 ? -2.767 -8.017 -4.152 1.00 89.44 333 GLY A C 1
ATOM 2650 O O . GLY A 1 333 ? -3.873 -8.027 -3.618 1.00 89.44 333 GLY A O 1
ATOM 2651 N N . GLY A 1 334 ? -2.237 -6.903 -4.667 1.00 91.56 334 GLY A N 1
ATOM 2652 C CA . GLY A 1 334 ? -2.840 -5.577 -4.552 1.00 91.56 334 GLY A CA 1
ATOM 2653 C C . GLY A 1 334 ? -4.244 -5.505 -5.143 1.00 91.56 334 GLY A C 1
ATOM 2654 O O . GLY A 1 334 ? -5.168 -5.089 -4.452 1.00 91.56 334 GLY A O 1
ATOM 2655 N N . VAL A 1 335 ? -4.414 -5.996 -6.376 1.00 91.25 335 VAL A N 1
ATOM 2656 C CA . VAL A 1 335 ? -5.726 -6.095 -7.040 1.00 91.25 335 VAL A CA 1
ATOM 2657 C C . VAL A 1 335 ? -6.424 -7.417 -6.713 1.00 91.25 335 VAL A C 1
ATOM 2659 O O . VAL A 1 335 ? -7.560 -7.408 -6.258 1.00 91.25 335 VAL A O 1
ATOM 2662 N N . GLU A 1 336 ? -5.744 -8.552 -6.914 1.00 91.00 336 GLU A N 1
ATOM 2663 C CA . GLU A 1 336 ? -6.324 -9.905 -6.792 1.00 91.00 336 GLU A CA 1
ATOM 2664 C C . GLU A 1 336 ? -6.942 -10.185 -5.414 1.00 91.00 336 GLU A C 1
ATOM 2666 O O . GLU A 1 336 ? -8.003 -10.796 -5.320 1.00 91.00 336 GLU A O 1
ATOM 2671 N N . LEU A 1 337 ? -6.273 -9.740 -4.348 1.00 91.69 337 LEU A N 1
ATOM 2672 C CA . L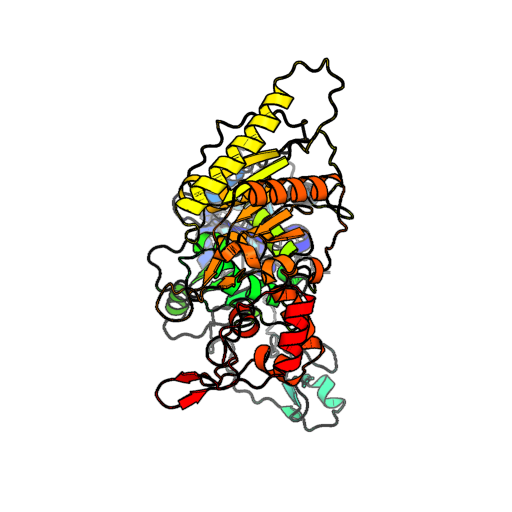EU A 1 337 ? -6.671 -9.990 -2.961 1.00 91.69 337 LEU A CA 1
ATOM 2673 C C . LEU A 1 337 ? -7.126 -8.713 -2.255 1.00 91.69 337 LEU A C 1
ATOM 2675 O O . LEU A 1 337 ? -7.285 -8.720 -1.035 1.00 91.69 337 LEU A O 1
ATOM 2679 N N . ASP A 1 338 ? -7.263 -7.611 -2.999 1.00 92.38 338 ASP A N 1
ATOM 2680 C CA . ASP A 1 338 ? -7.524 -6.282 -2.446 1.00 92.38 338 ASP A CA 1
ATOM 2681 C C . ASP A 1 338 ? -6.500 -5.876 -1.355 1.00 92.38 338 ASP A C 1
ATOM 2683 O O . ASP A 1 338 ? -6.767 -5.115 -0.417 1.00 92.38 338 ASP A O 1
ATOM 2687 N N . ALA A 1 339 ? -5.285 -6.434 -1.437 1.00 93.06 339 ALA A N 1
ATOM 2688 C CA . ALA A 1 339 ? -4.332 -6.383 -0.339 1.00 93.06 339 ALA A CA 1
ATOM 2689 C C . ALA A 1 339 ? -3.788 -4.974 -0.107 1.00 93.06 339 ALA A C 1
ATOM 2691 O O . ALA A 1 339 ? -3.478 -4.627 1.029 1.00 93.06 339 ALA A O 1
ATOM 2692 N N . SER A 1 340 ? -3.686 -4.137 -1.149 1.00 93.38 340 SER A N 1
ATOM 2693 C CA . SER A 1 340 ? -3.262 -2.738 -0.991 1.00 93.38 340 SER A CA 1
ATOM 2694 C C . SER A 1 340 ? -4.244 -1.950 -0.124 1.00 93.38 340 SER A C 1
ATOM 2696 O O . SER A 1 340 ? -3.813 -1.191 0.744 1.00 93.38 340 SER A O 1
ATOM 2698 N N . ARG A 1 341 ? -5.555 -2.160 -0.315 1.00 93.56 341 ARG A N 1
ATOM 2699 C CA . ARG A 1 341 ? -6.599 -1.489 0.464 1.00 93.56 341 ARG A CA 1
ATOM 2700 C C . ARG A 1 341 ? -6.665 -2.046 1.879 1.00 93.56 341 ARG A C 1
ATOM 2702 O O . ARG A 1 341 ? -6.632 -1.274 2.829 1.00 93.56 341 ARG A O 1
ATOM 2709 N N . LEU A 1 342 ? -6.660 -3.373 2.035 1.00 93.69 342 LEU A N 1
ATOM 2710 C CA . LEU A 1 342 ? -6.649 -4.019 3.353 1.00 93.69 342 LEU A CA 1
ATOM 2711 C C . LEU A 1 342 ? -5.421 -3.616 4.181 1.00 93.69 342 LEU A C 1
ATOM 2713 O O . LEU A 1 342 ? -5.529 -3.402 5.387 1.00 93.69 342 LEU A O 1
ATOM 2717 N N . PHE A 1 343 ? -4.255 -3.498 3.542 1.00 94.75 343 PHE A N 1
ATOM 2718 C CA . PHE A 1 343 ? -3.024 -3.050 4.189 1.00 94.75 343 PHE A CA 1
ATOM 2719 C C . PHE A 1 343 ? -3.120 -1.591 4.638 1.00 94.75 343 PHE A C 1
ATOM 2721 O O . PHE A 1 343 ? -2.812 -1.280 5.790 1.00 94.75 343 PHE A O 1
ATOM 2728 N N . ARG A 1 344 ? -3.595 -0.706 3.754 1.00 95.12 344 ARG A N 1
ATOM 2729 C CA . ARG A 1 344 ? -3.865 0.699 4.069 1.00 95.12 344 ARG A CA 1
ATOM 2730 C C . ARG A 1 344 ? -4.833 0.828 5.239 1.00 95.12 344 ARG A C 1
ATOM 2732 O O . ARG A 1 344 ? -4.511 1.480 6.227 1.00 95.12 344 ARG A O 1
ATOM 2739 N N . ASP A 1 345 ? -6.005 0.216 5.138 1.00 92.06 345 ASP A N 1
ATOM 2740 C CA . ASP A 1 345 ? -7.084 0.382 6.110 1.00 92.06 345 ASP A CA 1
ATOM 2741 C C . ASP A 1 345 ? -6.654 -0.143 7.492 1.00 92.06 345 ASP A C 1
ATOM 2743 O O . ASP A 1 345 ? -6.908 0.516 8.506 1.00 92.06 345 ASP A O 1
ATOM 2747 N N . LYS A 1 346 ? -5.905 -1.259 7.534 1.00 91.06 346 LYS A N 1
ATOM 2748 C CA . LYS A 1 346 ? -5.291 -1.774 8.767 1.00 91.06 346 LYS A CA 1
ATOM 2749 C C . LYS A 1 346 ? -4.216 -0.834 9.314 1.00 91.06 346 LYS A C 1
ATOM 2751 O O . LYS A 1 346 ? -4.180 -0.624 10.522 1.00 91.06 346 LYS A O 1
ATOM 2756 N N . MET A 1 347 ? -3.376 -0.234 8.465 1.00 92.06 347 MET A N 1
ATOM 2757 C CA . MET A 1 347 ? -2.386 0.762 8.898 1.00 92.06 347 MET A CA 1
ATOM 2758 C C . MET A 1 347 ? -3.045 1.957 9.585 1.00 92.06 347 MET A C 1
ATOM 2760 O O . MET A 1 347 ? -2.624 2.320 10.678 1.00 92.06 347 MET A O 1
ATOM 2764 N N . TYR A 1 348 ? -4.102 2.530 9.005 1.00 89.12 348 TYR A N 1
ATOM 2765 C CA . TYR A 1 348 ? -4.836 3.622 9.650 1.00 89.12 348 TYR A CA 1
ATOM 2766 C C . TYR A 1 348 ? -5.464 3.175 10.975 1.00 89.12 348 TYR A C 1
ATOM 2768 O O . TYR A 1 348 ? -5.253 3.821 12.000 1.00 89.12 348 TYR A O 1
ATOM 2776 N N . GLN A 1 349 ? -6.161 2.035 10.977 1.00 85.00 349 GLN A N 1
ATOM 2777 C CA . GLN A 1 349 ? -6.844 1.517 12.162 1.00 85.00 349 GLN A CA 1
ATOM 2778 C C . GLN A 1 349 ? -5.883 1.236 13.328 1.00 85.00 349 GLN A C 1
ATOM 2780 O O . GLN A 1 349 ? -6.141 1.664 14.450 1.00 85.00 349 GLN A O 1
ATOM 2785 N N . GLN A 1 350 ? -4.773 0.539 13.073 1.00 83.62 350 GLN A N 1
ATOM 2786 C CA . GLN A 1 350 ? -3.808 0.147 14.110 1.00 83.62 350 GLN A CA 1
ATOM 2787 C C . GLN A 1 350 ? -3.015 1.331 14.674 1.00 83.62 350 GLN A C 1
ATOM 2789 O O . GLN A 1 350 ? -2.474 1.241 15.769 1.00 83.62 350 GLN A O 1
ATOM 2794 N N . HIS A 1 351 ? -2.977 2.455 13.956 1.00 80.25 351 HIS A N 1
ATOM 2795 C CA . HIS A 1 351 ? -2.377 3.701 14.433 1.00 80.25 351 HIS A CA 1
ATOM 2796 C C . HIS A 1 351 ? -3.425 4.689 14.974 1.00 80.25 351 HIS A C 1
ATOM 2798 O O . HIS A 1 351 ? -3.143 5.880 15.082 1.00 80.25 351 HIS A O 1
ATOM 2804 N N . GLY A 1 352 ? -4.642 4.223 15.289 1.00 77.62 352 GLY A N 1
ATOM 2805 C CA . GLY A 1 352 ? -5.701 5.037 15.897 1.00 77.62 352 GLY A CA 1
ATOM 2806 C C . GLY A 1 352 ? -6.231 6.159 15.000 1.00 77.62 352 GLY A C 1
ATOM 2807 O O . GLY A 1 352 ? -6.793 7.136 15.491 1.00 77.62 352 GLY A O 1
ATOM 2808 N N . LEU A 1 353 ? -6.042 6.049 13.685 1.00 81.38 353 LEU A N 1
ATOM 2809 C CA . LEU A 1 353 ? -6.511 7.029 12.717 1.00 81.38 353 LEU A CA 1
ATOM 2810 C C . LEU A 1 353 ? -7.818 6.575 12.070 1.00 81.38 353 LEU A C 1
ATOM 2812 O O . LEU A 1 353 ? -8.024 5.400 11.763 1.00 81.38 353 LEU A O 1
ATOM 2816 N N . VAL A 1 354 ? -8.684 7.546 11.774 1.00 81.38 354 VAL A N 1
ATOM 2817 C CA . VAL A 1 354 ? -9.846 7.311 10.913 1.00 81.38 354 VAL A CA 1
ATOM 2818 C C . VAL A 1 354 ? -9.348 6.872 9.540 1.00 81.38 354 VAL A C 1
ATOM 2820 O O . VAL A 1 354 ? -8.450 7.498 8.972 1.00 81.38 354 VAL A O 1
ATOM 2823 N N . GLN A 1 355 ? -9.958 5.821 8.998 1.00 81.38 355 GLN A N 1
ATOM 2824 C CA . GLN A 1 355 ? -9.597 5.290 7.689 1.00 81.38 355 GLN A CA 1
ATOM 2825 C C . GLN A 1 355 ? -9.748 6.345 6.569 1.00 81.38 355 GLN A C 1
ATOM 2827 O O . GLN A 1 355 ? -10.458 7.355 6.731 1.00 81.38 355 GLN A O 1
ATOM 2832 N N . PRO A 1 356 ? -9.053 6.153 5.434 1.00 86.00 356 PRO A N 1
ATOM 2833 C CA . PRO A 1 356 ? -9.199 7.001 4.259 1.00 86.00 356 PRO A CA 1
ATOM 2834 C C . PRO A 1 356 ? -10.622 6.980 3.707 1.00 86.00 356 PRO A C 1
ATOM 2836 O O . PRO A 1 356 ? -11.421 6.099 4.022 1.00 86.00 356 PRO A O 1
ATOM 2839 N N . ILE A 1 357 ? -10.955 7.980 2.890 1.00 86.38 357 ILE A N 1
ATOM 2840 C CA . ILE A 1 357 ? -12.284 8.054 2.282 1.00 86.38 357 ILE A CA 1
ATOM 2841 C C . ILE A 1 357 ? -12.442 6.858 1.345 1.00 86.38 357 ILE A C 1
ATOM 2843 O O . ILE A 1 357 ? -11.692 6.737 0.376 1.00 86.38 357 ILE A O 1
ATOM 2847 N N . VAL A 1 358 ? -13.444 6.027 1.628 1.00 85.94 358 VAL A N 1
ATOM 2848 C CA . VAL A 1 358 ? -13.836 4.908 0.772 1.00 85.94 358 VAL A CA 1
ATOM 2849 C C . VAL A 1 358 ? -14.866 5.382 -0.252 1.00 85.94 358 VAL A C 1
ATOM 2851 O O . VAL A 1 358 ? -15.821 6.092 0.093 1.00 85.94 358 VAL A O 1
ATOM 2854 N N . ARG A 1 359 ? -14.652 5.018 -1.519 1.00 88.25 359 ARG A N 1
ATOM 2855 C CA . ARG A 1 359 ? -15.552 5.320 -2.643 1.00 88.25 359 ARG A CA 1
ATOM 2856 C C . ARG A 1 359 ? -15.861 4.030 -3.385 1.00 88.25 359 ARG A C 1
ATOM 2858 O O . ARG A 1 359 ? -14.951 3.293 -3.745 1.00 88.25 359 ARG A O 1
ATOM 2865 N N . GLU A 1 360 ? -17.140 3.764 -3.624 1.00 82.75 360 GLU A N 1
ATOM 2866 C CA . GLU A 1 360 ? -17.567 2.450 -4.120 1.00 82.75 360 GLU A CA 1
ATOM 2867 C C . GLU A 1 360 ? -17.527 2.359 -5.643 1.00 82.75 360 GLU A C 1
ATOM 2869 O O . GLU A 1 360 ? -17.181 1.318 -6.193 1.00 82.75 360 GLU A O 1
ATOM 2874 N N . LYS A 1 361 ? -17.921 3.437 -6.334 1.00 86.81 361 LYS A N 1
ATOM 2875 C CA . LYS A 1 361 ? -18.167 3.391 -7.789 1.00 86.81 361 LYS A CA 1
ATOM 2876 C C . LYS A 1 361 ? -17.313 4.362 -8.584 1.00 86.81 361 LYS A C 1
ATOM 2878 O O . LYS A 1 361 ? -16.897 4.044 -9.697 1.00 86.81 361 LYS A O 1
ATOM 2883 N N . SER A 1 362 ? -17.083 5.563 -8.053 1.00 93.19 362 SER A N 1
ATOM 2884 C CA . SER A 1 362 ? -16.379 6.615 -8.784 1.00 93.19 362 SER A CA 1
ATOM 2885 C C . SER A 1 362 ? -15.561 7.523 -7.880 1.00 93.19 362 SER A C 1
ATOM 2887 O O . SER A 1 362 ? -15.979 7.859 -6.778 1.00 93.19 362 SER A O 1
ATOM 2889 N N . SER A 1 363 ? -14.432 8.015 -8.386 1.00 92.38 363 SER A N 1
ATOM 2890 C CA . SER A 1 363 ? -13.599 9.008 -7.694 1.00 92.38 363 SER A CA 1
ATOM 2891 C C . SER A 1 363 ? -14.296 10.344 -7.404 1.00 92.38 363 SER A C 1
ATOM 2893 O O . SER A 1 363 ? -13.917 11.049 -6.465 1.00 92.38 363 SER A O 1
ATOM 2895 N N . SER A 1 364 ? -15.303 10.694 -8.210 1.00 91.69 364 SER A N 1
ATOM 2896 C CA . SER A 1 364 ? -16.096 11.922 -8.066 1.00 91.69 364 SER A CA 1
ATOM 2897 C C . SER A 1 364 ? -17.233 11.776 -7.059 1.00 91.69 364 SER A C 1
ATOM 2899 O O . SER A 1 364 ? -17.936 12.746 -6.779 1.00 91.69 364 SER A O 1
ATOM 2901 N N . GLU A 1 365 ? -17.417 10.581 -6.489 1.00 87.25 365 GLU A N 1
ATOM 2902 C CA . GLU A 1 365 ? -18.416 10.350 -5.460 1.00 87.25 365 GLU A CA 1
ATOM 2903 C C . GLU A 1 365 ? -18.171 11.343 -4.312 1.00 87.25 365 GLU A C 1
ATOM 2905 O O . GLU A 1 365 ? -17.108 11.334 -3.676 1.00 87.25 365 GLU A O 1
ATOM 2910 N N . LYS A 1 366 ? -19.158 12.223 -4.090 1.00 81.75 366 LYS A N 1
ATOM 2911 C CA . LYS A 1 366 ? -19.157 13.314 -3.095 1.00 81.75 366 LYS A CA 1
ATOM 2912 C C . LYS A 1 366 ? -18.284 14.531 -3.446 1.00 81.75 366 LYS A C 1
ATOM 2914 O O . LYS A 1 366 ? -17.961 15.290 -2.540 1.00 81.75 366 LYS A O 1
ATOM 2919 N N . ARG A 1 367 ? -17.908 14.733 -4.716 1.00 87.31 367 ARG A N 1
ATOM 2920 C CA . ARG A 1 367 ? -17.161 15.921 -5.167 1.00 87.31 367 ARG A CA 1
ATOM 2921 C C . ARG A 1 367 ? -17.982 16.824 -6.086 1.00 87.31 367 ARG A C 1
ATOM 2923 O O . ARG A 1 367 ? -18.802 16.351 -6.870 1.00 87.31 367 ARG A O 1
ATOM 2930 N N . THR A 1 368 ? -17.715 18.124 -6.037 1.00 85.69 368 THR A N 1
ATOM 2931 C CA . THR A 1 368 ? -18.279 19.145 -6.927 1.00 85.69 368 THR A CA 1
ATOM 2932 C C . THR A 1 368 ? -17.183 19.926 -7.643 1.00 85.69 368 THR A C 1
ATOM 2934 O O . THR A 1 368 ? -16.044 19.998 -7.191 1.00 85.69 368 THR A O 1
ATOM 2937 N N . SER A 1 369 ? -17.530 20.591 -8.749 1.00 81.06 369 SER A N 1
ATOM 2938 C CA . SER A 1 369 ? -16.579 21.418 -9.506 1.00 81.06 369 SER A CA 1
ATOM 2939 C C . SER A 1 369 ? -16.015 22.616 -8.731 1.00 81.06 369 SER A C 1
ATOM 2941 O O . SER A 1 369 ? -15.096 23.264 -9.227 1.00 81.06 369 SER A O 1
ATOM 2943 N N . HIS A 1 370 ? -16.593 22.947 -7.573 1.00 82.38 370 HIS A N 1
ATOM 2944 C CA . HIS A 1 370 ? -16.184 24.065 -6.722 1.00 82.38 370 HIS A CA 1
ATOM 2945 C C . HIS A 1 370 ? -15.362 23.621 -5.511 1.00 82.38 370 HIS A C 1
ATOM 2947 O O . HIS A 1 370 ? -14.881 24.478 -4.769 1.00 82.38 370 HIS A O 1
ATOM 2953 N N . ASP A 1 371 ? -15.184 22.314 -5.315 1.00 89.75 371 ASP A N 1
ATOM 2954 C CA . ASP A 1 371 ? -14.371 21.805 -4.221 1.00 89.75 371 ASP A CA 1
ATOM 2955 C C . ASP A 1 371 ? -12.902 22.156 -4.462 1.00 89.75 371 ASP A C 1
ATOM 2957 O O . ASP A 1 371 ? -12.380 22.042 -5.577 1.00 89.75 371 ASP A O 1
ATOM 2961 N N . LEU A 1 372 ? -12.227 22.583 -3.396 1.00 93.44 372 LEU A N 1
ATOM 2962 C CA . LEU A 1 372 ? -10.791 22.808 -3.414 1.00 93.44 372 LEU A CA 1
ATOM 2963 C C . LEU A 1 372 ? -10.073 21.465 -3.280 1.00 93.44 372 LEU A C 1
ATOM 2965 O O . LEU A 1 372 ? -10.199 20.802 -2.254 1.00 93.44 372 LEU A O 1
ATOM 2969 N N . LEU A 1 373 ? -9.292 21.095 -4.293 1.00 96.12 373 LEU A N 1
ATOM 2970 C CA . LEU A 1 373 ? -8.458 19.898 -4.244 1.00 96.12 373 LEU A CA 1
ATOM 2971 C C . LEU A 1 373 ? -7.114 20.189 -3.577 1.00 96.12 373 LEU A C 1
ATOM 2973 O O . LEU A 1 373 ? -6.478 21.207 -3.866 1.00 96.12 373 LEU A O 1
ATOM 2977 N N . LEU A 1 374 ? -6.649 19.264 -2.741 1.00 96.88 374 LEU A N 1
ATOM 2978 C CA . LEU A 1 374 ? -5.352 19.358 -2.077 1.00 96.88 374 LEU A CA 1
ATOM 2979 C C . LEU A 1 374 ? -4.302 18.524 -2.815 1.00 96.88 374 LEU A C 1
ATOM 2981 O O . LEU A 1 374 ? -4.380 17.296 -2.891 1.00 96.88 374 LEU A O 1
ATOM 2985 N N . ALA A 1 375 ? -3.296 19.204 -3.353 1.00 97.44 375 ALA A N 1
ATOM 2986 C CA . ALA A 1 375 ? -2.176 18.596 -4.050 1.00 97.44 375 ALA A CA 1
ATOM 2987 C C . ALA A 1 375 ? -0.882 18.779 -3.258 1.00 97.44 375 ALA A C 1
ATOM 2989 O O . ALA A 1 375 ? -0.604 19.855 -2.728 1.00 97.44 375 ALA A O 1
ATOM 2990 N N . TYR A 1 376 ? -0.050 17.746 -3.233 1.00 95.81 376 TYR A N 1
ATOM 2991 C CA . TYR A 1 376 ?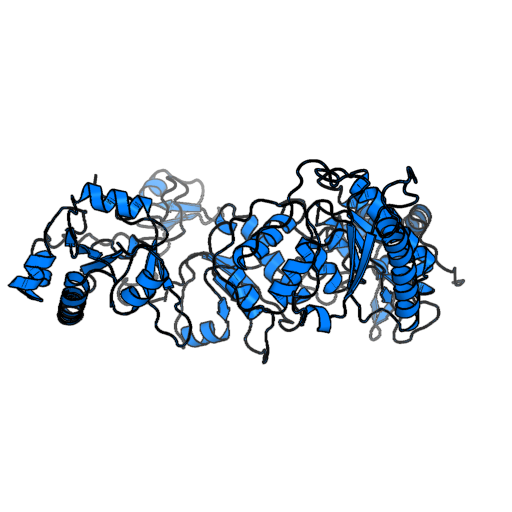 1.227 17.792 -2.536 1.00 95.81 376 TYR A CA 1
ATOM 2992 C C . TYR A 1 376 ? 2.338 17.285 -3.439 1.00 95.81 376 TYR A C 1
ATOM 2994 O O . TYR A 1 376 ? 2.276 16.170 -3.956 1.00 95.81 376 TYR A O 1
ATOM 3002 N N . VAL A 1 377 ? 3.368 18.111 -3.602 1.00 94.62 377 VAL A N 1
ATOM 3003 C CA . VAL A 1 377 ? 4.641 17.686 -4.170 1.00 94.62 377 VAL A CA 1
ATOM 3004 C C . VAL A 1 377 ? 5.535 17.212 -3.040 1.00 94.62 377 VAL A C 1
ATOM 3006 O O . VAL A 1 377 ? 5.921 18.006 -2.185 1.00 94.62 377 VAL A O 1
ATOM 3009 N N . ILE A 1 378 ? 5.894 15.931 -3.052 1.00 91.38 378 ILE A N 1
ATOM 3010 C CA . ILE A 1 378 ? 6.844 15.370 -2.092 1.00 91.38 378 ILE A CA 1
ATOM 3011 C C . ILE A 1 378 ? 8.250 15.464 -2.683 1.00 91.38 378 ILE A C 1
ATOM 3013 O O . ILE A 1 378 ? 8.569 14.773 -3.655 1.00 91.38 378 ILE A O 1
ATOM 3017 N N . ASP A 1 379 ? 9.090 16.311 -2.080 1.00 86.81 379 ASP A N 1
ATOM 3018 C CA . ASP A 1 379 ? 10.470 16.553 -2.510 1.00 86.81 379 ASP A CA 1
ATOM 3019 C C . ASP A 1 379 ? 11.242 15.248 -2.635 1.00 86.81 379 ASP A C 1
ATOM 3021 O O . ASP A 1 379 ? 11.335 14.523 -1.651 1.00 86.81 379 ASP A O 1
ATOM 3025 N N . ASN A 1 380 ? 11.840 14.969 -3.791 1.00 87.06 380 ASN A N 1
ATOM 3026 C CA . ASN A 1 380 ? 12.577 13.738 -4.058 1.00 87.06 380 ASN A CA 1
ATOM 3027 C C . ASN A 1 380 ? 14.064 14.031 -4.309 1.00 87.06 380 ASN A C 1
ATOM 3029 O O . ASN A 1 380 ? 14.414 14.981 -5.007 1.00 87.06 380 ASN A O 1
ATOM 3033 N N . GLN A 1 381 ? 14.954 13.177 -3.797 1.00 84.81 381 GLN A N 1
ATOM 3034 C CA . GLN A 1 381 ? 16.404 13.309 -4.001 1.00 84.81 381 GLN A CA 1
ATOM 3035 C C . GLN A 1 381 ? 16.827 13.244 -5.479 1.00 84.81 381 GLN A C 1
ATOM 3037 O O . GLN A 1 381 ? 17.880 13.755 -5.838 1.00 84.81 381 GLN A O 1
ATOM 3042 N N . ARG A 1 382 ? 15.996 12.642 -6.340 1.00 85.50 382 ARG A N 1
ATOM 3043 C CA . ARG A 1 382 ? 16.212 12.531 -7.792 1.00 85.50 382 ARG A CA 1
ATOM 3044 C C . ARG A 1 382 ? 15.820 13.788 -8.571 1.00 85.50 382 ARG A C 1
ATOM 3046 O O . ARG A 1 382 ? 16.027 13.835 -9.781 1.00 85.50 382 ARG A O 1
ATOM 3053 N N . PHE A 1 383 ? 15.236 14.790 -7.916 1.00 90.06 383 PHE A N 1
ATOM 3054 C CA . PHE A 1 383 ? 15.007 16.092 -8.533 1.00 90.06 383 PHE A CA 1
ATOM 3055 C C . PHE A 1 383 ? 16.296 16.904 -8.480 1.00 90.06 383 PHE A C 1
ATOM 3057 O O . PHE A 1 383 ? 16.942 17.005 -7.436 1.00 90.06 383 PHE A O 1
ATOM 3064 N N . THR A 1 384 ? 16.675 17.496 -9.606 1.00 91.25 384 THR A N 1
ATOM 3065 C CA . THR A 1 384 ? 17.786 18.450 -9.679 1.00 91.25 384 THR A CA 1
ATOM 3066 C C . THR A 1 384 ? 17.363 19.816 -9.130 1.00 91.25 384 THR A C 1
ATOM 3068 O O . THR A 1 384 ? 16.178 20.084 -8.923 1.00 91.25 384 THR A O 1
ATOM 3071 N N . SER A 1 385 ? 18.312 20.727 -8.902 1.00 92.50 385 SER A N 1
ATOM 3072 C CA . SER A 1 385 ? 17.976 22.116 -8.547 1.00 92.50 385 SER A CA 1
ATOM 3073 C C . SER A 1 385 ? 17.142 22.800 -9.637 1.00 92.50 385 SER A C 1
ATOM 3075 O O . SER A 1 385 ? 16.221 23.545 -9.319 1.00 92.50 385 SER A O 1
ATOM 3077 N N . SER A 1 386 ? 17.413 22.498 -10.914 1.00 95.12 386 SER A N 1
ATOM 3078 C CA . SER A 1 386 ? 16.615 23.000 -12.039 1.00 95.12 386 SER A CA 1
ATOM 3079 C C . SER A 1 386 ? 15.186 22.459 -12.004 1.00 95.12 386 SER A C 1
ATOM 3081 O O . SER A 1 386 ? 14.246 23.226 -12.191 1.00 95.12 386 SER A O 1
ATOM 3083 N N . ASP A 1 387 ? 15.014 21.163 -11.721 1.00 95.38 387 ASP A N 1
ATOM 3084 C CA . ASP A 1 387 ? 13.685 20.554 -11.599 1.00 95.38 387 ASP A CA 1
ATOM 3085 C C . ASP A 1 387 ? 12.875 21.228 -10.486 1.00 95.38 387 ASP A C 1
ATOM 3087 O O . ASP A 1 387 ? 11.718 21.586 -10.689 1.00 95.38 387 ASP A O 1
ATOM 3091 N N . ARG A 1 388 ? 13.491 21.462 -9.317 1.00 95.00 388 ARG A N 1
ATOM 3092 C CA . ARG A 1 388 ? 12.830 22.141 -8.191 1.00 95.00 388 ARG A CA 1
ATOM 3093 C C . ARG A 1 388 ? 12.386 23.558 -8.545 1.00 95.00 388 ARG A C 1
ATOM 3095 O O . ARG A 1 388 ? 11.296 23.957 -8.147 1.00 95.00 388 ARG A O 1
ATOM 3102 N N . THR A 1 389 ? 13.186 24.311 -9.298 1.00 97.50 389 THR A N 1
ATOM 3103 C CA . THR A 1 389 ? 12.808 25.654 -9.770 1.00 97.50 389 THR A CA 1
ATOM 3104 C C . THR A 1 389 ? 11.567 25.605 -10.660 1.00 97.50 389 THR A C 1
ATOM 3106 O O . THR A 1 389 ? 10.621 26.360 -10.440 1.00 97.50 389 THR A O 1
ATOM 3109 N N . GLU A 1 390 ? 11.535 24.686 -11.624 1.00 98.50 390 GLU A N 1
ATOM 3110 C CA . GLU A 1 390 ? 10.415 24.520 -12.558 1.00 98.50 390 GLU A CA 1
ATOM 3111 C C . GLU A 1 390 ? 9.139 24.041 -11.845 1.00 98.50 390 GLU A C 1
ATOM 3113 O O . GLU A 1 390 ? 8.045 24.544 -12.111 1.00 98.50 390 GLU A O 1
ATOM 3118 N N . ILE A 1 391 ? 9.278 23.124 -10.883 1.00 97.94 391 ILE A N 1
ATOM 3119 C CA . ILE A 1 391 ? 8.178 22.656 -10.031 1.00 97.94 391 ILE A CA 1
ATOM 3120 C C . ILE A 1 391 ? 7.632 23.797 -9.164 1.00 97.94 391 ILE A C 1
ATOM 3122 O O . ILE A 1 391 ? 6.422 24.007 -9.123 1.00 97.94 391 ILE A O 1
ATOM 3126 N N . ASN A 1 392 ? 8.497 24.568 -8.500 1.00 97.81 392 ASN A N 1
ATOM 3127 C CA . ASN A 1 392 ? 8.065 25.693 -7.669 1.00 97.81 392 ASN A CA 1
ATOM 3128 C C . ASN A 1 392 ? 7.360 26.771 -8.498 1.00 97.81 392 ASN A C 1
ATOM 3130 O O . ASN A 1 392 ? 6.324 27.282 -8.080 1.00 97.81 392 ASN A O 1
ATOM 3134 N N . ALA A 1 393 ? 7.856 27.061 -9.704 1.00 98.44 393 ALA A N 1
ATOM 3135 C CA . ALA A 1 393 ? 7.184 27.975 -10.620 1.00 98.44 393 ALA A CA 1
ATOM 3136 C C . ALA A 1 393 ? 5.775 27.478 -11.000 1.00 98.44 393 ALA A C 1
ATOM 3138 O O . ALA A 1 393 ? 4.844 28.281 -11.084 1.00 98.44 393 ALA A O 1
ATOM 3139 N N . ALA A 1 394 ? 5.594 26.164 -11.179 1.00 98.50 394 ALA A N 1
ATOM 3140 C CA . ALA A 1 394 ? 4.289 25.566 -11.460 1.00 98.50 394 ALA A CA 1
ATOM 3141 C C . ALA A 1 394 ? 3.337 25.687 -10.260 1.00 98.50 394 ALA A C 1
ATOM 3143 O O . ALA A 1 394 ? 2.176 26.061 -10.430 1.00 98.50 394 ALA A O 1
ATOM 3144 N N . ILE A 1 395 ? 3.840 25.430 -9.049 1.00 97.81 395 ILE A N 1
ATOM 3145 C CA . ILE A 1 395 ? 3.097 25.589 -7.790 1.00 97.81 395 ILE A CA 1
ATOM 3146 C C . ILE A 1 395 ? 2.614 27.029 -7.623 1.00 97.81 395 ILE A C 1
ATOM 3148 O O . ILE A 1 395 ? 1.432 27.256 -7.367 1.00 97.81 395 ILE A O 1
ATOM 3152 N N . THR A 1 396 ? 3.509 28.006 -7.798 1.00 97.88 396 THR A N 1
ATOM 3153 C CA . THR A 1 396 ? 3.169 29.429 -7.686 1.00 97.88 396 THR A CA 1
ATOM 3154 C C . THR A 1 396 ? 2.069 29.817 -8.669 1.00 97.88 396 THR A C 1
ATOM 3156 O O . THR A 1 396 ? 1.122 30.495 -8.278 1.00 97.88 396 THR A O 1
ATOM 3159 N N . GLU A 1 397 ? 2.147 29.372 -9.924 1.00 97.50 397 GLU A N 1
ATOM 3160 C CA . GLU A 1 397 ? 1.145 29.702 -10.942 1.00 97.50 397 GLU A CA 1
ATOM 3161 C C . GLU A 1 397 ? -0.243 29.134 -10.606 1.00 97.50 397 GLU A C 1
ATOM 3163 O O . GLU A 1 397 ? -1.234 29.867 -10.644 1.00 97.50 397 GLU A O 1
ATOM 3168 N N . ILE A 1 398 ? -0.317 27.860 -10.207 1.00 97.19 398 ILE A N 1
ATOM 3169 C CA . ILE A 1 398 ? -1.583 27.206 -9.840 1.00 97.19 398 ILE A CA 1
ATOM 3170 C C . ILE A 1 398 ? -2.193 27.852 -8.594 1.00 97.19 398 ILE A C 1
ATOM 3172 O O . ILE A 1 398 ? -3.375 28.197 -8.593 1.00 97.19 398 ILE A O 1
ATOM 3176 N N . ASN A 1 399 ? -1.390 28.070 -7.551 1.00 95.88 399 ASN A N 1
ATOM 3177 C CA . ASN A 1 399 ? -1.877 28.672 -6.312 1.00 95.88 399 ASN A CA 1
ATOM 3178 C C . ASN A 1 399 ? -2.324 30.120 -6.519 1.00 95.88 399 ASN A C 1
ATOM 3180 O O . ASN A 1 399 ? -3.337 30.526 -5.956 1.00 95.88 399 ASN A O 1
ATOM 3184 N N . ASN A 1 400 ? -1.623 30.896 -7.352 1.00 95.31 400 ASN A N 1
ATOM 3185 C CA . ASN A 1 400 ? -2.034 32.260 -7.685 1.00 95.31 400 ASN A CA 1
ATOM 3186 C C . ASN A 1 400 ? -3.383 32.284 -8.408 1.00 95.31 400 ASN A C 1
ATOM 3188 O O . ASN A 1 400 ? -4.224 33.122 -8.082 1.00 95.31 400 ASN A O 1
ATOM 3192 N N . TYR A 1 401 ? -3.617 31.359 -9.345 1.00 93.50 401 TYR A N 1
ATOM 3193 C CA . TYR A 1 401 ? -4.921 31.207 -9.993 1.00 93.50 401 TYR A CA 1
ATOM 3194 C C . TYR A 1 401 ? -6.020 30.886 -8.966 1.00 93.50 401 TYR A C 1
ATOM 3196 O O . TYR A 1 401 ? -7.022 31.602 -8.900 1.00 93.50 401 TYR A O 1
ATOM 3204 N N . THR A 1 402 ? -5.808 29.870 -8.121 1.00 92.62 402 THR A N 1
ATOM 3205 C CA . THR A 1 402 ? -6.773 29.448 -7.094 1.00 92.62 402 THR A CA 1
ATOM 3206 C C . THR A 1 402 ? -7.076 30.580 -6.107 1.00 92.62 402 THR A C 1
ATOM 3208 O O . THR A 1 402 ? -8.239 30.914 -5.889 1.00 92.62 402 THR A O 1
ATOM 3211 N N . ASN A 1 403 ? -6.050 31.246 -5.573 1.00 91.06 403 ASN A N 1
ATOM 3212 C CA . ASN A 1 403 ? -6.208 32.353 -4.626 1.00 91.06 403 ASN A CA 1
ATOM 3213 C C . ASN A 1 403 ? -6.881 33.574 -5.268 1.00 91.06 403 ASN A C 1
ATOM 3215 O O . ASN A 1 403 ? -7.719 34.219 -4.642 1.00 91.06 403 ASN A O 1
ATOM 3219 N N . SER A 1 404 ? -6.553 33.888 -6.526 1.00 89.56 404 SER A N 1
ATOM 3220 C CA . SER A 1 404 ? -7.210 34.970 -7.267 1.00 89.56 404 SER A CA 1
ATOM 3221 C C . SER A 1 404 ? -8.703 34.705 -7.452 1.00 89.56 404 SER A C 1
ATOM 3223 O O . SER A 1 404 ? -9.498 35.643 -7.398 1.00 89.56 404 SER A O 1
ATOM 3225 N N . TYR A 1 405 ? -9.096 33.444 -7.649 1.00 86.00 405 TYR A N 1
ATOM 3226 C CA . TYR A 1 405 ? -10.502 33.064 -7.727 1.00 86.00 405 TYR A CA 1
ATOM 3227 C C . TYR A 1 405 ? -11.193 33.147 -6.359 1.00 86.00 405 TYR A C 1
ATOM 3229 O O . TYR A 1 405 ? -12.236 33.786 -6.255 1.00 86.00 405 TYR A O 1
ATOM 3237 N N . LEU A 1 406 ? -10.596 32.568 -5.310 1.00 85.62 406 LEU A N 1
ATOM 3238 C CA . LEU A 1 406 ? -11.172 32.539 -3.957 1.00 85.62 406 LEU A CA 1
ATOM 3239 C C . LEU A 1 406 ? -11.325 33.936 -3.326 1.00 85.62 406 LEU A C 1
ATOM 3241 O O . LEU A 1 406 ? -12.267 34.162 -2.573 1.00 85.62 406 LEU A O 1
ATOM 3245 N N . ASN A 1 407 ? -10.438 34.882 -3.652 1.00 83.00 407 ASN A N 1
ATOM 3246 C CA . ASN A 1 407 ? -10.473 36.248 -3.111 1.00 83.00 407 ASN A CA 1
ATOM 3247 C C . ASN A 1 407 ? -11.430 37.197 -3.853 1.00 83.00 407 ASN A C 1
ATOM 3249 O O . ASN A 1 407 ? -11.671 38.312 -3.384 1.00 83.00 407 ASN A O 1
ATOM 3253 N N . LYS A 1 408 ? -11.975 36.808 -5.013 1.00 79.50 408 LYS A N 1
ATOM 3254 C CA . LYS A 1 408 ? -13.006 37.611 -5.683 1.00 79.50 408 LYS A CA 1
ATOM 3255 C C . LYS A 1 408 ? -14.307 37.483 -4.898 1.00 79.50 408 LYS A C 1
ATOM 3257 O O . LYS A 1 408 ? -14.799 36.382 -4.681 1.00 79.50 408 LYS A O 1
ATOM 3262 N N . THR A 1 409 ? -14.882 38.615 -4.490 1.00 58.22 409 THR A N 1
ATOM 3263 C CA . THR A 1 409 ? -16.201 38.661 -3.845 1.00 58.22 409 THR A CA 1
ATOM 3264 C C . THR A 1 409 ? -17.203 37.903 -4.725 1.00 58.22 409 THR A C 1
ATOM 3266 O O . THR A 1 409 ? -17.275 38.177 -5.923 1.00 58.22 409 THR A O 1
ATOM 3269 N N . LEU A 1 410 ? -17.935 36.946 -4.140 1.00 58.03 410 LEU A N 1
ATOM 3270 C CA . LEU A 1 410 ? -18.825 35.937 -4.758 1.00 58.03 410 LEU A CA 1
ATOM 3271 C C . LEU A 1 410 ? -20.026 36.486 -5.577 1.00 58.03 410 LEU A C 1
ATOM 3273 O O . LEU A 1 410 ? -21.058 35.835 -5.685 1.00 58.03 410 LEU A O 1
ATOM 3277 N N . ASN A 1 411 ? -19.909 37.659 -6.197 1.00 52.28 411 ASN A N 1
ATOM 3278 C CA . ASN A 1 411 ? -20.941 38.283 -7.029 1.00 52.28 411 ASN A CA 1
ATOM 3279 C C . ASN A 1 411 ? -20.707 38.113 -8.541 1.00 52.28 411 ASN A C 1
ATOM 3281 O O . ASN A 1 411 ? -21.344 38.796 -9.338 1.00 52.28 411 ASN A O 1
ATOM 3285 N N . SER A 1 412 ? -19.805 37.225 -8.967 1.00 50.50 412 SER A N 1
ATOM 3286 C CA . SER A 1 412 ? -19.494 37.030 -10.386 1.00 50.50 412 SER A CA 1
ATOM 3287 C C . SER A 1 412 ? -19.712 35.581 -10.806 1.00 50.50 412 SER A C 1
ATOM 3289 O O . SER A 1 412 ? -19.041 34.673 -10.322 1.00 50.50 412 SER A O 1
ATOM 3291 N N . THR A 1 413 ? -20.596 35.390 -11.786 1.00 56.06 413 THR A N 1
ATOM 3292 C CA . THR A 1 413 ? -20.826 34.188 -12.609 1.00 56.06 413 THR A CA 1
ATOM 3293 C C . THR A 1 413 ? -19.600 33.791 -13.454 1.00 56.06 413 THR A C 1
ATOM 3295 O O . THR A 1 413 ? -19.721 33.338 -14.593 1.00 56.06 413 THR A O 1
ATOM 3298 N N . THR A 1 414 ? -18.387 34.001 -12.941 1.00 62.81 414 THR A N 1
ATOM 3299 C CA . THR A 1 414 ? -17.133 33.666 -13.617 1.00 62.81 414 THR A CA 1
ATOM 3300 C C . THR A 1 414 ? -16.970 32.157 -13.642 1.00 62.81 414 THR A C 1
ATOM 3302 O O . THR A 1 414 ? -16.651 31.537 -12.633 1.00 62.81 414 THR A O 1
ATOM 3305 N N . LYS A 1 415 ? -17.183 31.566 -14.817 1.00 72.38 415 LYS A N 1
ATOM 3306 C CA . LYS A 1 415 ? -16.931 30.149 -15.072 1.00 72.38 415 LYS A CA 1
ATOM 3307 C C . LYS A 1 415 ? -15.471 29.822 -14.744 1.00 72.38 415 LYS A C 1
ATOM 3309 O O . LYS A 1 415 ? -14.568 30.479 -15.264 1.00 72.38 415 LYS A O 1
ATOM 3314 N N . LEU A 1 416 ? -15.251 28.810 -13.904 1.00 80.94 416 LEU A N 1
ATOM 3315 C CA . LEU A 1 416 ? -13.915 28.292 -13.613 1.00 80.94 416 LEU A CA 1
ATOM 3316 C C . LEU A 1 416 ? -13.222 27.900 -14.919 1.00 80.94 416 LEU A C 1
ATOM 3318 O O . LEU A 1 416 ? -13.760 27.119 -15.708 1.00 80.94 416 LEU A O 1
ATOM 3322 N N . GLN A 1 417 ? -12.028 28.447 -15.147 1.00 81.75 417 GLN A N 1
ATOM 3323 C CA . GLN A 1 417 ? -11.205 28.046 -16.282 1.00 81.75 417 GLN A CA 1
ATOM 3324 C C . GLN A 1 417 ? -10.640 26.649 -16.018 1.00 81.75 417 GLN A C 1
ATOM 3326 O O . GLN A 1 417 ? -10.736 25.773 -16.877 1.00 81.75 417 GLN A O 1
ATOM 3331 N N . TRP A 1 418 ? -10.098 26.445 -14.813 1.00 83.62 418 TRP A N 1
ATOM 3332 C CA . TRP A 1 418 ? -9.554 25.192 -14.289 1.00 83.62 418 TRP A CA 1
ATOM 3333 C C . TRP A 1 418 ? -10.149 24.877 -12.907 1.00 83.62 418 TRP A C 1
ATOM 3335 O O . TRP A 1 418 ? -10.561 25.811 -12.209 1.00 83.62 418 TRP A O 1
ATOM 3345 N N . PRO A 1 419 ? -10.160 23.593 -12.500 1.00 91.69 419 PRO A N 1
ATOM 3346 C CA . PRO A 1 419 ? -10.429 23.195 -11.120 1.00 91.69 419 PRO A CA 1
ATOM 3347 C C . PRO A 1 419 ? -9.590 23.972 -10.102 1.00 91.69 419 PRO A C 1
ATOM 3349 O O . PRO A 1 419 ? -8.439 24.317 -10.380 1.00 91.69 419 PRO A O 1
ATOM 3352 N N . LEU A 1 420 ? -10.156 24.215 -8.920 1.00 94.12 420 LEU A N 1
ATOM 3353 C CA . LEU A 1 420 ? -9.447 24.854 -7.816 1.00 94.12 420 LEU A CA 1
ATOM 3354 C C . LEU A 1 420 ? -8.524 23.835 -7.150 1.00 94.12 420 LEU A C 1
ATOM 3356 O O . LEU A 1 420 ? -8.973 22.793 -6.677 1.00 94.12 420 LEU A O 1
ATOM 3360 N N . VAL A 1 421 ? -7.229 24.139 -7.120 1.00 96.44 421 VAL A N 1
ATOM 3361 C CA . VAL A 1 421 ? -6.212 23.267 -6.524 1.00 96.44 421 VAL A CA 1
ATOM 3362 C C . VAL A 1 421 ? -5.295 24.103 -5.647 1.00 96.44 421 VAL A C 1
ATOM 3364 O O . VAL A 1 421 ? -4.777 25.129 -6.092 1.00 96.44 421 VAL A O 1
ATOM 3367 N N . HIS A 1 422 ? -5.081 23.657 -4.416 1.00 96.75 422 HIS A N 1
ATOM 3368 C CA . HIS A 1 422 ? -4.029 24.171 -3.554 1.00 96.75 422 HIS A CA 1
ATOM 3369 C C . HIS A 1 422 ? -2.861 23.189 -3.560 1.00 96.75 422 HIS A C 1
ATOM 3371 O O . HIS A 1 422 ? -3.017 22.037 -3.159 1.00 96.75 422 HIS A O 1
ATOM 3377 N N . VAL A 1 423 ? -1.698 23.637 -4.030 1.00 96.81 423 VAL A N 1
ATOM 3378 C CA . VAL A 1 423 ? -0.493 22.814 -4.144 1.00 96.81 423 VAL A CA 1
ATOM 3379 C C . VAL A 1 423 ? 0.516 23.211 -3.074 1.00 96.81 423 VAL A C 1
ATOM 3381 O O . VAL A 1 423 ? 0.945 24.362 -3.018 1.00 96.81 423 VAL A O 1
ATOM 3384 N N . SER A 1 424 ? 0.935 22.257 -2.250 1.00 94.25 424 SER A N 1
ATOM 3385 C CA . SER A 1 424 ? 1.996 22.442 -1.256 1.00 94.25 424 SER A CA 1
ATOM 3386 C C . SER A 1 424 ? 3.244 21.640 -1.619 1.00 94.25 424 SER A C 1
ATOM 3388 O O . SER A 1 424 ? 3.150 20.503 -2.076 1.00 94.25 424 SER A O 1
ATOM 3390 N N . TYR A 1 425 ? 4.424 22.222 -1.400 1.00 89.94 425 TYR A N 1
ATOM 3391 C CA . TYR A 1 425 ? 5.701 21.517 -1.523 1.00 89.94 425 TYR A CA 1
ATOM 3392 C C . TYR A 1 425 ? 6.138 21.026 -0.144 1.00 89.94 425 TYR A C 1
ATOM 3394 O O . TYR A 1 425 ? 6.320 21.833 0.766 1.00 89.94 425 TYR A O 1
ATOM 3402 N N . LEU A 1 426 ? 6.312 19.718 0.016 1.00 87.06 426 LEU A N 1
ATOM 3403 C CA . LEU A 1 426 ? 6.722 19.104 1.271 1.00 87.06 426 LEU A CA 1
ATOM 3404 C C . LEU A 1 426 ? 8.147 18.580 1.148 1.00 87.06 426 LEU A C 1
ATOM 3406 O O . LEU A 1 426 ? 8.411 17.614 0.428 1.00 87.06 426 LEU A O 1
ATOM 3410 N N . SER A 1 427 ? 9.071 19.187 1.894 1.00 70.81 427 SER A N 1
ATOM 3411 C CA . SER A 1 427 ? 10.355 18.537 2.152 1.00 70.81 427 SER A CA 1
ATOM 3412 C C . SER A 1 427 ? 10.172 17.388 3.143 1.00 70.81 427 SER A C 1
ATOM 3414 O O . SER A 1 427 ? 9.301 17.419 4.015 1.00 70.81 427 SER A O 1
ATOM 3416 N N . TYR A 1 428 ? 11.018 16.365 3.041 1.00 56.66 428 TYR A N 1
ATOM 3417 C CA . TYR A 1 428 ? 10.935 15.204 3.929 1.00 56.66 428 TYR A CA 1
ATOM 3418 C C . TYR A 1 428 ? 11.053 15.594 5.411 1.00 56.66 428 TYR A C 1
ATOM 3420 O O . TYR A 1 428 ? 10.328 15.063 6.241 1.00 56.66 428 TYR A O 1
ATOM 3428 N N . ASN A 1 429 ? 11.880 16.595 5.732 1.00 49.09 429 ASN A N 1
ATOM 3429 C CA . ASN A 1 429 ? 12.021 17.116 7.095 1.00 49.09 429 ASN A CA 1
ATOM 3430 C C . ASN A 1 429 ? 10.786 17.901 7.571 1.00 49.09 429 ASN A C 1
ATOM 3432 O O . ASN A 1 429 ? 10.519 17.933 8.767 1.00 49.09 429 ASN A O 1
ATOM 3436 N N . GLN A 1 430 ? 10.010 18.499 6.661 1.00 47.59 430 GLN A N 1
ATOM 3437 C CA . GLN A 1 430 ? 8.747 19.172 6.995 1.00 47.59 430 GLN A CA 1
ATOM 3438 C C . GLN A 1 430 ? 7.605 18.180 7.224 1.00 47.59 430 GLN A C 1
ATOM 3440 O O . GLN A 1 430 ? 6.744 18.444 8.054 1.00 47.59 430 GLN A O 1
ATOM 3445 N N . MET A 1 431 ? 7.625 17.005 6.583 1.00 48.12 431 MET A N 1
ATOM 3446 C CA . MET A 1 431 ? 6.700 15.917 6.939 1.00 48.12 431 MET A CA 1
ATOM 3447 C C . MET A 1 431 ? 6.922 15.385 8.366 1.00 48.12 431 MET A C 1
ATOM 3449 O O . MET A 1 431 ? 6.026 14.750 8.907 1.00 48.12 431 MET A O 1
ATOM 3453 N N . LYS A 1 432 ? 8.082 15.671 8.976 1.00 40.84 432 LYS A N 1
ATOM 3454 C CA . LYS A 1 432 ? 8.413 15.342 10.374 1.00 40.84 432 LYS A CA 1
ATOM 3455 C C . LYS A 1 432 ? 8.013 16.413 11.398 1.00 40.84 432 LYS A C 1
ATOM 3457 O O . LYS A 1 432 ? 8.051 16.172 12.592 1.00 40.84 432 LYS A O 1
ATOM 3462 N N . THR A 1 433 ? 7.718 17.640 10.964 1.00 31.80 433 THR A N 1
ATOM 3463 C CA . THR A 1 433 ? 7.658 18.817 11.863 1.00 31.80 433 THR A CA 1
ATOM 3464 C C . THR A 1 433 ? 6.437 19.708 11.645 1.00 31.80 433 THR A C 1
ATOM 3466 O O . THR A 1 433 ? 6.442 20.881 12.023 1.00 31.80 433 THR A O 1
ATOM 3469 N N . LEU A 1 434 ? 5.367 19.191 11.041 1.00 36.84 434 LEU A N 1
ATOM 3470 C CA . LEU A 1 434 ? 4.154 19.983 10.854 1.00 36.84 434 LEU A CA 1
ATOM 3471 C C . LEU A 1 434 ? 3.359 20.083 12.158 1.00 36.84 434 LEU A C 1
ATOM 3473 O O . LEU A 1 434 ? 2.518 19.249 12.464 1.00 36.84 434 LEU A O 1
ATOM 3477 N N . ASN A 1 435 ? 3.610 21.170 12.886 1.00 33.66 435 ASN A N 1
ATOM 3478 C CA . ASN A 1 435 ? 2.741 21.659 13.946 1.00 33.66 435 ASN A CA 1
ATOM 3479 C C . ASN A 1 435 ? 1.424 22.130 13.294 1.00 33.66 435 ASN A C 1
ATOM 3481 O O . ASN A 1 435 ? 1.408 23.108 12.542 1.00 33.66 435 ASN A O 1
ATOM 3485 N N . LEU A 1 436 ? 0.333 21.396 13.527 1.00 38.34 436 LEU A N 1
ATOM 3486 C CA . LEU A 1 436 ? -0.968 21.493 12.838 1.00 38.34 436 LEU A CA 1
ATOM 3487 C C . LEU A 1 436 ? -1.762 22.798 13.081 1.00 38.34 436 LEU A C 1
ATOM 3489 O O . LEU A 1 436 ? -2.930 22.894 12.715 1.00 38.34 436 LEU A O 1
ATOM 3493 N N . SER A 1 437 ? -1.161 23.831 13.668 1.00 30.19 437 SER A N 1
ATOM 3494 C CA . SER A 1 437 ? -1.865 25.041 14.111 1.00 30.19 437 SER A CA 1
ATOM 3495 C C . SER A 1 437 ? -2.097 26.112 13.032 1.00 30.19 437 SER A C 1
ATOM 3497 O O . SER A 1 437 ? -2.736 27.120 13.325 1.00 30.19 437 SER A O 1
ATOM 3499 N N . SER A 1 438 ? -1.642 25.929 11.785 1.00 29.05 438 SER A N 1
ATOM 3500 C CA . SER A 1 438 ? -1.706 26.983 10.749 1.00 29.05 438 SER A CA 1
ATOM 3501 C C . SER A 1 438 ? -2.645 26.724 9.562 1.00 29.05 438 SER A C 1
ATOM 3503 O O . SER A 1 438 ? -2.683 27.533 8.637 1.00 29.05 438 SER A O 1
ATOM 3505 N N . ILE A 1 439 ? -3.458 25.663 9.583 1.00 32.56 439 ILE A N 1
ATOM 3506 C CA . ILE A 1 439 ? -4.420 25.373 8.507 1.00 32.56 439 ILE A CA 1
ATOM 3507 C C . ILE A 1 439 ? -5.852 25.486 9.053 1.00 32.56 439 ILE A C 1
ATOM 3509 O O . ILE A 1 439 ? -6.474 24.498 9.432 1.00 32.56 439 ILE A O 1
ATOM 3513 N N . GLN A 1 440 ? -6.402 26.705 9.088 1.00 26.92 440 GLN A N 1
ATOM 3514 C CA . GLN A 1 440 ? -7.854 26.884 9.192 1.00 26.92 440 GLN A CA 1
ATOM 3515 C C . GLN A 1 440 ? -8.475 26.700 7.804 1.00 26.92 440 GLN A C 1
ATOM 3517 O O . GLN A 1 440 ? -8.563 27.638 7.014 1.00 26.92 440 GLN A O 1
ATOM 3522 N N . ILE A 1 441 ? -8.899 25.473 7.499 1.00 30.44 441 ILE A N 1
ATOM 3523 C CA . ILE A 1 441 ? -9.797 25.195 6.375 1.00 30.44 441 ILE A CA 1
ATOM 3524 C C . ILE A 1 441 ? -11.217 25.150 6.935 1.00 30.44 441 ILE A C 1
ATOM 3526 O O . ILE A 1 441 ? -11.544 24.283 7.745 1.00 30.44 441 ILE A O 1
ATOM 3530 N N . ASN A 1 442 ? -12.072 26.065 6.473 1.00 29.97 442 ASN A N 1
ATOM 3531 C CA . ASN A 1 442 ? -13.521 25.965 6.644 1.00 29.97 442 ASN A CA 1
ATOM 3532 C C . ASN A 1 442 ? -14.028 24.762 5.835 1.00 29.97 442 ASN A C 1
ATOM 3534 O O . ASN A 1 442 ? -14.450 24.901 4.689 1.00 29.97 442 ASN A O 1
ATOM 3538 N N . SER A 1 443 ? -13.934 23.571 6.420 1.00 32.09 443 SER A N 1
ATOM 3539 C CA . SER A 1 443 ? -14.585 22.364 5.920 1.00 32.09 443 SER A CA 1
ATOM 3540 C C . SER A 1 443 ? -16.004 22.283 6.483 1.00 32.09 443 SER A C 1
ATOM 3542 O O . SER A 1 443 ? -16.271 22.687 7.615 1.00 32.09 443 SER A O 1
ATOM 3544 N N . THR A 1 444 ? -16.940 21.792 5.672 1.00 25.17 444 THR A N 1
ATOM 3545 C CA . THR A 1 444 ? -18.301 21.433 6.093 1.00 25.17 444 THR A CA 1
ATOM 3546 C C . THR A 1 444 ? -18.253 20.553 7.348 1.00 25.17 444 THR A C 1
ATOM 3548 O O . THR A 1 444 ? -17.469 19.601 7.363 1.00 25.17 444 THR A O 1
ATOM 3551 N N . PRO A 1 445 ? -19.076 20.818 8.383 1.00 26.61 445 PRO A N 1
ATOM 3552 C CA . PRO A 1 445 ? -19.016 20.082 9.638 1.00 26.61 445 PRO A CA 1
ATOM 3553 C C . PRO A 1 445 ? -19.470 18.638 9.412 1.00 26.61 445 PRO A C 1
ATOM 3555 O O . PRO A 1 445 ? -20.661 18.342 9.338 1.00 26.61 445 PRO A O 1
ATOM 3558 N N . PHE A 1 446 ? -18.502 17.734 9.285 1.00 29.88 446 PHE A N 1
ATOM 3559 C CA . PHE A 1 446 ? -18.730 16.305 9.422 1.00 29.88 446 PHE A CA 1
ATOM 3560 C C . PHE A 1 446 ? -18.698 15.948 10.907 1.00 29.88 446 PHE A C 1
ATOM 3562 O O . PHE A 1 446 ? -17.829 16.399 11.652 1.00 29.88 446 PHE A O 1
ATOM 3569 N N . ASN A 1 447 ? -19.693 15.169 11.327 1.00 26.33 447 ASN A N 1
ATOM 3570 C CA . ASN A 1 447 ? -19.965 14.838 12.719 1.00 26.33 447 ASN A CA 1
ATOM 3571 C C . ASN A 1 447 ? -18.787 14.057 13.332 1.00 26.33 447 ASN A C 1
ATOM 3573 O O . ASN A 1 447 ? -18.582 12.882 13.030 1.00 26.33 447 ASN A O 1
ATOM 3577 N N . PHE A 1 448 ? -17.994 14.739 14.157 1.00 30.36 448 PHE A N 1
ATOM 3578 C CA . PHE A 1 448 ? -16.899 14.164 14.928 1.00 30.36 448 PHE A CA 1
ATOM 3579 C C . PHE A 1 448 ? -17.480 13.360 16.097 1.00 30.36 448 PHE A C 1
ATOM 3581 O O . PHE A 1 448 ? -18.005 13.932 17.048 1.00 30.36 448 PHE A O 1
ATOM 3588 N N . GLN A 1 449 ? -17.311 12.041 16.081 1.00 27.47 449 GLN A N 1
ATOM 3589 C CA . GLN A 1 449 ? -16.989 11.342 17.323 1.00 27.47 449 GLN A CA 1
ATOM 3590 C C . GLN A 1 449 ? -15.465 11.316 17.401 1.00 27.47 449 GLN A C 1
ATOM 3592 O O . GLN A 1 449 ? -14.806 10.570 16.681 1.00 27.47 449 GLN A O 1
ATOM 3597 N N . SER A 1 450 ? -14.901 12.226 18.195 1.00 28.11 450 SER A N 1
ATOM 3598 C CA . SER A 1 450 ? -13.466 12.271 18.460 1.00 28.11 450 SER A CA 1
ATOM 3599 C C . SER A 1 450 ? -13.036 11.001 19.187 1.00 28.11 450 SER A C 1
ATOM 3601 O O . SER A 1 450 ? -13.595 10.674 20.234 1.00 28.11 450 SER A O 1
ATOM 3603 N N . SER A 1 451 ? -12.007 10.330 18.680 1.00 28.36 451 SER A N 1
ATOM 3604 C CA . SER A 1 451 ? -11.192 9.420 19.481 1.00 28.36 451 SER A CA 1
ATOM 3605 C C . SER A 1 451 ? -10.609 10.206 20.661 1.00 28.36 451 SER A C 1
ATOM 3607 O O . SER A 1 451 ? -9.933 11.212 20.460 1.00 28.36 451 SER A O 1
ATOM 3609 N N . THR A 1 452 ? -10.897 9.782 21.889 1.00 27.12 452 THR A N 1
ATOM 3610 C CA . THR A 1 452 ? -10.603 10.494 23.149 1.00 27.12 452 THR A CA 1
ATOM 3611 C C . THR A 1 452 ? -9.139 10.433 23.602 1.00 27.12 452 THR A C 1
ATOM 3613 O O . THR A 1 452 ? -8.850 10.677 24.769 1.00 27.12 452 THR A O 1
ATOM 3616 N N . TYR A 1 453 ? -8.204 10.150 22.695 1.00 30.75 453 TYR A N 1
ATOM 3617 C CA . TYR A 1 453 ? -6.779 10.070 23.003 1.00 30.75 453 TYR A CA 1
ATOM 3618 C C . TYR A 1 453 ? -5.975 10.850 21.962 1.00 30.75 453 TYR A C 1
ATOM 3620 O O . TYR A 1 453 ? -5.992 10.523 20.774 1.00 30.75 453 TYR A O 1
ATOM 3628 N N . GLU A 1 454 ? -5.261 11.886 22.404 1.00 27.72 454 GLU A N 1
ATOM 3629 C CA . GLU A 1 454 ? -4.163 12.464 21.630 1.00 27.72 454 GLU A CA 1
ATOM 3630 C C . GLU A 1 454 ? -2.981 11.491 21.694 1.00 27.72 454 GLU A C 1
ATOM 3632 O O . GLU A 1 454 ? -2.279 11.399 22.699 1.00 27.72 454 GLU A O 1
ATOM 3637 N N . LEU A 1 455 ? -2.783 10.723 20.623 1.00 33.19 455 LEU A N 1
ATOM 3638 C CA . LEU A 1 455 ? -1.542 9.980 20.408 1.00 33.19 455 LEU A CA 1
ATOM 3639 C C . LEU A 1 455 ? -0.372 10.972 20.347 1.00 33.19 455 LEU A C 1
ATOM 3641 O O . LEU A 1 455 ? -0.473 11.988 19.655 1.00 33.19 455 LEU A O 1
ATOM 3645 N N . SER A 1 456 ? 0.750 10.666 21.008 1.00 37.03 456 SER A N 1
ATOM 3646 C CA . SER A 1 456 ? 1.998 11.413 20.809 1.00 37.03 456 SER A CA 1
ATOM 3647 C C . SER A 1 456 ? 2.347 11.391 19.320 1.00 37.03 456 SER A C 1
ATOM 3649 O O . SER A 1 456 ? 2.544 10.311 18.756 1.00 37.03 456 SER A O 1
ATOM 3651 N N . GLU A 1 457 ? 2.374 12.548 18.660 1.00 48.59 457 GLU A N 1
ATOM 3652 C CA . GLU A 1 457 ? 2.638 12.603 17.224 1.00 48.59 457 GLU A CA 1
ATOM 3653 C C . GLU A 1 457 ? 4.045 12.074 16.931 1.00 48.59 457 GLU A C 1
ATOM 3655 O O . GLU A 1 457 ? 5.041 12.692 17.302 1.00 48.59 457 GLU A O 1
ATOM 3660 N N . ASN A 1 458 ? 4.129 10.922 16.262 1.00 60.03 458 ASN A N 1
ATOM 3661 C CA . ASN A 1 458 ? 5.354 10.489 15.602 1.00 60.03 458 ASN A CA 1
ATOM 3662 C C . ASN A 1 458 ? 5.288 10.839 14.105 1.00 60.03 458 ASN A C 1
ATOM 3664 O O . ASN A 1 458 ? 4.206 11.026 13.535 1.00 60.03 458 ASN A O 1
ATOM 3668 N N . ASP A 1 459 ? 6.455 10.923 13.460 1.00 70.69 459 ASP A N 1
ATOM 3669 C CA . ASP A 1 459 ? 6.590 11.350 12.059 1.00 70.69 459 ASP A CA 1
ATOM 3670 C C . ASP A 1 459 ? 5.698 10.542 11.097 1.00 70.69 459 ASP A C 1
ATOM 3672 O O . ASP A 1 459 ? 5.207 11.073 10.100 1.00 70.69 459 ASP A O 1
ATOM 3676 N N . PHE A 1 460 ? 5.469 9.256 11.381 1.00 80.38 460 PHE A N 1
ATOM 3677 C CA . PHE A 1 460 ? 4.688 8.372 10.517 1.00 80.38 460 PHE A CA 1
ATOM 3678 C C . PHE A 1 460 ? 3.177 8.614 10.629 1.00 80.38 460 PHE A C 1
ATOM 3680 O O . PHE A 1 460 ? 2.493 8.717 9.610 1.00 80.38 460 PHE A O 1
ATOM 3687 N N . ILE A 1 461 ? 2.650 8.781 11.845 1.00 81.81 461 ILE A N 1
ATOM 3688 C CA . ILE A 1 461 ? 1.245 9.153 12.069 1.00 81.81 461 ILE A CA 1
ATOM 3689 C C . ILE A 1 461 ? 0.956 10.510 11.417 1.00 81.81 461 ILE A C 1
ATOM 3691 O O . ILE A 1 461 ? -0.061 10.662 10.734 1.00 81.81 461 ILE A O 1
ATOM 3695 N N . GLY A 1 462 ? 1.869 11.477 11.568 1.00 81.56 462 GLY A N 1
ATOM 3696 C CA . GLY A 1 462 ? 1.790 12.772 10.889 1.00 81.56 462 GLY A CA 1
ATOM 3697 C C . GLY A 1 462 ? 1.693 12.618 9.369 1.00 81.56 462 GLY A C 1
ATOM 3698 O O . GLY A 1 462 ? 0.789 13.174 8.745 1.00 81.56 462 GLY A O 1
ATOM 3699 N N . GLN A 1 463 ? 2.548 11.785 8.769 1.00 84.75 463 GLN A N 1
ATOM 3700 C CA . GLN A 1 463 ? 2.492 11.475 7.337 1.00 84.75 463 GLN A CA 1
ATOM 3701 C C . GLN A 1 463 ? 1.146 10.866 6.921 1.00 84.75 463 GLN A C 1
ATOM 3703 O O . GLN A 1 463 ? 0.543 11.349 5.963 1.00 84.75 463 GLN A O 1
ATOM 3708 N N . LEU A 1 464 ? 0.633 9.860 7.641 1.00 88.62 464 LEU A N 1
ATOM 3709 C CA . LEU A 1 464 ? -0.658 9.229 7.334 1.00 88.62 464 LEU A CA 1
ATOM 3710 C C . LEU A 1 464 ? -1.820 10.233 7.367 1.00 88.62 464 LEU A C 1
ATOM 3712 O O . LEU A 1 464 ? -2.697 10.183 6.496 1.00 88.62 464 LEU A O 1
ATOM 3716 N N . LYS A 1 465 ? -1.823 11.177 8.319 1.00 87.38 465 LYS A N 1
ATOM 3717 C CA . LYS A 1 465 ? -2.813 12.268 8.362 1.00 87.38 465 LYS A CA 1
ATOM 3718 C C . LYS A 1 465 ? -2.763 13.113 7.086 1.00 87.38 465 LYS A C 1
ATOM 3720 O O . LYS A 1 465 ? -3.818 13.418 6.532 1.00 87.38 465 LYS A O 1
ATOM 3725 N N . ILE A 1 466 ? -1.565 13.441 6.591 1.00 87.31 466 ILE A N 1
ATOM 3726 C CA . ILE A 1 466 ? -1.408 14.198 5.342 1.00 87.31 466 ILE A CA 1
ATOM 3727 C C . ILE A 1 466 ? -1.871 13.353 4.147 1.00 87.31 466 ILE A C 1
ATOM 3729 O O . ILE A 1 466 ? -2.702 13.828 3.384 1.00 87.31 466 ILE A O 1
ATOM 3733 N N . PHE A 1 467 ? -1.414 12.103 3.995 1.00 91.12 467 PHE A N 1
ATOM 3734 C CA . PHE A 1 467 ? -1.812 11.231 2.873 1.00 91.12 467 PHE A CA 1
ATOM 3735 C C . PHE A 1 467 ? -3.328 11.033 2.776 1.00 91.12 467 PHE A C 1
ATOM 3737 O O . PHE A 1 467 ? -3.885 11.054 1.679 1.00 91.12 467 PHE A O 1
ATOM 3744 N N . ARG A 1 468 ? -4.016 10.949 3.918 1.00 90.69 468 ARG A N 1
ATOM 3745 C CA . ARG A 1 468 ? -5.474 10.796 3.978 1.00 90.69 468 ARG A CA 1
ATOM 3746 C C . ARG A 1 468 ? -6.229 11.956 3.323 1.00 90.69 468 ARG A C 1
ATOM 3748 O O . ARG A 1 468 ? -7.263 11.719 2.699 1.00 90.69 468 ARG A O 1
ATOM 3755 N N . GLN A 1 469 ? -5.727 13.184 3.466 1.00 88.00 469 GLN A N 1
ATOM 3756 C CA . GLN A 1 469 ? -6.333 14.399 2.901 1.00 88.00 469 GLN A CA 1
ATOM 3757 C C . GLN A 1 469 ? -5.820 14.747 1.494 1.00 88.00 469 GLN A C 1
ATOM 3759 O O . GLN A 1 469 ? -6.326 15.686 0.887 1.00 88.00 469 GLN A O 1
ATOM 3764 N N . MET A 1 470 ? -4.813 14.037 0.970 1.00 93.44 470 MET A N 1
ATOM 3765 C CA . MET A 1 470 ? -4.278 14.324 -0.362 1.00 93.44 470 MET A CA 1
ATOM 3766 C C . MET A 1 470 ? -5.225 13.837 -1.461 1.00 93.44 470 MET A C 1
ATOM 3768 O O . MET A 1 470 ? -5.544 12.649 -1.563 1.00 93.44 470 MET A O 1
ATOM 3772 N N . ASP A 1 471 ? -5.573 14.744 -2.365 1.00 96.69 471 ASP A N 1
ATOM 3773 C CA . ASP A 1 471 ? -6.273 14.420 -3.606 1.00 96.69 471 ASP A CA 1
ATOM 3774 C C . ASP A 1 471 ? -5.297 14.107 -4.737 1.00 96.69 471 ASP A C 1
ATOM 3776 O O . ASP A 1 471 ? -5.541 13.205 -5.540 1.00 96.69 471 ASP A O 1
ATOM 3780 N N . ILE A 1 472 ? -4.189 14.855 -4.799 1.00 98.38 472 ILE A N 1
ATOM 3781 C CA . ILE A 1 472 ? -3.169 14.718 -5.839 1.00 98.38 472 ILE A CA 1
ATOM 3782 C C . ILE A 1 472 ? -1.795 14.532 -5.191 1.00 98.38 472 ILE A C 1
ATOM 3784 O O . ILE A 1 472 ? -1.246 15.450 -4.581 1.00 98.38 472 ILE A O 1
ATOM 3788 N N . HIS A 1 473 ? -1.220 13.345 -5.361 1.00 97.88 473 HIS A N 1
ATOM 3789 C CA . HIS A 1 473 ? 0.100 12.987 -4.849 1.00 97.88 473 HIS A CA 1
ATOM 3790 C C . HIS A 1 473 ? 1.156 13.070 -5.953 1.00 97.88 473 HIS A C 1
ATOM 3792 O O . HIS A 1 473 ? 1.159 12.251 -6.870 1.00 97.88 473 HIS A O 1
ATOM 3798 N N . ILE A 1 474 ? 2.061 14.045 -5.869 1.00 98.00 474 ILE A N 1
ATOM 3799 C CA . ILE A 1 474 ? 3.059 14.333 -6.904 1.00 98.00 474 ILE A CA 1
ATOM 3800 C C . ILE A 1 474 ? 4.442 13.978 -6.370 1.00 98.00 474 ILE A C 1
ATOM 3802 O O . ILE A 1 474 ? 4.898 14.540 -5.373 1.00 98.00 474 ILE A O 1
ATOM 3806 N N . THR A 1 475 ? 5.141 13.061 -7.030 1.00 94.50 475 THR A N 1
ATOM 3807 C CA . THR A 1 475 ? 6.458 12.621 -6.560 1.00 94.50 475 THR A CA 1
ATOM 3808 C C . THR A 1 475 ? 7.324 12.062 -7.685 1.00 94.50 475 THR A C 1
ATOM 3810 O O . THR A 1 475 ? 6.900 11.991 -8.830 1.00 94.50 475 THR A O 1
ATOM 3813 N N . GLY A 1 476 ? 8.564 11.712 -7.364 1.00 92.12 476 GLY A N 1
ATOM 3814 C CA . GLY A 1 476 ? 9.429 10.883 -8.203 1.00 92.12 476 GLY A CA 1
ATOM 3815 C C . GLY A 1 476 ? 9.612 9.497 -7.576 1.00 92.12 476 GLY A C 1
ATOM 3816 O O . GLY A 1 476 ? 9.125 9.262 -6.466 1.00 92.12 476 GLY A O 1
ATOM 3817 N N . PRO A 1 477 ? 10.379 8.607 -8.217 1.00 90.31 477 PRO A N 1
ATOM 3818 C CA . PRO A 1 477 ? 10.482 7.223 -7.778 1.00 90.31 477 PRO A CA 1
ATOM 3819 C C . PRO A 1 477 ? 11.243 7.024 -6.461 1.00 90.31 477 PRO A C 1
ATOM 3821 O O . PRO A 1 477 ? 12.002 7.894 -5.997 1.00 90.31 477 PRO A O 1
ATOM 3824 N N . GLY A 1 478 ? 11.044 5.848 -5.872 1.00 86.00 478 GLY A N 1
ATOM 3825 C CA . GLY A 1 478 ? 11.540 5.379 -4.581 1.00 86.00 478 GLY A CA 1
ATOM 3826 C C . GLY A 1 478 ? 10.472 5.389 -3.482 1.00 86.00 478 GLY A C 1
ATOM 3827 O O . GLY A 1 478 ? 9.275 5.483 -3.742 1.00 86.00 478 GLY A O 1
ATOM 3828 N N . THR A 1 479 ? 10.917 5.385 -2.222 1.00 84.06 479 THR A N 1
ATOM 3829 C CA . THR A 1 479 ? 10.082 5.351 -1.002 1.00 84.06 479 THR A CA 1
ATOM 3830 C C . THR A 1 479 ? 8.858 6.270 -1.041 1.00 84.06 479 THR A C 1
ATOM 3832 O O . THR A 1 479 ? 7.788 5.905 -0.575 1.00 84.06 479 THR A O 1
ATOM 3835 N N . ARG A 1 480 ? 8.983 7.463 -1.628 1.00 86.00 480 ARG A N 1
ATOM 3836 C CA . ARG A 1 480 ? 7.895 8.453 -1.693 1.00 86.00 480 ARG A CA 1
ATOM 3837 C C . ARG A 1 480 ? 6.750 8.010 -2.597 1.00 86.00 480 ARG A C 1
ATOM 3839 O O . ARG A 1 480 ? 5.597 8.219 -2.251 1.00 86.00 480 ARG A O 1
ATOM 3846 N N . GLN A 1 481 ? 7.060 7.354 -3.711 1.00 89.88 481 GLN A N 1
ATOM 3847 C CA . GLN A 1 481 ? 6.064 6.762 -4.598 1.00 89.88 481 GLN A CA 1
ATOM 3848 C C . GLN A 1 481 ? 5.330 5.602 -3.928 1.00 89.88 481 GLN A C 1
ATOM 3850 O O . GLN A 1 481 ? 4.148 5.408 -4.193 1.00 89.88 481 GLN A O 1
ATOM 3855 N N . MET A 1 482 ? 5.983 4.867 -3.029 1.00 90.00 482 MET A N 1
ATOM 3856 C CA . MET A 1 482 ? 5.352 3.754 -2.318 1.00 90.00 482 MET A CA 1
ATOM 3857 C C . MET A 1 482 ? 4.213 4.209 -1.391 1.00 90.00 482 MET A C 1
ATOM 3859 O O . MET A 1 482 ? 3.204 3.520 -1.294 1.00 90.00 482 MET A O 1
ATOM 3863 N N . TYR A 1 483 ? 4.300 5.408 -0.801 1.00 90.00 483 TYR A N 1
ATOM 3864 C CA . TYR A 1 483 ? 3.239 5.955 0.060 1.00 90.00 483 TYR A CA 1
ATOM 3865 C C . TYR A 1 483 ? 1.900 6.204 -0.645 1.00 90.00 483 TYR A C 1
ATOM 3867 O O . TYR A 1 483 ? 0.892 6.431 0.024 1.00 90.00 483 TYR A O 1
ATOM 3875 N N . GLN A 1 484 ? 1.850 6.142 -1.979 1.00 93.12 484 GLN A N 1
ATOM 3876 C CA . GLN A 1 484 ? 0.600 6.296 -2.722 1.00 93.12 484 GLN A CA 1
ATOM 3877 C C . GLN A 1 484 ? -0.487 5.294 -2.291 1.00 93.12 484 GLN A C 1
ATOM 3879 O O . GLN A 1 484 ? -1.671 5.591 -2.421 1.00 93.12 484 GLN A O 1
ATOM 3884 N N . THR A 1 485 ? -0.107 4.137 -1.735 1.00 93.94 485 THR A N 1
ATOM 3885 C CA . THR A 1 485 ? -1.051 3.141 -1.204 1.00 93.94 485 THR A CA 1
ATOM 3886 C C . THR A 1 485 ? -1.869 3.669 -0.027 1.00 93.94 485 THR A C 1
ATOM 3888 O O . THR A 1 485 ? -2.891 3.083 0.301 1.00 93.94 485 THR A O 1
ATOM 3891 N N . PHE A 1 486 ? -1.426 4.747 0.632 1.00 95.19 486 PHE A N 1
ATOM 3892 C CA . PHE A 1 486 ? -2.109 5.355 1.776 1.00 95.19 486 PHE A CA 1
ATOM 3893 C C . PHE A 1 486 ? -3.093 6.464 1.397 1.00 95.19 486 PHE A C 1
ATOM 3895 O O . PHE A 1 486 ? -3.750 7.027 2.268 1.00 95.19 486 PHE A O 1
ATOM 3902 N N . LEU A 1 487 ? -3.220 6.774 0.108 1.00 95.81 487 LEU A N 1
ATOM 3903 C CA . LEU A 1 487 ? -4.177 7.764 -0.369 1.00 95.81 487 LEU A CA 1
ATOM 3904 C C . LEU A 1 487 ? -5.623 7.273 -0.209 1.00 95.81 487 LEU A C 1
ATOM 3906 O O . LEU A 1 487 ? -5.911 6.071 -0.198 1.00 95.81 487 LEU A O 1
ATOM 3910 N N . SER A 1 488 ? -6.540 8.236 -0.119 1.00 94.06 488 SER A N 1
ATOM 3911 C CA . SER A 1 488 ? -7.981 7.985 -0.194 1.00 94.06 488 SER A CA 1
ATOM 3912 C C . SER A 1 488 ? -8.392 7.449 -1.571 1.00 94.06 488 SER A C 1
ATOM 3914 O O . SER A 1 488 ? -7.756 7.744 -2.586 1.00 94.06 488 SER A O 1
ATOM 3916 N N . ASP A 1 489 ? -9.488 6.687 -1.624 1.00 95.50 489 ASP A N 1
ATOM 3917 C CA . ASP A 1 489 ? -10.018 6.168 -2.888 1.00 95.50 489 ASP A CA 1
ATOM 3918 C C . ASP A 1 489 ? -10.376 7.328 -3.816 1.00 95.50 489 ASP A C 1
ATOM 3920 O O . ASP A 1 489 ? -10.916 8.337 -3.377 1.00 95.50 489 ASP A O 1
ATOM 3924 N N . GLY A 1 490 ? -10.113 7.220 -5.111 1.00 95.94 490 GLY A N 1
ATOM 3925 C CA . GLY A 1 490 ? -10.372 8.286 -6.073 1.00 95.94 490 GLY A CA 1
ATOM 3926 C C . GLY A 1 490 ? -9.314 9.392 -6.124 1.00 95.94 490 GLY A C 1
ATOM 3927 O O . GLY A 1 490 ? -9.496 10.344 -6.884 1.00 95.94 490 GLY A O 1
ATOM 3928 N N . SER A 1 491 ? -8.228 9.296 -5.352 1.00 97.50 491 SER A N 1
ATOM 3929 C CA . SER A 1 491 ? -7.069 10.183 -5.501 1.00 97.50 491 SER A CA 1
ATOM 3930 C C . SER A 1 491 ? -6.273 9.869 -6.777 1.00 97.50 491 SER A C 1
ATOM 3932 O O . SER A 1 491 ? -6.350 8.774 -7.345 1.00 97.50 491 SER A O 1
ATOM 3934 N N . VAL A 1 492 ? -5.491 10.845 -7.241 1.00 98.44 492 VAL A N 1
ATOM 3935 C CA . VAL A 1 492 ? -4.592 10.708 -8.397 1.00 98.44 492 VAL A CA 1
ATOM 3936 C C . VAL A 1 492 ? -3.147 10.823 -7.930 1.00 98.44 492 VAL A C 1
ATOM 3938 O O . VAL A 1 492 ? -2.808 11.712 -7.151 1.00 98.44 492 VAL A O 1
ATOM 3941 N N . THR A 1 493 ? -2.265 9.971 -8.442 1.00 98.19 493 THR A N 1
ATOM 3942 C CA . THR A 1 493 ? -0.820 10.152 -8.296 1.00 98.19 493 THR A CA 1
ATOM 3943 C C . THR A 1 493 ? -0.193 10.607 -9.610 1.00 98.19 493 THR A C 1
ATOM 3945 O O . THR A 1 493 ? -0.573 10.149 -10.684 1.00 98.19 493 THR A O 1
ATOM 3948 N N . ILE A 1 494 ? 0.767 11.525 -9.528 1.00 98.62 494 ILE A N 1
ATOM 3949 C CA . ILE A 1 494 ? 1.586 11.984 -10.647 1.00 98.62 494 ILE A CA 1
ATOM 3950 C C . ILE A 1 494 ? 3.032 11.576 -10.360 1.00 98.62 494 ILE A C 1
ATOM 3952 O O . ILE A 1 494 ? 3.664 12.117 -9.449 1.00 98.62 494 ILE A O 1
ATOM 3956 N N . ASN A 1 495 ? 3.570 10.658 -11.159 1.00 97.62 495 ASN A N 1
ATOM 3957 C CA . ASN A 1 495 ? 4.975 10.278 -11.109 1.00 97.62 495 ASN A CA 1
ATOM 3958 C C . ASN A 1 495 ? 5.787 11.111 -12.110 1.00 97.62 495 ASN A C 1
ATOM 3960 O O . ASN A 1 495 ? 5.650 10.987 -13.330 1.00 97.62 495 ASN A O 1
ATOM 3964 N N . LEU A 1 496 ? 6.653 11.969 -11.578 1.00 97.38 496 LEU A N 1
ATOM 3965 C CA . LEU A 1 496 ? 7.549 12.830 -12.338 1.00 97.38 496 LEU A CA 1
ATOM 3966 C C . LEU A 1 496 ? 8.784 12.098 -12.871 1.00 97.38 496 LEU A C 1
ATOM 3968 O O . LEU A 1 496 ? 9.527 12.682 -13.648 1.00 97.38 496 LEU A O 1
ATOM 3972 N N . GLY A 1 497 ? 9.011 10.842 -12.491 1.00 93.81 497 GLY A N 1
ATOM 3973 C CA . GLY A 1 497 ? 10.116 10.018 -12.969 1.00 93.81 497 GLY A CA 1
ATOM 3974 C C . GLY A 1 497 ? 11.498 10.451 -12.464 1.00 93.81 497 GLY A C 1
ATOM 3975 O O . GLY A 1 497 ? 11.719 11.550 -11.939 1.00 93.81 497 GLY A O 1
ATOM 3976 N N . GLY A 1 498 ? 12.458 9.553 -12.630 1.00 90.06 498 GLY A N 1
ATOM 3977 C CA . GLY A 1 498 ? 13.886 9.764 -12.448 1.00 90.06 498 GLY A CA 1
ATOM 3978 C C . GLY A 1 498 ? 14.634 9.726 -13.778 1.00 90.06 498 GLY A C 1
ATOM 3979 O O . GLY A 1 498 ? 14.061 9.450 -14.832 1.00 90.06 498 GLY A O 1
ATOM 3980 N N . ILE A 1 499 ? 15.930 10.009 -13.704 1.00 87.00 499 ILE A N 1
ATOM 3981 C CA . ILE A 1 499 ? 16.873 9.826 -14.808 1.00 87.00 499 ILE A CA 1
ATOM 3982 C C . ILE A 1 499 ? 17.821 8.707 -14.383 1.00 87.00 499 ILE A C 1
ATOM 3984 O O . ILE A 1 499 ? 18.406 8.799 -13.299 1.00 87.00 499 ILE A O 1
ATOM 3988 N N . ARG A 1 500 ? 17.966 7.662 -15.204 1.00 77.50 500 ARG A N 1
ATOM 3989 C CA . ARG A 1 500 ? 19.001 6.641 -15.007 1.00 77.50 500 ARG A CA 1
ATOM 3990 C C . ARG A 1 500 ? 20.164 6.896 -15.970 1.00 77.50 500 ARG A C 1
ATOM 3992 O O . ARG A 1 500 ? 19.917 7.091 -17.163 1.00 77.50 500 ARG A O 1
ATOM 3999 N N . PRO A 1 501 ? 21.413 6.948 -15.472 1.00 64.38 501 PRO A N 1
ATOM 4000 C CA . PRO A 1 501 ? 22.585 7.072 -16.327 1.00 64.38 501 PRO A CA 1
ATOM 4001 C C . PRO A 1 501 ? 22.815 5.777 -17.113 1.00 64.38 501 PRO A C 1
ATOM 4003 O O . PRO A 1 501 ? 22.442 4.694 -16.668 1.00 64.38 501 PRO A O 1
ATOM 4006 N N . PHE A 1 502 ? 23.463 5.891 -18.271 1.00 52.81 502 PHE A N 1
ATOM 4007 C CA . PHE A 1 502 ? 23.951 4.743 -19.031 1.00 52.81 502 PHE A CA 1
ATOM 4008 C C . PHE A 1 502 ? 25.380 4.434 -18.552 1.00 52.81 502 PHE A C 1
ATOM 4010 O O . PHE A 1 502 ? 26.316 5.148 -18.917 1.00 52.81 502 PHE A O 1
ATOM 4017 N N . GLY A 1 503 ? 25.559 3.414 -17.706 1.00 53.81 503 GLY A N 1
ATOM 4018 C CA . GLY A 1 503 ? 26.852 3.105 -17.073 1.00 53.81 503 GLY A CA 1
ATOM 4019 C C . GLY A 1 503 ? 27.202 4.004 -15.872 1.00 53.81 503 GLY A C 1
ATOM 4020 O O . GLY A 1 503 ? 26.320 4.468 -15.153 1.00 53.81 503 GLY A O 1
ATOM 4021 N N . THR A 1 504 ? 28.498 4.232 -15.619 1.00 39.16 504 THR A N 1
ATOM 4022 C CA . THR A 1 504 ? 29.007 4.969 -14.438 1.00 39.16 504 THR A CA 1
ATOM 4023 C C . THR A 1 504 ? 29.045 6.492 -14.599 1.00 39.16 504 THR A C 1
ATOM 4025 O O . THR A 1 504 ? 29.407 7.192 -13.655 1.00 39.16 504 THR A O 1
ATOM 4028 N N . GLU A 1 505 ? 28.672 7.027 -15.765 1.00 37.44 505 GLU A N 1
ATOM 4029 C CA . GLU A 1 505 ? 28.745 8.459 -16.069 1.00 37.44 505 GLU A CA 1
ATOM 4030 C C . GLU A 1 505 ? 27.407 9.004 -16.595 1.00 37.44 505 GLU A C 1
ATOM 4032 O O . GLU A 1 505 ? 26.693 8.347 -17.356 1.00 37.44 505 GLU A O 1
ATOM 4037 N N . ASN A 1 506 ? 27.076 10.244 -16.211 1.00 43.34 506 ASN A N 1
ATOM 4038 C CA . ASN A 1 506 ? 25.942 11.006 -16.746 1.00 43.34 506 ASN A CA 1
ATOM 4039 C C . ASN A 1 506 ? 26.225 11.412 -18.205 1.00 43.34 506 ASN A C 1
ATOM 4041 O O . ASN A 1 506 ? 26.583 12.553 -18.490 1.00 43.34 506 ASN A O 1
ATOM 4045 N N . THR A 1 507 ? 26.104 10.459 -19.126 1.00 50.94 507 THR A N 1
ATOM 4046 C CA . THR A 1 507 ? 26.293 10.663 -20.568 1.00 50.94 507 THR A CA 1
ATOM 4047 C C . THR A 1 507 ? 24.981 11.051 -21.265 1.00 50.94 507 THR A C 1
ATOM 4049 O O . THR A 1 507 ? 23.892 10.919 -20.703 1.00 50.94 507 THR A O 1
ATOM 4052 N N . GLU A 1 508 ? 25.058 11.473 -22.534 1.00 50.84 508 GLU A N 1
ATOM 4053 C CA . GLU A 1 508 ? 23.899 11.762 -23.408 1.00 50.84 508 GLU A CA 1
ATOM 4054 C C . GLU A 1 508 ? 22.944 10.568 -23.636 1.00 50.84 508 GLU A C 1
ATOM 4056 O O . GLU A 1 508 ? 21.924 10.714 -24.311 1.00 50.84 508 GLU A O 1
ATOM 4061 N N . ARG A 1 509 ? 23.268 9.389 -23.090 1.00 61.84 509 ARG A N 1
ATOM 4062 C CA . ARG A 1 509 ? 22.496 8.143 -23.190 1.00 61.84 509 ARG A CA 1
ATOM 4063 C C . ARG A 1 509 ? 21.554 7.899 -22.004 1.00 61.84 509 ARG A C 1
ATOM 4065 O O . ARG A 1 509 ? 20.945 6.836 -21.927 1.00 61.84 509 ARG A O 1
ATOM 4072 N N . ALA A 1 510 ? 21.446 8.840 -21.067 1.00 74.50 510 ALA A N 1
ATOM 4073 C CA . ALA A 1 510 ? 20.531 8.711 -19.939 1.00 74.50 510 ALA A CA 1
ATOM 4074 C C . ALA A 1 510 ? 19.065 8.630 -20.403 1.00 74.50 510 ALA A C 1
ATOM 4076 O O . ALA A 1 510 ? 18.643 9.358 -21.306 1.00 74.50 510 ALA A O 1
ATOM 4077 N N . TYR A 1 511 ? 18.280 7.772 -19.758 1.00 82.44 511 TYR A N 1
ATOM 4078 C CA . TYR A 1 511 ? 16.871 7.553 -20.083 1.00 82.44 511 TYR A CA 1
ATOM 4079 C C . TYR A 1 511 ? 15.977 7.763 -18.861 1.00 82.44 511 TYR A C 1
ATOM 4081 O O . TYR A 1 511 ? 16.422 7.846 -17.710 1.00 82.44 511 TYR A O 1
ATOM 4089 N N . SER A 1 512 ? 14.693 7.942 -19.146 1.00 88.88 512 SER A N 1
ATOM 4090 C CA . SER A 1 512 ? 13.671 8.226 -18.147 1.00 88.88 512 SER A CA 1
ATOM 4091 C C . SER A 1 512 ? 13.230 6.928 -17.486 1.00 88.88 512 SER A C 1
ATOM 4093 O O . SER A 1 512 ? 13.144 5.903 -18.150 1.00 88.88 512 SER A O 1
ATOM 4095 N N . SER A 1 513 ? 12.939 6.974 -16.190 1.00 88.94 513 SER A N 1
ATOM 4096 C CA . SER A 1 513 ? 12.524 5.785 -15.448 1.00 88.94 513 SER A CA 1
ATOM 4097 C C . SER A 1 513 ? 11.498 6.132 -14.379 1.00 88.94 513 SER A C 1
ATOM 4099 O O . SER A 1 513 ? 11.617 7.156 -13.700 1.00 88.94 513 SER A O 1
ATOM 4101 N N . TYR A 1 514 ? 10.482 5.285 -14.240 1.00 92.00 514 TYR A N 1
ATOM 4102 C CA . TYR A 1 514 ? 9.401 5.437 -13.262 1.00 92.00 514 TYR A CA 1
ATOM 4103 C C . TYR A 1 514 ? 9.503 4.433 -12.111 1.00 92.00 514 TYR A C 1
ATOM 4105 O O . TYR A 1 514 ? 8.780 4.596 -11.125 1.00 92.00 514 TYR A O 1
ATOM 4113 N N . LEU A 1 515 ? 10.403 3.449 -12.235 1.00 88.75 515 LEU A N 1
ATOM 4114 C CA . LEU A 1 515 ? 10.761 2.413 -11.270 1.00 88.75 515 LEU A CA 1
ATOM 4115 C C . LEU A 1 515 ? 9.531 1.712 -10.689 1.00 88.75 515 LEU A C 1
ATOM 4117 O O . LEU A 1 515 ? 8.970 0.812 -11.309 1.00 88.75 515 LEU A O 1
ATOM 4121 N N . GLU A 1 516 ? 9.062 2.132 -9.516 1.00 89.81 516 GLU A N 1
ATOM 4122 C CA . GLU A 1 516 ? 8.031 1.438 -8.747 1.00 89.81 516 GLU A CA 1
ATOM 4123 C C . GLU A 1 516 ? 6.605 1.646 -9.298 1.00 89.81 516 GLU A C 1
ATOM 4125 O O . GLU A 1 516 ? 5.645 1.806 -8.542 1.00 89.81 516 GLU A O 1
ATOM 4130 N N . GLN A 1 517 ? 6.425 1.713 -10.623 1.00 91.12 517 GLN A N 1
ATOM 4131 C CA . GLN A 1 517 ? 5.113 1.921 -11.252 1.00 91.12 517 GLN A CA 1
ATOM 4132 C C . GLN A 1 517 ? 4.128 0.775 -10.973 1.00 91.12 517 GLN A C 1
ATOM 4134 O O . GLN A 1 517 ? 2.919 1.006 -10.944 1.00 91.12 517 GLN A O 1
ATOM 4139 N N . TYR A 1 518 ? 4.642 -0.415 -10.639 1.00 90.81 518 TYR A N 1
ATOM 4140 C CA . TYR A 1 518 ? 3.850 -1.551 -10.159 1.00 90.81 518 TYR A CA 1
ATOM 4141 C C . TYR A 1 518 ? 3.042 -1.232 -8.888 1.00 90.81 518 TYR A C 1
ATOM 4143 O O . TYR A 1 518 ? 1.995 -1.830 -8.642 1.00 90.81 518 TYR A O 1
ATOM 4151 N N . MET A 1 519 ? 3.491 -0.261 -8.083 1.00 92.62 519 MET A N 1
ATOM 4152 C CA . MET A 1 519 ? 2.748 0.220 -6.916 1.00 92.62 519 MET A CA 1
ATOM 4153 C C . MET A 1 519 ? 1.424 0.872 -7.327 1.00 92.62 519 MET A C 1
ATOM 4155 O O . MET A 1 519 ? 0.402 0.671 -6.675 1.00 92.62 519 MET A O 1
ATOM 4159 N N . THR A 1 520 ? 1.430 1.637 -8.421 1.00 94.44 520 THR A N 1
ATOM 4160 C CA . THR A 1 520 ? 0.251 2.355 -8.922 1.00 94.44 520 THR A CA 1
ATOM 4161 C C . THR A 1 520 ? -0.721 1.407 -9.615 1.00 94.44 520 THR A C 1
ATOM 4163 O O . THR A 1 520 ? -1.920 1.447 -9.344 1.00 94.44 520 THR A O 1
ATOM 4166 N N . SER A 1 521 ? -0.223 0.506 -10.464 1.00 93.81 521 SER A N 1
ATOM 4167 C CA . SER A 1 521 ? -1.055 -0.515 -11.119 1.00 93.81 521 SER A CA 1
ATOM 4168 C C . SER A 1 521 ? -1.647 -1.522 -10.132 1.00 93.81 521 SER A C 1
ATOM 4170 O O . SER A 1 521 ? -2.749 -2.016 -10.349 1.00 93.81 521 SER A O 1
ATOM 4172 N N . GLY A 1 522 ? -0.948 -1.790 -9.028 1.00 93.12 522 GLY A N 1
ATOM 4173 C CA . GLY A 1 522 ? -1.416 -2.659 -7.956 1.00 93.12 522 GLY A CA 1
ATOM 4174 C C . GLY A 1 522 ? -2.234 -1.968 -6.861 1.00 93.12 522 GLY A C 1
ATOM 4175 O O . GLY A 1 522 ? -2.601 -2.629 -5.895 1.00 93.12 522 GLY A O 1
ATOM 4176 N N . THR A 1 523 ? -2.530 -0.669 -6.993 1.00 94.25 523 THR A N 1
ATOM 4177 C CA . THR A 1 523 ? -3.430 0.065 -6.089 1.00 94.25 523 THR A CA 1
ATOM 4178 C C . THR A 1 523 ? -4.703 0.443 -6.855 1.00 94.25 523 THR A C 1
ATOM 4180 O O . THR A 1 523 ? -4.775 1.527 -7.438 1.00 94.25 523 THR A O 1
ATOM 4183 N N . PRO A 1 524 ? -5.732 -0.424 -6.877 1.00 92.75 524 PRO A N 1
ATOM 4184 C CA . PRO A 1 524 ? -6.868 -0.275 -7.787 1.00 92.75 524 PRO A CA 1
ATOM 4185 C C . PRO A 1 524 ? -7.794 0.904 -7.454 1.00 92.75 524 PRO A C 1
ATOM 4187 O O . PRO A 1 524 ? -8.698 1.200 -8.227 1.00 92.75 524 PRO A O 1
ATOM 4190 N N . TYR A 1 525 ? -7.597 1.604 -6.336 1.00 95.62 525 TYR A N 1
ATOM 4191 C CA . TYR A 1 525 ? -8.468 2.711 -5.924 1.00 95.62 525 TYR A CA 1
ATOM 4192 C C . TYR A 1 525 ? -7.909 4.098 -6.229 1.00 95.62 525 TYR A C 1
ATOM 4194 O O . TYR A 1 525 ? -8.547 5.094 -5.900 1.00 95.62 525 TYR A O 1
ATOM 4202 N N . ILE A 1 526 ? -6.747 4.191 -6.873 1.00 96.69 526 ILE A N 1
ATOM 4203 C CA . ILE A 1 526 ? -6.152 5.464 -7.294 1.00 96.69 526 ILE A CA 1
ATOM 4204 C C . ILE A 1 526 ? -5.843 5.439 -8.786 1.00 96.69 526 ILE A C 1
ATOM 4206 O O . ILE A 1 526 ? -5.704 4.374 -9.389 1.00 96.69 526 ILE A O 1
ATOM 4210 N N . LYS A 1 527 ? -5.703 6.620 -9.387 1.00 97.88 527 LYS A N 1
ATOM 4211 C CA . LYS A 1 527 ? -5.327 6.760 -10.798 1.00 97.88 527 LYS A CA 1
ATOM 4212 C C . LYS A 1 527 ? -3.892 7.266 -10.938 1.00 97.88 527 LYS A C 1
ATOM 4214 O O . LYS A 1 527 ? -3.517 8.241 -10.292 1.00 97.88 527 LYS A O 1
ATOM 4219 N N . GLY A 1 528 ? -3.106 6.624 -11.796 1.00 97.62 528 GLY A N 1
ATOM 4220 C CA . GLY A 1 528 ? -1.742 7.028 -12.136 1.00 97.62 528 GLY A CA 1
ATOM 4221 C C . GLY A 1 528 ? -1.674 7.980 -13.326 1.00 97.62 528 GLY A C 1
ATOM 4222 O O . GLY A 1 528 ? -2.355 7.782 -14.330 1.00 97.62 528 GLY A O 1
ATOM 4223 N N . LEU A 1 529 ? -0.817 8.995 -13.227 1.00 98.38 529 LEU A N 1
ATOM 4224 C CA . LEU A 1 529 ? -0.354 9.837 -14.327 1.00 98.38 529 LEU A CA 1
ATOM 4225 C C . LEU A 1 529 ? 1.173 9.909 -14.303 1.00 98.38 529 LEU A C 1
ATOM 4227 O O . LEU A 1 529 ? 1.794 9.888 -13.241 1.00 98.38 529 LEU A O 1
ATOM 4231 N N . TYR A 1 530 ? 1.777 10.058 -15.477 1.00 98.00 530 TYR A N 1
ATOM 4232 C CA . TYR A 1 530 ? 3.226 10.013 -15.640 1.00 98.00 530 TYR A CA 1
ATOM 4233 C C . TYR A 1 530 ? 3.713 11.219 -16.427 1.00 98.00 530 TYR A C 1
ATOM 4235 O O . TYR A 1 530 ? 3.107 11.616 -17.425 1.00 98.00 530 TYR A O 1
ATOM 4243 N N . TYR A 1 531 ? 4.823 11.806 -15.985 1.00 97.75 531 TYR A N 1
ATOM 4244 C CA . TYR A 1 531 ? 5.493 12.846 -16.755 1.00 97.75 531 TYR A CA 1
ATOM 4245 C C . TYR A 1 531 ? 5.978 12.272 -18.087 1.00 97.75 531 TYR A C 1
ATOM 4247 O O . TYR A 1 531 ? 6.511 11.170 -18.065 1.00 97.75 531 TYR A O 1
ATOM 4255 N N . PRO A 1 532 ? 5.840 12.960 -19.235 1.00 95.50 532 PRO A N 1
ATOM 4256 C CA . PRO A 1 532 ? 6.111 12.354 -20.540 1.00 95.50 532 PRO A CA 1
ATOM 4257 C C . PRO A 1 532 ? 7.511 11.721 -20.660 1.00 95.50 532 PRO A C 1
ATOM 4259 O O . PRO A 1 532 ? 8.528 12.394 -20.469 1.00 95.50 532 PRO A O 1
ATOM 4262 N N . ILE A 1 533 ? 7.561 10.434 -21.029 1.00 91.62 533 ILE A N 1
ATOM 4263 C CA . ILE A 1 533 ? 8.788 9.612 -21.032 1.00 91.62 533 ILE A CA 1
ATOM 4264 C C . ILE A 1 533 ? 9.897 10.192 -21.919 1.00 91.62 533 ILE A C 1
ATOM 4266 O O . ILE A 1 533 ? 11.062 10.232 -21.528 1.00 91.62 533 ILE A O 1
ATOM 4270 N N . ASN A 1 534 ? 9.529 10.759 -23.069 1.00 90.19 534 ASN A N 1
ATOM 4271 C CA . ASN A 1 534 ? 10.466 11.379 -24.011 1.00 90.19 534 ASN A CA 1
ATOM 4272 C C . ASN A 1 534 ? 10.908 12.793 -23.602 1.00 90.19 534 ASN A C 1
ATOM 4274 O O . ASN A 1 534 ? 11.789 13.364 -24.240 1.00 90.19 534 ASN A O 1
ATOM 4278 N N . GLU A 1 535 ? 10.294 13.387 -22.579 1.00 90.81 535 GLU A N 1
ATOM 4279 C CA . GLU A 1 535 ? 10.639 14.733 -22.112 1.00 90.81 535 GLU A CA 1
ATOM 4280 C C . GLU A 1 535 ? 11.413 14.697 -20.797 1.00 90.81 535 GLU A C 1
ATOM 4282 O O . GLU A 1 535 ? 12.214 15.592 -20.536 1.00 90.81 535 GLU A O 1
ATOM 4287 N N . ARG A 1 536 ? 11.227 13.659 -19.972 1.00 90.88 536 ARG A N 1
ATOM 4288 C CA . ARG A 1 536 ? 11.801 13.617 -18.622 1.00 90.88 536 ARG A CA 1
ATOM 4289 C C . ARG A 1 536 ? 13.335 13.691 -18.590 1.00 90.88 536 ARG A C 1
ATOM 4291 O O . ARG A 1 536 ? 13.878 14.380 -17.722 1.00 90.88 536 ARG A O 1
ATOM 4298 N N . HIS A 1 537 ? 14.030 13.058 -19.537 1.00 86.56 537 HIS A N 1
ATOM 4299 C CA . HIS A 1 537 ? 15.494 13.131 -19.655 1.00 86.56 537 HIS A CA 1
ATOM 4300 C C . HIS A 1 537 ? 16.020 14.552 -19.957 1.00 86.56 537 HIS A C 1
ATOM 4302 O O . HIS A 1 537 ? 17.179 14.843 -19.682 1.00 86.56 537 HIS A O 1
ATOM 4308 N N . LYS A 1 538 ? 15.175 15.463 -20.470 1.00 88.38 538 LYS A N 1
ATOM 4309 C CA . LYS A 1 538 ? 15.507 16.882 -20.735 1.00 88.38 538 LYS A CA 1
ATOM 4310 C C . LYS A 1 538 ? 15.287 17.793 -19.514 1.00 88.38 538 LYS A C 1
ATOM 4312 O O . LYS A 1 538 ? 15.373 19.023 -19.628 1.00 88.38 538 LYS A O 1
ATOM 4317 N N . GLY A 1 539 ? 14.960 17.200 -18.367 1.00 91.19 539 GLY A N 1
ATOM 4318 C CA . GLY A 1 539 ? 14.554 17.895 -17.149 1.00 91.19 539 GLY A CA 1
ATOM 4319 C C . GLY A 1 539 ? 13.057 18.205 -17.104 1.00 91.19 539 GLY A C 1
ATOM 4320 O O . GLY A 1 539 ? 12.357 18.217 -18.120 1.00 91.19 539 GLY A O 1
ATOM 4321 N N . ILE A 1 540 ? 12.563 18.459 -15.898 1.00 96.25 540 ILE A N 1
ATOM 4322 C CA . ILE A 1 540 ? 11.165 18.805 -15.645 1.00 96.25 540 ILE A CA 1
ATOM 4323 C C . ILE A 1 540 ? 10.897 20.234 -16.128 1.00 96.25 540 ILE A C 1
ATOM 4325 O O . ILE A 1 540 ? 11.724 21.124 -15.950 1.00 96.25 540 ILE A O 1
ATOM 4329 N N . LYS A 1 541 ? 9.743 20.452 -16.764 1.00 98.06 541 LYS A N 1
ATOM 4330 C CA . LYS A 1 541 ? 9.293 21.751 -17.278 1.00 98.06 541 LYS A CA 1
ATOM 4331 C C . LYS A 1 541 ? 8.015 22.182 -16.577 1.00 98.06 541 LYS A C 1
ATOM 4333 O O . LYS A 1 541 ? 7.063 21.404 -16.488 1.00 98.06 541 LYS A O 1
ATOM 4338 N N . LYS A 1 542 ? 7.957 23.452 -16.175 1.00 98.25 542 LYS A N 1
ATOM 4339 C CA . LYS A 1 542 ? 6.825 24.088 -15.491 1.00 98.25 542 LYS A CA 1
ATOM 4340 C C . LYS A 1 542 ? 5.491 23.774 -16.166 1.00 98.25 542 LYS A C 1
ATOM 4342 O O . LYS A 1 542 ? 4.556 23.311 -15.520 1.00 98.25 542 LYS A O 1
ATOM 4347 N N . ASN A 1 543 ? 5.407 24.001 -17.477 1.00 98.12 543 ASN A N 1
ATOM 4348 C CA . ASN A 1 543 ? 4.152 23.873 -18.221 1.00 98.12 543 ASN A CA 1
ATOM 4349 C C . ASN A 1 543 ? 3.627 22.429 -18.254 1.00 98.12 543 ASN A C 1
ATOM 4351 O O . ASN A 1 543 ? 2.415 22.227 -18.202 1.00 98.12 543 ASN A O 1
ATOM 4355 N N . GLU A 1 544 ? 4.514 21.430 -18.284 1.00 98.44 544 GLU A N 1
ATOM 4356 C CA . GLU A 1 544 ? 4.108 20.021 -18.224 1.00 98.44 544 GLU A CA 1
ATOM 4357 C C . GLU A 1 544 ? 3.634 19.633 -16.818 1.00 98.44 544 GLU A C 1
ATOM 4359 O O . GLU A 1 544 ? 2.631 18.935 -16.685 1.00 98.44 544 GLU A O 1
ATOM 4364 N N . VAL A 1 545 ? 4.267 20.152 -15.757 1.00 98.44 545 VAL A N 1
ATOM 4365 C CA . VAL A 1 545 ? 3.782 19.962 -14.376 1.00 98.44 545 VAL A CA 1
ATOM 4366 C C . VAL A 1 545 ? 2.386 20.570 -14.204 1.00 98.44 545 VAL A C 1
ATOM 4368 O O . VAL A 1 545 ? 1.484 19.904 -13.697 1.00 98.44 545 VAL A O 1
ATOM 4371 N N . ILE A 1 546 ? 2.168 21.799 -14.690 1.00 98.44 546 ILE A N 1
ATOM 4372 C CA . ILE A 1 546 ? 0.850 22.455 -14.657 1.00 98.44 546 ILE A CA 1
ATOM 4373 C C . ILE A 1 546 ? -0.193 21.622 -15.404 1.00 98.44 546 ILE A C 1
ATOM 4375 O O . ILE A 1 546 ? -1.301 21.413 -14.905 1.00 98.44 546 ILE A O 1
ATOM 4379 N N . LYS A 1 547 ? 0.154 21.131 -16.596 1.00 98.19 547 LYS A N 1
ATOM 4380 C CA . LYS A 1 547 ? -0.727 20.293 -17.411 1.00 98.19 547 LYS A CA 1
ATOM 4381 C C . LYS A 1 547 ? -1.133 19.015 -16.674 1.00 98.19 547 LYS A C 1
ATOM 4383 O O . LYS A 1 547 ? -2.323 18.712 -16.643 1.00 98.19 547 LYS A O 1
ATOM 4388 N N . LEU A 1 548 ? -0.190 18.314 -16.042 1.00 98.62 548 LEU A N 1
ATOM 4389 C CA . LEU A 1 548 ? -0.470 17.092 -15.281 1.00 98.62 548 LEU A CA 1
ATOM 4390 C C . LEU A 1 548 ? -1.358 17.358 -14.062 1.00 98.62 548 LEU A C 1
ATOM 4392 O O . LEU A 1 548 ? -2.322 16.628 -13.851 1.00 98.62 548 LEU A O 1
ATOM 4396 N N . ILE A 1 549 ? -1.098 18.422 -13.293 1.00 98.56 549 ILE A N 1
ATOM 4397 C CA . ILE A 1 549 ? -1.927 18.773 -12.124 1.00 98.56 549 ILE A CA 1
ATOM 4398 C C . ILE A 1 549 ? -3.355 19.125 -12.554 1.00 98.56 549 ILE A C 1
ATOM 4400 O O . ILE A 1 549 ? -4.323 18.713 -11.916 1.00 98.56 549 ILE A O 1
ATOM 4404 N N . ARG A 1 550 ? -3.506 19.848 -13.668 1.00 97.06 550 ARG A N 1
ATOM 4405 C CA . ARG A 1 550 ? -4.820 20.167 -14.244 1.00 97.06 550 ARG A CA 1
ATOM 4406 C C . ARG A 1 550 ? -5.546 18.932 -14.768 1.00 97.06 550 ARG A C 1
ATOM 4408 O O . ARG A 1 550 ? -6.756 18.826 -14.613 1.00 97.06 550 ARG A O 1
ATOM 4415 N N . GLN A 1 551 ? -4.823 18.007 -15.390 1.00 97.62 551 GLN A N 1
ATOM 4416 C CA . GLN A 1 551 ? -5.393 16.746 -15.848 1.00 97.62 551 GLN A CA 1
ATOM 4417 C C . GLN A 1 551 ? -5.854 15.894 -14.658 1.00 97.62 551 GLN A C 1
ATOM 4419 O O . GLN A 1 551 ? -6.977 15.399 -14.667 1.00 97.62 551 GLN A O 1
ATOM 4424 N N . ALA A 1 552 ? -5.031 15.778 -13.612 1.00 98.25 552 ALA A N 1
ATOM 4425 C CA . ALA A 1 552 ? -5.381 15.077 -12.380 1.00 98.25 552 ALA A CA 1
ATOM 4426 C C . ALA A 1 552 ? -6.640 15.662 -11.730 1.00 98.25 552 ALA A C 1
ATOM 4428 O O . ALA A 1 552 ? -7.567 14.923 -11.407 1.00 98.25 552 ALA A O 1
ATOM 4429 N N . SER A 1 553 ? -6.712 16.988 -11.593 1.00 96.56 553 SER A N 1
ATOM 4430 C CA . SER A 1 553 ? -7.874 17.643 -10.990 1.00 96.56 553 SER A CA 1
ATOM 4431 C C . SER A 1 553 ? -9.152 17.459 -11.807 1.00 96.56 553 SER A C 1
ATOM 4433 O O . SER A 1 553 ? -10.217 17.225 -11.240 1.00 96.56 553 SER A O 1
ATOM 4435 N N . GLN A 1 554 ? -9.062 17.494 -13.138 1.00 95.12 554 GLN A N 1
ATOM 4436 C CA . GLN A 1 554 ? -10.199 17.201 -14.011 1.00 95.12 554 GLN A CA 1
ATOM 4437 C C . GLN A 1 554 ? -10.669 15.751 -13.874 1.00 95.12 554 GLN A C 1
ATOM 4439 O O . GLN A 1 554 ? -11.866 15.533 -13.721 1.00 95.12 554 GLN A O 1
ATOM 4444 N N . ILE A 1 555 ? -9.749 14.783 -13.871 1.00 95.81 555 ILE A N 1
ATOM 4445 C CA . ILE A 1 555 ? -10.053 13.353 -13.694 1.00 95.81 555 ILE A CA 1
ATOM 4446 C C . ILE A 1 555 ? -10.780 13.107 -12.367 1.00 95.81 555 ILE A C 1
ATOM 4448 O O . ILE A 1 555 ? -11.788 12.403 -12.328 1.00 95.81 555 ILE A O 1
ATOM 4452 N N . ILE A 1 556 ? -10.302 13.724 -11.285 1.00 95.69 556 ILE A N 1
ATOM 4453 C CA . ILE A 1 556 ? -10.905 13.603 -9.955 1.00 95.69 556 ILE A CA 1
ATOM 4454 C C . ILE A 1 556 ? -12.352 14.104 -9.955 1.00 95.69 556 ILE A C 1
ATOM 4456 O O . ILE A 1 556 ? -13.236 13.414 -9.448 1.00 95.69 556 ILE A O 1
ATOM 4460 N N . LEU A 1 557 ? -12.591 15.287 -10.528 1.00 94.19 557 LEU A N 1
ATOM 4461 C CA . LEU A 1 557 ? -13.899 15.943 -10.504 1.00 94.19 557 LEU A CA 1
ATOM 4462 C C . LEU A 1 557 ? -14.898 15.356 -11.502 1.00 94.19 557 LEU A C 1
ATOM 4464 O O . LEU A 1 557 ? -16.086 15.301 -11.204 1.00 94.19 557 LEU A O 1
ATOM 4468 N N . GLN A 1 558 ? -14.439 14.928 -12.678 1.00 93.62 558 GLN A N 1
ATOM 4469 C CA . GLN A 1 558 ? -15.286 14.258 -13.671 1.00 93.62 558 GLN A CA 1
ATOM 4470 C C . GLN A 1 558 ? -15.632 12.830 -13.251 1.00 93.62 558 GLN A C 1
ATOM 4472 O O . GLN A 1 558 ? -16.694 12.328 -13.608 1.00 93.62 558 GLN A O 1
ATOM 4477 N N . GLY A 1 559 ? -14.753 12.197 -12.474 1.00 94.56 559 GLY A N 1
ATOM 4478 C CA . GLY A 1 559 ? -14.916 10.824 -12.042 1.00 94.56 559 GLY A CA 1
ATOM 4479 C C . GLY A 1 559 ? -14.201 9.841 -12.960 1.00 94.56 559 GLY A C 1
ATOM 4480 O O . GLY A 1 559 ? -14.314 9.904 -14.181 1.00 94.56 559 GLY A O 1
ATOM 4481 N N . PHE A 1 560 ? -13.516 8.874 -12.360 1.00 95.56 560 PHE A N 1
ATOM 4482 C CA . PHE A 1 560 ? -13.105 7.630 -13.007 1.00 95.56 560 PHE A CA 1
ATOM 4483 C C . PHE A 1 560 ? -13.710 6.434 -12.270 1.00 95.56 560 PHE A C 1
ATOM 4485 O O . PHE A 1 560 ? -14.126 6.567 -11.117 1.00 95.56 560 PHE A O 1
ATOM 4492 N N . SER A 1 561 ? -13.806 5.293 -12.956 1.00 95.38 561 SER A N 1
ATOM 4493 C CA . SER A 1 561 ? -14.385 4.065 -12.394 1.00 95.38 561 SER A CA 1
ATOM 4494 C C . SER A 1 561 ? -13.446 3.440 -11.367 1.00 95.38 561 SER A C 1
ATOM 4496 O O . SER A 1 561 ? -12.233 3.413 -11.580 1.00 95.38 561 SER A O 1
ATOM 4498 N N . LEU A 1 562 ? -14.019 2.932 -10.277 1.00 94.50 562 LEU A N 1
ATOM 4499 C CA . LEU A 1 562 ? -13.318 2.158 -9.255 1.00 94.50 562 LEU A CA 1
ATOM 4500 C C . LEU A 1 562 ? -13.848 0.711 -9.269 1.00 94.50 562 LEU A C 1
ATOM 4502 O O . LEU A 1 562 ? -15.066 0.535 -9.339 1.00 94.50 562 LEU A O 1
ATOM 4506 N N . PRO A 1 563 ? -12.981 -0.317 -9.206 1.00 94.81 563 PRO A N 1
ATOM 4507 C CA . PRO A 1 563 ? -11.520 -0.242 -9.277 1.00 94.81 563 PRO A CA 1
ATOM 4508 C C . PRO A 1 563 ? -11.010 0.206 -10.662 1.00 94.81 563 PRO A C 1
ATOM 4510 O O . PRO A 1 563 ? -11.644 -0.030 -11.689 1.00 94.81 563 PRO A O 1
ATOM 4513 N N . VAL A 1 564 ? -9.843 0.845 -10.691 1.00 95.31 564 VAL A N 1
ATOM 4514 C CA . VAL A 1 564 ? -9.121 1.226 -11.908 1.00 95.31 564 VAL A CA 1
ATOM 4515 C C . VAL A 1 564 ? -8.504 -0.017 -12.538 1.00 95.31 564 VAL A C 1
ATOM 4517 O O . VAL A 1 564 ? -7.893 -0.833 -11.848 1.00 95.31 564 VAL A O 1
ATOM 4520 N N . ASN A 1 565 ? -8.616 -0.148 -13.862 1.00 94.06 565 ASN A N 1
ATOM 4521 C CA . ASN A 1 565 ? -7.895 -1.186 -14.589 1.00 94.06 565 ASN A CA 1
ATOM 4522 C C . ASN A 1 565 ? -6.382 -0.973 -14.417 1.00 94.06 565 ASN A C 1
ATOM 4524 O O . ASN A 1 565 ? -5.853 0.086 -14.756 1.00 94.06 565 ASN A O 1
ATOM 4528 N N . ALA A 1 566 ? -5.688 -1.993 -13.915 1.00 92.94 566 ALA A N 1
ATOM 4529 C CA . ALA A 1 566 ? -4.260 -1.934 -13.629 1.00 92.94 566 ALA A CA 1
ATOM 4530 C C . ALA A 1 566 ? -3.408 -1.507 -14.837 1.00 92.94 566 ALA A C 1
ATOM 4532 O O . ALA A 1 566 ? -2.448 -0.758 -14.664 1.00 92.94 566 ALA A O 1
ATOM 4533 N N . ARG A 1 567 ? -3.777 -1.920 -16.060 1.00 93.38 567 ARG A N 1
ATOM 4534 C CA . ARG A 1 567 ? -3.058 -1.548 -17.291 1.00 93.38 567 ARG A CA 1
ATOM 4535 C C . ARG A 1 567 ? -3.183 -0.055 -17.593 1.00 93.38 567 ARG A C 1
ATOM 4537 O O . ARG A 1 567 ? -2.214 0.558 -18.030 1.00 93.38 567 ARG A O 1
ATOM 4544 N N . ASP A 1 568 ? -4.322 0.553 -17.264 1.00 94.44 568 ASP A N 1
ATOM 4545 C CA . ASP A 1 568 ? -4.534 1.999 -17.409 1.00 94.44 568 ASP A CA 1
ATOM 4546 C C . ASP A 1 568 ? -3.768 2.822 -16.358 1.00 94.44 568 ASP A C 1
ATOM 4548 O O . ASP A 1 568 ? -3.789 4.056 -16.407 1.00 94.44 568 ASP A O 1
ATOM 4552 N N . ASN A 1 569 ? -3.167 2.159 -15.369 1.00 96.12 569 ASN A N 1
ATOM 4553 C CA . ASN A 1 569 ? -2.320 2.748 -14.339 1.00 96.12 569 ASN A CA 1
ATOM 4554 C C . ASN A 1 569 ? -0.827 2.537 -14.612 1.00 96.12 569 ASN A C 1
ATOM 4556 O O . ASN A 1 569 ? -0.027 2.894 -13.759 1.00 96.12 569 ASN A O 1
ATOM 4560 N N . LEU A 1 570 ? -0.441 1.985 -15.765 1.00 95.50 570 LEU A N 1
ATOM 4561 C CA . LEU A 1 570 ? 0.960 1.829 -16.156 1.00 95.50 570 LEU A CA 1
ATOM 4562 C C . LEU A 1 570 ? 1.425 2.980 -17.051 1.00 95.50 570 LEU A C 1
ATOM 4564 O O . LEU A 1 570 ? 0.674 3.492 -17.891 1.00 95.50 570 LEU A O 1
ATOM 4568 N N . ALA A 1 571 ? 2.695 3.352 -16.904 1.00 95.44 571 ALA A N 1
ATOM 4569 C CA . ALA A 1 571 ? 3.377 4.233 -17.841 1.00 95.44 571 ALA A CA 1
ATOM 4570 C C . ALA A 1 571 ? 3.594 3.517 -19.194 1.00 95.44 571 ALA A C 1
ATOM 4572 O O . ALA A 1 571 ? 3.419 2.298 -19.279 1.00 95.44 571 ALA A O 1
ATOM 4573 N N . PRO A 1 572 ? 3.953 4.238 -20.277 1.00 95.00 572 PRO A N 1
ATOM 4574 C CA . PRO A 1 572 ? 4.112 3.628 -21.601 1.00 95.00 572 PRO A CA 1
ATOM 4575 C C . PRO A 1 572 ? 5.088 2.440 -21.641 1.00 95.00 572 PRO A C 1
ATOM 4577 O O . PRO A 1 572 ? 4.828 1.454 -22.322 1.00 95.00 572 PRO A O 1
ATOM 4580 N N . ASP A 1 573 ? 6.184 2.511 -20.887 1.00 93.31 573 ASP A N 1
ATOM 4581 C CA . ASP A 1 573 ? 7.177 1.438 -20.745 1.00 93.31 573 ASP A CA 1
ATOM 4582 C C . ASP A 1 573 ? 6.636 0.224 -19.968 1.00 93.31 573 ASP A C 1
ATOM 4584 O O . ASP A 1 573 ? 6.917 -0.918 -20.328 1.00 93.31 573 ASP A O 1
ATOM 4588 N N . GLY A 1 574 ? 5.790 0.449 -18.962 1.00 94.38 574 GLY A N 1
ATOM 4589 C CA . GLY A 1 574 ? 5.073 -0.608 -18.253 1.00 94.38 574 GLY A CA 1
ATOM 4590 C C . GLY A 1 574 ? 4.031 -1.309 -19.121 1.00 94.38 574 GLY A C 1
ATOM 4591 O O . GLY A 1 574 ? 3.937 -2.535 -19.104 1.00 94.38 574 GLY A O 1
ATOM 4592 N N . GLN A 1 575 ? 3.275 -0.556 -19.924 1.00 95.81 575 GLN A N 1
ATOM 4593 C CA . GLN A 1 575 ? 2.318 -1.135 -20.875 1.00 95.81 575 GLN A CA 1
ATOM 4594 C C . GLN A 1 575 ? 3.029 -1.959 -21.955 1.00 95.81 575 GLN A C 1
ATOM 4596 O O . GLN A 1 575 ? 2.560 -3.048 -22.293 1.00 95.81 575 GLN A O 1
ATOM 4601 N N . LEU A 1 576 ? 4.180 -1.472 -22.437 1.00 95.50 576 LEU A N 1
ATOM 4602 C CA . LEU A 1 576 ? 5.062 -2.222 -23.327 1.00 95.50 576 LEU A CA 1
ATOM 4603 C C . LEU A 1 576 ? 5.495 -3.539 -22.688 1.00 95.50 576 LEU A C 1
ATOM 4605 O O . LEU A 1 576 ? 5.380 -4.580 -23.323 1.00 95.50 576 LEU A O 1
ATOM 4609 N N . PHE A 1 577 ? 5.977 -3.502 -21.443 1.00 93.94 577 PHE A N 1
ATOM 4610 C CA . PHE A 1 577 ? 6.446 -4.693 -20.735 1.00 93.94 577 PHE A CA 1
ATOM 4611 C C . PHE A 1 577 ? 5.355 -5.768 -20.618 1.00 93.94 577 PHE A C 1
ATOM 4613 O O . PHE A 1 577 ? 5.610 -6.941 -20.894 1.00 93.94 577 PHE A O 1
ATOM 4620 N N . VAL A 1 578 ? 4.133 -5.370 -20.247 1.00 94.50 578 VAL A N 1
ATOM 4621 C CA . VAL A 1 578 ? 2.998 -6.299 -20.137 1.00 94.50 578 VAL A CA 1
ATOM 4622 C C . VAL A 1 578 ? 2.667 -6.911 -21.498 1.00 94.50 578 VAL A C 1
ATOM 4624 O O . VAL A 1 578 ? 2.505 -8.123 -21.599 1.00 94.50 578 VAL A O 1
ATOM 4627 N N . GLU A 1 579 ? 2.634 -6.109 -22.565 1.00 96.25 579 GLU A N 1
ATOM 4628 C CA . GLU A 1 579 ? 2.370 -6.626 -23.912 1.00 96.25 579 GLU A CA 1
ATOM 4629 C C . GLU A 1 579 ? 3.494 -7.522 -24.442 1.00 96.25 579 GLU A C 1
ATOM 4631 O O . GLU A 1 579 ? 3.228 -8.512 -25.125 1.00 96.25 579 GLU A O 1
ATOM 4636 N N . MET A 1 580 ? 4.744 -7.217 -24.096 1.00 94.88 580 MET A N 1
ATOM 4637 C CA . MET A 1 580 ? 5.877 -8.086 -24.388 1.00 94.88 580 MET A CA 1
ATOM 4638 C C . MET A 1 580 ? 5.690 -9.446 -23.708 1.00 94.88 580 MET A C 1
ATOM 4640 O O . MET A 1 580 ? 5.816 -10.473 -24.364 1.00 94.88 580 MET A O 1
ATOM 4644 N N . CYS A 1 581 ? 5.312 -9.468 -22.426 1.00 92.69 581 CYS A N 1
ATOM 4645 C CA . CYS A 1 581 ? 5.020 -10.710 -21.708 1.00 92.69 581 CYS A CA 1
ATOM 4646 C C . CYS A 1 581 ? 3.852 -11.505 -22.324 1.00 92.69 581 CYS A C 1
ATOM 4648 O O . CYS A 1 581 ? 3.877 -12.734 -22.326 1.00 92.69 581 CYS A O 1
ATOM 4650 N N . GLU A 1 582 ? 2.829 -10.823 -22.849 1.00 95.44 582 GLU A N 1
ATOM 4651 C CA . GLU A 1 582 ? 1.672 -11.455 -23.502 1.00 95.44 582 GLU A CA 1
ATOM 4652 C C . GLU A 1 582 ? 2.046 -12.163 -24.819 1.00 95.44 582 GLU A C 1
ATOM 4654 O O . GLU A 1 582 ? 1.450 -13.191 -25.154 1.00 95.44 582 GLU A O 1
ATOM 4659 N N . ASN A 1 583 ? 3.030 -11.637 -25.555 1.00 96.75 583 ASN A N 1
ATOM 4660 C CA . ASN A 1 583 ? 3.371 -12.088 -26.910 1.00 96.75 583 ASN A CA 1
ATOM 4661 C C . ASN A 1 583 ? 4.671 -12.906 -26.992 1.00 96.75 583 ASN A C 1
ATOM 4663 O O . ASN A 1 583 ? 4.799 -13.760 -27.870 1.00 96.75 583 ASN A O 1
ATOM 4667 N N . ASP A 1 584 ? 5.612 -12.696 -26.073 1.00 94.75 584 ASP A N 1
ATOM 4668 C CA . ASP A 1 584 ? 6.871 -13.431 -25.973 1.00 94.75 584 ASP A CA 1
ATOM 4669 C C . ASP A 1 584 ? 6.907 -14.223 -24.658 1.00 94.75 584 ASP A C 1
ATOM 4671 O O . ASP A 1 584 ? 7.240 -13.718 -23.583 1.00 94.75 584 ASP A O 1
ATOM 4675 N N . LYS A 1 585 ? 6.531 -15.505 -24.746 1.00 90.88 585 LYS A N 1
ATOM 4676 C CA . LYS A 1 585 ? 6.481 -16.409 -23.588 1.00 90.88 585 LYS A CA 1
ATOM 4677 C C . LYS A 1 585 ? 7.866 -16.741 -23.038 1.00 90.88 585 LYS A C 1
ATOM 4679 O O . LYS A 1 585 ? 7.970 -17.026 -21.846 1.00 90.88 585 LYS A O 1
ATOM 4684 N N . GLU A 1 586 ? 8.897 -16.734 -23.883 1.00 88.38 586 GLU A N 1
ATOM 4685 C CA . GLU A 1 586 ? 10.274 -16.987 -23.454 1.00 88.38 586 GLU A CA 1
ATOM 4686 C C . GLU A 1 586 ? 10.768 -15.807 -22.622 1.00 88.38 586 GLU A C 1
ATOM 4688 O O . GLU A 1 586 ? 11.186 -16.005 -21.482 1.00 88.38 586 GLU A O 1
ATOM 4693 N N . PHE A 1 587 ? 10.577 -14.583 -23.124 1.00 88.69 587 PHE A N 1
ATOM 4694 C CA . PHE A 1 587 ? 10.824 -13.363 -22.360 1.00 88.69 587 PHE A CA 1
ATOM 4695 C C . PHE A 1 587 ? 10.017 -13.335 -21.060 1.00 88.69 587 PHE A C 1
ATOM 4697 O O . PHE A 1 587 ? 10.584 -13.108 -19.993 1.00 88.69 587 PHE A O 1
ATOM 4704 N N . CYS A 1 588 ? 8.707 -13.602 -21.122 1.00 88.81 588 CYS A N 1
ATOM 4705 C CA . CYS A 1 588 ? 7.850 -13.594 -19.939 1.00 88.81 588 CYS A CA 1
ATOM 4706 C C . CYS A 1 588 ? 8.357 -14.579 -18.883 1.00 88.81 588 CYS A C 1
ATOM 4708 O O . CYS A 1 588 ? 8.502 -14.220 -17.716 1.00 88.81 588 CYS A O 1
ATOM 4710 N N . SER A 1 589 ? 8.685 -15.808 -19.287 1.00 85.44 589 SER A N 1
ATOM 4711 C CA . SER A 1 589 ? 9.266 -16.795 -18.382 1.00 85.44 589 SER A CA 1
ATOM 4712 C C . SER A 1 589 ? 10.600 -16.307 -17.817 1.00 85.44 589 SER A C 1
ATOM 4714 O O . SER A 1 589 ? 10.826 -16.440 -16.621 1.00 85.44 589 SER A O 1
ATOM 4716 N N . LEU A 1 590 ? 11.465 -15.711 -18.641 1.00 82.00 590 LEU A N 1
ATOM 4717 C CA . LEU A 1 590 ? 12.789 -15.236 -18.241 1.00 82.00 590 LEU A CA 1
ATOM 4718 C C . LEU A 1 590 ? 12.723 -14.168 -17.143 1.00 82.00 590 LEU A C 1
ATOM 4720 O O . LEU A 1 590 ? 13.463 -14.252 -16.165 1.00 82.00 590 LEU A O 1
ATOM 4724 N N . VAL A 1 591 ? 11.833 -13.185 -17.295 1.00 81.06 591 VAL A N 1
ATOM 4725 C CA . VAL A 1 591 ? 11.744 -12.036 -16.380 1.00 81.06 591 VAL A CA 1
ATOM 4726 C C . VAL A 1 591 ? 10.855 -12.299 -15.165 1.00 81.06 591 VAL A C 1
ATOM 4728 O O . VAL A 1 591 ? 10.957 -11.585 -14.178 1.00 81.06 591 VAL A O 1
ATOM 4731 N N . THR A 1 592 ? 9.997 -13.324 -15.198 1.00 78.56 592 THR A N 1
ATOM 4732 C CA . THR A 1 592 ? 9.078 -13.647 -14.086 1.00 78.56 592 THR A CA 1
ATOM 4733 C C . THR A 1 592 ? 9.503 -14.876 -13.273 1.00 78.56 592 THR A C 1
ATOM 4735 O O . THR A 1 592 ? 8.952 -15.127 -12.194 1.00 78.56 592 THR A O 1
ATOM 4738 N N . MET A 1 593 ? 10.488 -15.645 -13.756 1.00 74.69 593 MET A N 1
ATOM 4739 C CA . MET A 1 593 ? 11.002 -16.825 -13.063 1.00 74.69 593 MET A CA 1
ATOM 4740 C C . MET A 1 593 ? 11.652 -16.455 -11.728 1.00 74.69 593 MET A C 1
ATOM 4742 O O . MET A 1 593 ? 12.324 -15.438 -11.580 1.00 74.69 593 MET A O 1
ATOM 4746 N N . ARG A 1 594 ? 11.482 -17.336 -10.741 1.00 69.25 594 ARG A N 1
ATOM 4747 C CA . ARG A 1 594 ? 12.197 -17.283 -9.464 1.00 69.25 594 ARG A CA 1
ATOM 4748 C C . ARG A 1 594 ? 13.123 -18.477 -9.393 1.00 69.25 594 ARG A C 1
ATOM 4750 O O . ARG A 1 594 ? 12.653 -19.609 -9.435 1.00 69.25 594 ARG A O 1
ATOM 4757 N N . THR A 1 595 ? 14.419 -18.226 -9.305 1.00 61.88 595 THR A N 1
ATOM 4758 C CA . THR A 1 595 ? 15.430 -19.273 -9.149 1.00 61.88 595 THR A CA 1
ATOM 4759 C C . THR A 1 595 ? 16.477 -18.828 -8.140 1.00 61.88 595 THR A C 1
ATOM 4761 O O . THR A 1 595 ? 16.746 -17.635 -7.995 1.00 61.88 595 THR A O 1
ATOM 4764 N N . ASP A 1 596 ? 17.063 -19.804 -7.451 1.00 58.78 596 ASP A N 1
ATOM 4765 C CA . ASP A 1 596 ? 18.179 -19.599 -6.527 1.00 58.78 596 ASP A CA 1
ATOM 4766 C C . ASP A 1 596 ? 19.513 -19.385 -7.266 1.00 58.78 596 ASP A C 1
ATOM 4768 O O . ASP A 1 596 ? 20.539 -19.098 -6.640 1.00 58.78 596 ASP A O 1
ATOM 4772 N N . ASP A 1 597 ? 19.516 -19.513 -8.599 1.00 64.44 597 ASP A N 1
ATOM 4773 C CA . ASP A 1 597 ? 20.689 -19.259 -9.428 1.00 64.44 597 ASP A CA 1
ATOM 4774 C C . ASP A 1 597 ? 21.017 -17.760 -9.489 1.00 64.44 597 ASP A C 1
ATOM 4776 O O . ASP A 1 597 ? 20.489 -16.993 -10.298 1.00 64.44 597 ASP A O 1
ATOM 4780 N N . LYS A 1 598 ? 21.963 -17.357 -8.637 1.00 56.16 598 LYS A N 1
ATOM 4781 C CA . LYS A 1 598 ? 22.514 -15.996 -8.568 1.00 56.16 598 LYS A CA 1
ATOM 4782 C C . LYS A 1 598 ? 23.274 -15.573 -9.834 1.00 56.16 598 LYS A C 1
ATOM 4784 O O . LYS A 1 598 ? 23.719 -14.430 -9.899 1.00 56.16 598 LYS A O 1
ATOM 4789 N N . HIS A 1 599 ? 23.469 -16.467 -10.806 1.00 57.91 599 HIS A N 1
ATOM 4790 C CA . HIS A 1 599 ? 24.195 -16.196 -12.047 1.00 57.91 599 HIS A CA 1
ATOM 4791 C C . HIS A 1 599 ? 23.293 -15.947 -13.259 1.00 57.91 599 HIS A C 1
ATOM 4793 O O . HIS A 1 599 ? 23.812 -15.630 -14.332 1.00 57.91 599 HIS A O 1
ATOM 4799 N N . LEU A 1 600 ? 21.968 -16.027 -13.116 1.00 68.00 600 LEU A N 1
ATOM 4800 C CA . LEU A 1 600 ? 21.069 -15.684 -14.212 1.00 68.00 600 LEU A CA 1
ATOM 4801 C C . LEU A 1 600 ? 20.906 -14.158 -14.297 1.00 68.00 600 LEU A C 1
ATOM 4803 O O . LEU A 1 600 ? 20.118 -13.540 -13.582 1.00 68.00 600 LEU A O 1
ATOM 4807 N N . ALA A 1 601 ? 21.652 -13.542 -15.210 1.00 67.62 601 ALA A N 1
ATOM 4808 C CA . ALA A 1 601 ? 21.726 -12.087 -15.363 1.00 67.62 601 ALA A CA 1
ATOM 4809 C C . ALA A 1 601 ? 20.407 -11.390 -15.756 1.00 67.62 601 ALA A C 1
ATOM 4811 O O . ALA A 1 601 ? 20.324 -10.162 -15.749 1.00 67.62 601 ALA A O 1
ATOM 4812 N N . CYS A 1 602 ? 19.379 -12.160 -16.109 1.00 74.19 602 CYS A N 1
ATOM 4813 C CA . CYS A 1 602 ? 18.096 -11.654 -16.591 1.00 74.19 602 CYS A CA 1
ATOM 4814 C C . CYS A 1 602 ? 17.012 -11.569 -15.501 1.00 74.19 602 CYS A C 1
ATOM 4816 O O . CYS A 1 602 ? 15.924 -11.080 -15.786 1.00 74.19 602 CYS A O 1
ATOM 4818 N N . LEU A 1 603 ? 17.286 -12.030 -14.270 1.00 64.25 603 LEU A N 1
ATOM 4819 C CA . LEU A 1 603 ? 16.280 -12.148 -13.198 1.00 64.25 603 LEU A CA 1
ATOM 4820 C C . LEU A 1 603 ? 15.978 -10.858 -12.438 1.00 64.25 603 LEU A C 1
ATOM 4822 O O . LEU A 1 603 ? 14.923 -10.745 -11.822 1.00 64.25 603 LEU A O 1
ATOM 4826 N N . ASP A 1 604 ? 16.923 -9.922 -12.398 1.00 63.62 604 ASP A N 1
ATOM 4827 C CA . ASP A 1 604 ? 16.925 -8.853 -11.396 1.00 63.62 604 ASP A CA 1
ATOM 4828 C C . ASP A 1 604 ? 16.883 -7.468 -12.052 1.00 63.62 604 ASP A C 1
ATOM 4830 O O . ASP A 1 604 ? 17.748 -6.620 -11.826 1.00 63.62 604 ASP A O 1
ATOM 4834 N N . ILE A 1 605 ? 15.881 -7.258 -12.911 1.00 72.88 605 ILE A N 1
ATOM 4835 C CA . ILE A 1 605 ? 15.811 -6.094 -13.800 1.00 72.88 605 ILE A CA 1
ATOM 4836 C C . ILE A 1 605 ? 14.826 -5.025 -13.349 1.00 72.88 605 ILE A C 1
ATOM 4838 O O . ILE A 1 605 ? 13.772 -5.309 -12.784 1.00 72.88 605 ILE A O 1
ATOM 4842 N N . TRP A 1 606 ? 15.152 -3.781 -13.685 1.00 81.06 606 TRP A N 1
ATOM 4843 C CA . TRP A 1 606 ? 14.142 -2.753 -13.886 1.00 81.06 606 TRP A CA 1
ATOM 4844 C C . TRP A 1 606 ? 13.654 -2.858 -15.325 1.00 81.06 606 TRP A C 1
ATOM 4846 O O . TRP A 1 606 ? 14.463 -3.035 -16.237 1.00 81.06 606 TRP A O 1
ATOM 4856 N N . ILE A 1 607 ? 12.343 -2.766 -15.549 1.00 86.44 607 ILE A N 1
ATOM 4857 C CA . ILE A 1 607 ? 11.780 -2.945 -16.895 1.00 86.44 607 ILE A CA 1
ATOM 4858 C C . ILE A 1 607 ? 12.373 -1.946 -17.892 1.00 86.44 607 ILE A C 1
ATOM 4860 O O . ILE A 1 607 ? 12.472 -2.247 -19.074 1.00 86.44 607 ILE A O 1
ATOM 4864 N N . GLU A 1 608 ? 12.805 -0.777 -17.415 1.00 86.06 608 GLU A N 1
ATOM 4865 C CA . GLU A 1 608 ? 13.430 0.263 -18.220 1.00 86.06 608 GLU A CA 1
ATOM 4866 C C . GLU A 1 608 ? 14.778 -0.177 -18.797 1.00 86.06 608 GLU A C 1
ATOM 4868 O O . GLU A 1 608 ? 15.116 0.235 -19.902 1.00 86.06 608 GLU A O 1
ATOM 4873 N N . ASP A 1 609 ? 15.516 -1.051 -18.105 1.00 83.12 609 ASP A N 1
ATOM 4874 C CA . ASP A 1 609 ? 16.776 -1.605 -18.613 1.00 83.12 609 ASP A CA 1
ATOM 4875 C C . ASP A 1 609 ? 16.515 -2.449 -19.873 1.00 83.12 609 ASP A C 1
ATOM 4877 O O . ASP A 1 609 ? 17.225 -2.322 -20.868 1.00 83.12 609 ASP A O 1
ATOM 4881 N N . PHE A 1 610 ? 15.435 -3.235 -19.878 1.00 87.94 610 PHE A N 1
ATOM 4882 C CA . PHE A 1 610 ? 14.964 -3.977 -21.050 1.00 87.94 610 PHE A CA 1
ATOM 4883 C C . PHE A 1 610 ? 14.363 -3.043 -22.115 1.00 87.94 610 PHE A C 1
ATOM 4885 O O . PHE A 1 610 ? 14.768 -3.066 -23.279 1.00 87.94 610 PHE A O 1
ATOM 4892 N N . VAL A 1 611 ? 13.439 -2.160 -21.717 1.00 90.00 611 VAL A N 1
ATOM 4893 C CA . VAL A 1 611 ? 12.752 -1.217 -22.616 1.00 90.00 611 VAL A CA 1
ATOM 4894 C C . VAL A 1 611 ? 13.749 -0.314 -23.323 1.00 90.00 611 VAL A C 1
ATOM 4896 O O . VAL A 1 611 ? 13.461 0.119 -24.433 1.00 90.00 611 VAL A O 1
ATOM 4899 N N . HIS A 1 612 ? 14.922 -0.049 -22.749 1.00 86.56 612 HIS A N 1
ATOM 4900 C CA . HIS A 1 612 ? 15.981 0.747 -23.362 1.00 86.56 612 HIS A CA 1
ATOM 4901 C C . HIS A 1 612 ? 17.192 -0.065 -23.856 1.00 86.56 612 HIS A C 1
ATOM 4903 O O . HIS A 1 612 ? 18.173 0.554 -24.258 1.00 86.56 612 HIS A O 1
ATOM 4909 N N . GLU A 1 613 ? 17.107 -1.403 -23.910 1.00 87.44 613 GLU A N 1
ATOM 4910 C CA . GLU A 1 613 ? 18.189 -2.304 -24.359 1.00 87.44 613 GLU A CA 1
ATOM 4911 C C . GLU A 1 613 ? 19.536 -1.947 -23.709 1.00 87.44 613 GLU A C 1
ATOM 4913 O O . GLU A 1 613 ? 20.538 -1.650 -24.363 1.00 87.44 613 GLU A O 1
ATOM 4918 N N . HIS A 1 614 ? 19.548 -1.906 -22.380 1.00 81.88 614 HIS A N 1
ATOM 4919 C CA . HIS A 1 614 ? 20.725 -1.602 -21.580 1.00 81.88 614 HIS A CA 1
ATOM 4920 C C . HIS A 1 614 ? 21.434 -2.887 -21.123 1.00 81.88 614 HIS A C 1
ATOM 4922 O O . HIS A 1 614 ? 20.785 -3.872 -20.779 1.00 81.88 614 HIS A O 1
ATOM 4928 N N . HIS A 1 615 ? 22.771 -2.879 -21.090 1.00 81.69 615 HIS A N 1
ATOM 4929 C CA . HIS A 1 615 ? 23.602 -4.013 -20.657 1.00 81.69 615 HIS A CA 1
ATOM 4930 C C . HIS A 1 615 ? 23.225 -5.347 -21.334 1.00 81.69 615 HIS A C 1
ATOM 4932 O O . HIS A 1 615 ? 23.297 -5.459 -22.553 1.00 81.69 615 HIS A O 1
ATOM 4938 N N . GLN A 1 616 ? 22.838 -6.361 -20.556 1.00 84.25 616 GLN A N 1
ATOM 4939 C CA . GLN A 1 616 ? 22.546 -7.720 -21.012 1.00 84.25 616 GLN A CA 1
ATOM 4940 C C . GLN A 1 616 ? 21.347 -7.821 -21.972 1.00 84.25 616 GLN A C 1
ATOM 4942 O O . GLN A 1 616 ? 21.132 -8.874 -22.568 1.00 84.25 616 GLN A O 1
ATOM 4947 N N . TRP A 1 617 ? 20.585 -6.732 -22.121 1.00 85.56 617 TRP A N 1
ATOM 4948 C CA . TRP A 1 617 ? 19.434 -6.609 -23.019 1.00 85.56 617 TRP A CA 1
ATOM 4949 C C . TRP A 1 617 ? 19.799 -6.066 -24.404 1.00 85.56 617 TRP A C 1
ATOM 4951 O O . TRP A 1 617 ? 18.922 -5.881 -25.240 1.00 85.56 617 TRP A O 1
ATOM 4961 N N . GLN A 1 618 ? 21.076 -5.778 -24.655 1.00 85.56 618 GLN A N 1
ATOM 4962 C CA . GLN A 1 618 ? 21.565 -5.408 -25.981 1.00 85.56 618 GLN A CA 1
ATOM 4963 C C . GLN A 1 618 ? 21.606 -6.618 -26.909 1.00 85.56 618 GLN A C 1
ATOM 4965 O O . GLN A 1 618 ? 21.875 -7.731 -26.465 1.00 85.56 618 GLN A O 1
ATOM 4970 N N . LEU A 1 619 ? 21.433 -6.376 -28.211 1.00 84.00 619 LEU A N 1
ATOM 4971 C CA . LEU A 1 619 ? 21.497 -7.419 -29.240 1.00 84.00 619 LEU A CA 1
ATOM 4972 C C . LEU A 1 619 ? 22.821 -8.207 -29.207 1.00 84.00 619 LEU A C 1
ATOM 4974 O O . LEU A 1 619 ? 22.833 -9.412 -29.434 1.00 84.00 619 LEU A O 1
ATOM 4978 N N . GLU A 1 620 ? 23.933 -7.532 -28.904 1.00 83.75 620 GLU A N 1
ATOM 4979 C CA . GLU A 1 620 ? 25.267 -8.146 -28.807 1.00 83.75 620 GLU A CA 1
ATOM 4980 C C . GLU A 1 620 ? 25.611 -8.647 -27.391 1.00 83.75 620 GLU A C 1
ATOM 4982 O O . GLU A 1 620 ? 26.638 -9.301 -27.195 1.00 83.75 620 GLU A O 1
ATOM 4987 N N . GLY A 1 621 ? 24.748 -8.376 -26.408 1.00 82.75 621 GLY A N 1
ATOM 4988 C CA . GLY A 1 621 ? 25.001 -8.641 -24.995 1.00 82.75 621 GLY A CA 1
ATOM 4989 C C . GLY A 1 621 ? 25.948 -7.648 -24.329 1.00 82.75 621 GLY A C 1
ATOM 4990 O O . GLY A 1 621 ? 26.299 -6.600 -24.869 1.00 82.75 621 GLY A O 1
ATOM 4991 N N . PHE A 1 622 ? 26.360 -7.989 -23.112 1.00 82.31 622 PHE A N 1
ATOM 4992 C CA . PHE A 1 622 ? 27.290 -7.213 -22.301 1.00 82.31 622 PHE A CA 1
ATOM 4993 C C . PHE A 1 622 ? 28.392 -8.113 -21.745 1.00 82.31 622 PHE A C 1
ATOM 4995 O O . PHE A 1 622 ? 28.136 -9.235 -21.311 1.00 82.31 622 PHE A O 1
ATOM 5002 N N . ILE A 1 623 ? 29.628 -7.611 -21.725 1.00 81.25 623 ILE A N 1
ATOM 5003 C CA . ILE A 1 623 ? 30.763 -8.334 -21.148 1.00 81.25 623 ILE A CA 1
ATOM 5004 C C . ILE A 1 623 ? 30.902 -7.956 -19.672 1.00 81.25 623 ILE A C 1
ATOM 5006 O O . ILE A 1 623 ? 31.303 -6.837 -19.357 1.00 81.25 623 ILE A O 1
ATOM 5010 N N . ASP A 1 624 ? 30.653 -8.914 -18.780 1.00 79.06 624 ASP A N 1
ATOM 5011 C CA . ASP A 1 624 ? 30.913 -8.788 -17.344 1.00 79.06 624 ASP A CA 1
ATOM 5012 C C . ASP A 1 624 ? 32.023 -9.757 -16.921 1.00 79.06 624 ASP A C 1
ATOM 5014 O O . ASP A 1 624 ? 31.912 -10.972 -17.098 1.00 79.06 624 ASP A O 1
ATOM 5018 N N . ASN A 1 625 ? 33.127 -9.229 -16.387 1.00 80.00 625 ASN A N 1
ATOM 5019 C CA . ASN A 1 625 ? 34.284 -10.015 -15.934 1.00 80.00 625 ASN A CA 1
ATOM 5020 C C . ASN A 1 625 ? 34.783 -11.060 -16.962 1.00 80.00 625 ASN A C 1
ATOM 5022 O O . ASN A 1 625 ? 35.142 -12.186 -16.612 1.00 80.00 625 ASN A O 1
ATOM 5026 N N . GLY A 1 626 ? 34.789 -10.694 -18.250 1.00 79.88 626 GLY A N 1
ATOM 5027 C CA . GLY A 1 626 ? 35.230 -11.560 -19.352 1.00 79.88 626 GLY A CA 1
ATOM 5028 C C . GLY A 1 626 ? 34.211 -12.616 -19.796 1.00 79.88 626 GLY A C 1
ATOM 5029 O O . GLY A 1 626 ? 34.517 -13.414 -20.681 1.00 79.88 626 GLY A O 1
ATOM 5030 N N . ARG A 1 627 ? 33.005 -12.627 -19.218 1.00 79.38 627 ARG A N 1
ATOM 5031 C CA . ARG A 1 627 ? 31.883 -13.466 -19.654 1.00 79.38 627 ARG A CA 1
ATOM 5032 C C . ARG A 1 627 ? 30.938 -12.640 -20.513 1.00 79.38 627 ARG A C 1
ATOM 5034 O O . ARG A 1 627 ? 30.580 -11.532 -20.128 1.00 79.38 627 ARG A O 1
ATOM 5041 N N . ASN A 1 628 ? 30.524 -13.187 -21.653 1.00 82.88 628 ASN A N 1
ATOM 5042 C CA . ASN A 1 628 ? 29.461 -12.578 -22.442 1.00 82.88 628 ASN A CA 1
ATOM 5043 C C . ASN A 1 628 ? 28.104 -12.944 -21.830 1.00 82.88 628 ASN A C 1
ATOM 5045 O O . ASN A 1 628 ? 27.802 -14.127 -21.659 1.00 82.88 628 ASN A O 1
ATOM 5049 N N . ILE A 1 629 ? 27.316 -11.933 -21.488 1.00 83.19 629 ILE A N 1
ATOM 5050 C CA . ILE A 1 629 ? 26.003 -12.063 -20.876 1.00 83.19 629 ILE A CA 1
ATOM 5051 C C . ILE A 1 629 ? 24.960 -11.534 -21.858 1.00 83.19 629 ILE A C 1
ATOM 5053 O O . ILE A 1 629 ? 24.997 -10.370 -22.249 1.00 83.19 629 ILE A O 1
ATOM 5057 N N . THR A 1 630 ? 24.006 -12.390 -22.221 1.00 85.31 630 THR A N 1
ATOM 5058 C CA . THR A 1 630 ? 22.891 -12.066 -23.121 1.00 85.31 630 THR A CA 1
ATOM 5059 C C . THR A 1 630 ? 21.587 -12.588 -22.529 1.00 85.31 630 THR A C 1
ATOM 5061 O O . THR A 1 630 ? 21.562 -13.672 -21.943 1.00 85.31 630 THR A O 1
ATOM 5064 N N . CYS A 1 631 ? 20.512 -11.817 -22.678 1.00 85.69 631 CYS A N 1
ATOM 5065 C CA . CYS A 1 631 ? 19.158 -12.237 -22.330 1.00 85.69 631 CYS A CA 1
ATOM 5066 C C . CYS A 1 631 ? 18.354 -12.489 -23.611 1.00 85.69 631 CYS A C 1
ATOM 5068 O O . CYS A 1 631 ? 18.240 -11.569 -24.419 1.00 85.69 631 CYS A O 1
ATOM 5070 N N . PRO A 1 632 ? 17.806 -13.698 -23.828 1.00 85.00 632 PRO A N 1
ATOM 5071 C CA . PRO A 1 632 ? 17.036 -13.996 -25.032 1.00 85.00 632 PRO A CA 1
ATOM 5072 C C . PRO A 1 632 ? 15.644 -13.353 -24.978 1.00 85.00 632 PRO A C 1
ATOM 5074 O O . PRO A 1 632 ? 14.912 -13.529 -24.004 1.00 85.00 632 PRO A O 1
ATOM 5077 N N . PHE A 1 633 ? 15.282 -12.612 -26.028 1.00 90.19 633 PHE A N 1
ATOM 5078 C CA . PHE A 1 633 ? 13.928 -12.102 -26.268 1.00 90.19 633 PHE A CA 1
ATOM 5079 C C . PHE A 1 633 ? 13.760 -11.634 -27.722 1.00 90.19 633 PHE A C 1
ATOM 5081 O O . PHE A 1 633 ? 14.728 -11.459 -28.468 1.00 90.19 633 PHE A O 1
ATOM 5088 N N . ASN A 1 634 ? 12.519 -11.389 -28.135 1.00 94.00 634 ASN A N 1
ATOM 5089 C CA . ASN A 1 634 ? 12.204 -10.874 -29.462 1.00 94.00 634 ASN A CA 1
ATOM 5090 C C . ASN A 1 634 ? 12.476 -9.356 -29.586 1.00 94.00 634 ASN A C 1
ATOM 5092 O O . ASN A 1 634 ? 11.604 -8.525 -29.323 1.00 94.00 634 ASN A O 1
ATOM 5096 N N . HIS A 1 635 ? 13.681 -8.983 -30.034 1.00 92.25 635 HIS A N 1
ATOM 5097 C CA . HIS A 1 635 ? 14.061 -7.581 -30.281 1.00 92.25 635 HIS A CA 1
ATOM 5098 C C . HIS A 1 635 ? 13.154 -6.873 -31.301 1.00 92.25 635 HIS A C 1
ATOM 5100 O O . HIS A 1 635 ? 12.814 -5.706 -31.114 1.00 92.25 635 HIS A O 1
ATOM 5106 N N . SER A 1 636 ? 12.725 -7.569 -32.360 1.00 94.75 636 SER A N 1
ATOM 5107 C CA . SER A 1 636 ? 11.842 -6.985 -33.378 1.00 94.75 636 SER A CA 1
ATOM 5108 C C . SER A 1 636 ? 10.488 -6.589 -32.788 1.00 94.75 636 SER A C 1
ATOM 5110 O O . SER A 1 636 ? 10.004 -5.492 -33.058 1.00 94.75 636 SER A O 1
ATOM 5112 N N . LEU A 1 637 ? 9.921 -7.440 -31.929 1.00 96.12 637 LEU A N 1
ATOM 5113 C CA . LEU A 1 637 ? 8.695 -7.135 -31.193 1.00 96.12 637 LEU A CA 1
ATOM 5114 C C . LEU A 1 637 ? 8.896 -5.957 -30.230 1.00 96.12 637 LEU A C 1
ATOM 5116 O O . LEU A 1 637 ? 8.059 -5.059 -30.189 1.00 96.12 637 LEU A O 1
ATOM 5120 N N . LEU A 1 638 ? 10.010 -5.907 -29.490 1.00 94.75 638 LEU A N 1
ATOM 5121 C CA . LEU A 1 638 ? 10.320 -4.757 -28.631 1.00 94.75 638 LEU A CA 1
ATOM 5122 C C . LEU A 1 638 ? 10.327 -3.445 -29.433 1.00 94.75 638 LEU A C 1
ATOM 5124 O O . LEU A 1 638 ? 9.760 -2.447 -28.986 1.00 94.75 638 LEU A O 1
ATOM 5128 N N . HIS A 1 639 ? 10.964 -3.424 -30.605 1.00 94.56 639 HIS A N 1
ATOM 5129 C CA . HIS A 1 639 ? 11.042 -2.223 -31.443 1.00 94.56 639 HIS A CA 1
ATOM 5130 C C . HIS A 1 639 ? 9.665 -1.801 -31.969 1.00 94.56 639 HIS A C 1
ATOM 5132 O O . HIS A 1 639 ? 9.330 -0.621 -31.871 1.00 94.56 639 HIS A O 1
ATOM 5138 N N . GLU A 1 640 ? 8.834 -2.749 -32.414 1.00 96.06 640 GLU A N 1
ATOM 5139 C CA . GLU A 1 640 ? 7.436 -2.490 -32.793 1.00 96.06 640 GLU A CA 1
ATOM 5140 C C . GLU A 1 640 ? 6.638 -1.886 -31.625 1.00 96.06 640 GLU A C 1
ATOM 5142 O O . GLU A 1 640 ? 5.957 -0.866 -31.771 1.00 96.06 640 GLU A O 1
ATOM 5147 N N . LEU A 1 641 ? 6.757 -2.469 -30.429 1.00 96.75 641 LEU A N 1
ATOM 5148 C CA . LEU A 1 641 ? 6.037 -1.985 -29.256 1.00 96.75 641 LEU A CA 1
ATOM 5149 C C . LEU A 1 641 ? 6.534 -0.609 -28.793 1.00 96.75 641 LEU A C 1
ATOM 5151 O O . LEU A 1 641 ? 5.731 0.210 -28.342 1.00 96.75 641 LEU A O 1
ATOM 5155 N N . ARG A 1 642 ? 7.829 -0.300 -28.928 1.00 94.81 642 ARG A N 1
ATOM 5156 C CA . ARG A 1 642 ? 8.347 1.050 -28.648 1.00 94.81 642 ARG A CA 1
ATOM 5157 C C . ARG A 1 642 ? 7.694 2.087 -29.550 1.00 94.81 642 ARG A C 1
ATOM 5159 O O . ARG A 1 642 ? 7.292 3.138 -29.054 1.00 94.81 642 ARG A O 1
ATOM 5166 N N . GLU A 1 643 ? 7.554 1.796 -30.842 1.00 94.44 643 GLU A N 1
ATOM 5167 C CA . GLU A 1 643 ? 6.846 2.680 -31.772 1.00 94.44 643 GLU A CA 1
ATOM 5168 C C . GLU A 1 643 ? 5.374 2.830 -31.375 1.00 94.44 643 GLU A C 1
ATOM 5170 O O . GLU A 1 643 ? 4.887 3.959 -31.250 1.00 94.44 643 GLU A O 1
ATOM 5175 N N . LYS A 1 644 ? 4.696 1.714 -31.075 1.00 96.50 644 LYS A N 1
ATOM 5176 C CA . LYS A 1 644 ? 3.295 1.684 -30.624 1.00 96.50 644 LYS A CA 1
ATOM 5177 C C . LYS A 1 644 ? 3.050 2.558 -29.391 1.00 96.50 644 LYS A C 1
ATOM 5179 O O . LYS A 1 644 ? 2.093 3.330 -29.364 1.00 96.50 644 LYS A O 1
ATOM 5184 N N . TYR A 1 645 ? 3.912 2.457 -28.380 1.00 95.38 645 TYR A N 1
ATOM 5185 C CA . TYR A 1 645 ? 3.808 3.215 -27.127 1.00 95.38 645 TYR A CA 1
ATOM 5186 C C . TYR A 1 645 ? 4.529 4.573 -27.173 1.00 95.38 645 TYR A C 1
ATOM 5188 O O . TYR A 1 645 ? 4.591 5.291 -26.172 1.00 95.38 645 TYR A O 1
ATOM 5196 N N . GLY A 1 646 ? 5.043 4.964 -28.343 1.00 92.44 646 GLY A N 1
ATOM 5197 C CA . GLY A 1 646 ? 5.656 6.266 -28.578 1.00 92.44 646 GLY A CA 1
ATOM 5198 C C . GLY A 1 646 ? 6.959 6.494 -27.813 1.00 92.44 646 GLY A C 1
ATOM 5199 O O . GLY A 1 646 ? 7.284 7.644 -27.522 1.00 92.44 646 GLY A O 1
ATOM 5200 N N . ILE A 1 647 ? 7.704 5.443 -27.473 1.00 91.56 647 ILE A N 1
ATOM 5201 C CA . ILE A 1 647 ? 8.994 5.511 -26.776 1.00 91.56 647 ILE A CA 1
ATOM 5202 C C . ILE A 1 647 ? 10.091 5.734 -27.819 1.00 91.56 647 ILE A C 1
ATOM 5204 O O . ILE A 1 647 ? 10.430 4.840 -28.590 1.00 91.56 647 ILE A O 1
ATOM 5208 N N . LYS A 1 648 ? 10.649 6.949 -27.865 1.00 83.75 648 LYS A N 1
ATOM 5209 C CA . LYS A 1 648 ? 11.639 7.330 -28.878 1.00 83.75 648 LYS A CA 1
ATOM 5210 C C . LYS A 1 648 ? 13.054 7.096 -28.367 1.00 83.75 648 LYS A C 1
ATOM 5212 O O . LYS A 1 648 ? 13.442 7.647 -27.341 1.00 83.75 648 LYS A O 1
ATOM 5217 N N . HIS A 1 649 ? 13.853 6.375 -29.143 1.00 72.81 649 HIS A N 1
ATOM 5218 C CA . HIS A 1 649 ? 15.309 6.381 -29.009 1.00 72.81 649 HIS A CA 1
ATOM 5219 C C . HIS A 1 649 ? 15.915 7.375 -29.997 1.00 72.81 649 HIS A C 1
ATOM 5221 O O . HIS A 1 649 ? 15.429 7.526 -31.120 1.00 72.81 649 HIS A O 1
ATOM 5227 N N . LYS A 1 650 ? 17.007 8.041 -29.609 1.00 56.72 650 LYS A N 1
ATOM 5228 C CA . LYS A 1 650 ? 17.924 8.566 -30.623 1.00 56.72 650 LYS A CA 1
ATOM 5229 C C . LYS A 1 650 ? 18.573 7.334 -31.245 1.00 56.72 650 LYS A C 1
ATOM 5231 O O . LYS A 1 650 ? 19.299 6.645 -30.540 1.00 56.72 650 LYS A O 1
ATOM 5236 N N . GLN A 1 651 ? 18.299 7.042 -32.516 1.00 39.69 651 GLN A N 1
ATOM 5237 C CA . GLN A 1 651 ? 19.113 6.093 -33.273 1.00 39.69 651 GLN A CA 1
ATOM 5238 C C . GLN A 1 651 ? 20.563 6.584 -33.209 1.00 39.69 651 GLN A C 1
ATOM 5240 O O . GLN A 1 651 ? 20.949 7.507 -33.921 1.00 39.69 651 GLN A O 1
ATOM 5245 N N . THR A 1 652 ? 21.370 6.028 -32.312 1.00 39.00 652 THR A N 1
ATOM 5246 C CA . THR A 1 652 ? 22.808 6.027 -32.529 1.00 39.00 652 THR A CA 1
ATOM 5247 C C . THR A 1 652 ? 23.037 4.890 -33.496 1.00 39.00 652 THR A C 1
ATOM 5249 O O . THR A 1 652 ? 22.770 3.746 -33.139 1.00 39.00 652 THR A O 1
ATOM 5252 N N . ASN A 1 653 ? 23.422 5.235 -34.727 1.00 30.91 653 ASN A N 1
ATOM 5253 C CA . ASN A 1 653 ? 23.865 4.281 -35.737 1.00 30.91 653 ASN A CA 1
ATOM 5254 C C . ASN A 1 653 ? 24.696 3.183 -35.063 1.00 30.91 653 ASN A C 1
ATOM 5256 O O . ASN A 1 653 ? 25.674 3.510 -34.383 1.00 30.91 653 ASN A O 1
ATOM 5260 N N . HIS A 1 654 ? 24.234 1.939 -35.207 1.00 30.25 654 HIS A N 1
ATOM 5261 C CA . HIS A 1 654 ? 25.025 0.750 -34.915 1.00 30.25 654 HIS A CA 1
ATOM 5262 C C . HIS A 1 654 ? 26.357 0.809 -35.664 1.00 30.25 654 HIS A C 1
ATOM 5264 O O . HIS A 1 654 ? 26.343 1.240 -36.845 1.00 30.25 654 HIS A O 1
#

Secondary structure (DSSP, 8-state):
-PPPHHHHH-SEEEEEE--TTS-EEEEEEGGGGTTSEEEEEEE-TT-HHHHHHHHHHHHHHHHHHHHHTT-EEEEEEE--SSHHHHHHHHTT-SSEE--TT-HHHHHHHHHHTT--SSSEEEEE-TTS-EEES-HHHHHHHHTHHHHHHHTTSS----------EETT---TTT--SSEESPEEEESSSTT-EEEHHHHTT--SSPEEE----S--TTTS----EEEEEEEEE--S-TT-HHHIIIIIIHHHHHHHHTTTTGGGS-EEEEE--TT-SS-TTHHHHHHHHEEEEEEHHHHHHHHTT---EEEEEEE--SSTTTS---TT---TTTTTT-HHHHHHHHHHHHTTPPPPPP-SSBTTTT--TTSPEEEEEE--TT--HHHHHHHHHHHHHHHHHHHHHHTS-S------SS--EEEEEE-TTTTT---GGG-------------S------HHHHHHHHHHH-SEEEE-SSHHHHGGGGSPTT-EEEE--EEE-STTS--TT-EEE--TTHHHHT-TTSEEEE--HHHHTT---HHHHHHHHHHHHHHHHH--BSSPPGGGGS-HHHHHHHHHHHH-HHHHHHHH---S-TT-TTSS--HHHHHTT-GGGSTT-EEETTEEE-----HHHHHHHHHHTT--------